Protein AF-A0A395YBA5-F1 (afdb_monomer_lite)

Radius of gyration: 34.29 Å; chains: 1; bounding box: 90×62×105 Å

Sequence (717 aa):
MIWKICFAMAILFVLAGTVVYIICRKQGASRIQYLGAGVFLASVTMCFPVMYMQENAGIALAMCISHSIRMFVVDTGADDILSMLTRDMLGSMLLPYKMLAATLYLLAPIFTLGVVLQYFSNTFERLRLRLKKKHDLYIFSELNTRSLEIATDMWSCAKKAGRRLEIVFCCSDKKDGVNTDQEKSARKLNAVLLPEEIIHVRLNSQRRRVNYYIISEDDDANVDQTLKMIHDMTSGSAWYTKQRLCQRNVTLHCYATNAEAEILLDAKDKQDLKVVLVDEVRDAVYEQLYEYPLYMNQMKTGGAKQNTLTLLIVGGGKAGCEFLKAAVWSGQMISYKLNIHLFDLEGTNLQERLEEECPELLAEGGSYQICIHEGDVFSSIMQNELDALGQVDYCVSALGDDERSIRAAVWMRRHFCAKTGYTKPFICAYVQSLAKKMAVSELSENTRRKTSLSYGIVPFGCGGVYYGNESDAAFVLEYLGLGVQSHYFRLNRGSDAESRRYAVQNFYEKQGNRRSSIANGMHISTKLWEMGYGILRVPEKGEELECYRRCVKPVDFAEILSSLSETERAAYYNLEHERWMAYVRTEGWRLSSNGGRTLAEIRACYELYCEEFKNQNYLAKMHPALVPIDSDDPSVATLQQVDDMIVQVNREKGLGEYYPDYVQSDVELVDHIGEIVSGVWCGPEGMQIAGTLAKEGTCVICSLEDIHRYQEERKSC

Secondary structure (DSSP, 8-state):
-HHHHHHHHHHHHHHHHHHHHHHHHHTT---THHHHHHHHHHHHHHHHHHHHTTS-HHHHHHHHHHHHHHHHHT-S-THHHHTT--HHHHGGGHHHHHHHHHHHHHHHHHHHHHHHHHHTHHHHHHHHHHH-TTSEEEEESS-SHHHHHHHHHHHHHHHHTT--EEEEES-TT-STT--HHHHHHHHHTT-EE-SS-GGG-----TTS-EEEEE--S-HHHHHHHHHHHHHHHSTT-HHHHTT---GGGEEEEEE---HHHHHHHHTS--TT-EEEEE-HHHHHHHHHHHHS-TTTT-----SS--EEEEEEEE--SHHHHHHHHHHHHHT--SSEEEEEEEEETTHHHHHHHHHHHSTTTT-SSSSEEEEEEES-TTSHHHHHHHHHH----EEEE--SSHHHHHHHHHHHHHHHHH-SSSPPPEEEEE---HHHHHHHHT-EEE-TTS-EEE--EEEE-S--SSSTTT-HHHHHHHHHHHHHHHHHTT--TT--HHHHHHHHHHHHH-HHHHHHHHHHHHHHHHHHHHHTEEEEEPP-SSHHHHHHHHH--B--HHHHHHHS-HHHHHHHHHHHHHHHHHHHHHTT-EESSSS--SHHHHHHHHHTTTTT-SS-BTTTTEETT-S-S--S-TTS--HHHHHHHHHHHHHHHT-------HHHHHHHHHHTHHHHHHTGGG-TT-EEETTEEE-TTSEEEEEHHHHHHHHHHHTT-

pLDDT: mean 87.13, std 10.06, range [43.47, 98.12]

Foldseek 3Di:
DLQVVLLVVLVVLQVQLVVVQVVCVVVVDRDLVSNLRSLLSSQLSLQQVVLVVPDDNVVSSVVSNVVSVCLLVVNDDLCVRLVSQDCVVQPVCNVVSSVSSVVSSVVSPVSSVVVVVVVCLQVVLVVVQVVPPQAAEEEEQAQDPLLLVQLVLQLVQCVVVVGGHAYEYELQPPDDPPDSVSVVSCVVSVHRYYNHGPLPPQAAQPNHAYEYELDDPDLVSLLVSVLSNLVCCDDCHPSVVVNRDDQLRYEYEREHDDPVSQVSLLPDDNDNHFYHDDDLLLQQLLLCCLVCNLCNLPDQDPLDAQAEAEEEEEALPPNSLSNLLLCLLLVLAPRYQYEYEYEDQPQVVSVVVCCQQQVCLQPDDASYHYHTHHDDLPDPVVLVVVVVVPAHAAYEFEHPAQVRQLVSQLVLLVSQVVDPPYDRHQAEGEHADPVSQVCLVAAWDQDPVRDTHHSNYHYTTHDAQQRHDPNPSNQQLQLLLLLQLLVVLVFFQPDDPVSLSVSVSVCSSHNVSVVLSSSLSSSLQVVQVSLQKGKDFQDPDDPLNVLLVVQWDFDFVLVSLVPDDPVRLVSQLQSLLSSVLSNLSSSRADEQAPPFQALVRSLVSCLVCCLPDVAADPVNRHGNQSFGCDDPDNRHDHNVSSQVSSQVSCVVVVVDGDGPCSSVSSSSSSSCSSVSQQASSLYDQADQGSNDGHDGRSMGMTGPSSVVSSVVVVVVD

Structure (mmCIF, N/CA/C/O backbone):
data_AF-A0A395YBA5-F1
#
_entry.id   AF-A0A395YBA5-F1
#
loop_
_atom_site.group_PDB
_atom_site.id
_atom_site.type_symbol
_atom_site.label_atom_id
_atom_site.label_alt_id
_atom_site.label_comp_id
_atom_site.label_asym_id
_atom_site.label_entity_id
_atom_site.label_seq_id
_atom_site.pdbx_PDB_ins_code
_atom_site.Cartn_x
_atom_site.Cartn_y
_atom_site.Cartn_z
_atom_site.occupancy
_atom_site.B_iso_or_equiv
_atom_site.auth_seq_id
_atom_site.auth_comp_id
_atom_site.auth_asym_id
_atom_site.auth_atom_id
_atom_site.pdbx_PDB_model_num
ATOM 1 N N . MET A 1 1 ? 45.695 21.858 -62.347 1.00 75.06 1 MET A N 1
ATOM 2 C CA . MET A 1 1 ? 44.708 22.712 -61.641 1.00 75.06 1 MET A CA 1
ATOM 3 C C . MET A 1 1 ? 43.583 21.882 -61.020 1.00 75.06 1 MET A C 1
ATOM 5 O O . MET A 1 1 ? 43.386 21.986 -59.817 1.00 75.06 1 MET A O 1
ATOM 9 N N . ILE A 1 2 ? 42.939 20.992 -61.788 1.00 83.31 2 ILE A N 1
ATOM 10 C CA . ILE A 1 2 ? 41.848 20.105 -61.334 1.00 83.31 2 ILE A CA 1
ATOM 11 C C . ILE A 1 2 ? 42.172 19.284 -60.068 1.00 83.31 2 ILE A C 1
ATOM 13 O O . ILE A 1 2 ? 41.399 19.299 -59.120 1.00 83.31 2 ILE A O 1
ATOM 17 N N . TRP A 1 3 ? 43.369 18.691 -59.979 1.00 84.25 3 TRP A N 1
ATOM 18 C CA . TRP A 1 3 ? 43.821 17.925 -58.806 1.00 84.25 3 TRP A CA 1
ATOM 19 C C . TRP A 1 3 ? 43.818 18.727 -57.497 1.00 84.25 3 TRP A C 1
ATOM 21 O O . TRP A 1 3 ? 43.416 18.209 -56.460 1.00 84.25 3 TRP A O 1
ATOM 31 N N . LYS A 1 4 ? 44.228 20.004 -57.543 1.00 85.50 4 LYS A N 1
ATOM 32 C CA . LYS A 1 4 ? 44.243 20.889 -56.365 1.00 85.50 4 LYS A CA 1
ATOM 33 C C . LYS A 1 4 ? 42.826 21.284 -55.945 1.00 85.50 4 LYS A C 1
ATOM 35 O O . LYS A 1 4 ? 42.549 21.334 -54.753 1.00 85.50 4 LYS A O 1
ATOM 40 N N . ILE A 1 5 ? 41.943 21.519 -56.919 1.00 88.06 5 ILE A N 1
ATOM 41 C CA . ILE A 1 5 ? 40.530 21.851 -56.684 1.00 88.06 5 ILE A CA 1
ATOM 42 C C . ILE A 1 5 ? 39.819 20.659 -56.037 1.00 88.06 5 ILE A C 1
ATOM 44 O O . ILE A 1 5 ? 39.219 20.810 -54.980 1.00 88.06 5 ILE A O 1
ATOM 48 N N . CYS A 1 6 ? 39.953 19.463 -56.614 1.00 89.19 6 CYS A N 1
ATOM 49 C CA . CYS A 1 6 ? 39.348 18.245 -56.078 1.00 89.19 6 CYS A CA 1
ATOM 50 C C . CYS A 1 6 ? 39.895 17.875 -54.694 1.00 89.19 6 CYS A C 1
ATOM 52 O O . CYS A 1 6 ? 39.128 17.473 -53.826 1.00 89.19 6 CYS A O 1
ATOM 54 N N . PHE A 1 7 ? 41.196 18.066 -54.451 1.00 89.50 7 PHE A N 1
ATOM 55 C CA . PHE A 1 7 ? 41.792 17.864 -53.129 1.00 89.50 7 PHE A CA 1
ATOM 56 C C . PHE A 1 7 ? 41.219 18.830 -52.079 1.00 89.50 7 PHE A C 1
ATOM 58 O O . PHE A 1 7 ? 40.798 18.398 -51.008 1.00 89.50 7 PHE A O 1
ATOM 65 N N . ALA A 1 8 ? 41.145 20.128 -52.396 1.00 90.12 8 ALA A N 1
ATOM 66 C CA . ALA A 1 8 ? 40.574 21.133 -51.497 1.00 90.12 8 ALA A CA 1
ATOM 67 C C . ALA A 1 8 ? 39.080 20.884 -51.227 1.00 90.12 8 ALA A C 1
ATOM 69 O O . ALA A 1 8 ? 38.638 20.959 -50.082 1.00 90.12 8 ALA A O 1
ATOM 70 N N . MET A 1 9 ? 38.318 20.525 -52.262 1.00 91.50 9 MET A N 1
ATOM 71 C CA . MET A 1 9 ? 36.898 20.188 -52.150 1.00 91.50 9 MET A CA 1
ATOM 72 C C . MET A 1 9 ? 36.661 18.922 -51.320 1.00 91.50 9 MET A C 1
ATOM 74 O O . MET A 1 9 ? 35.753 18.901 -50.495 1.00 91.50 9 MET A O 1
ATOM 78 N N . ALA A 1 10 ? 37.488 17.884 -51.477 1.00 91.38 10 ALA A N 1
ATOM 79 C CA . ALA A 1 10 ? 37.384 16.671 -50.669 1.00 91.38 10 ALA A CA 1
ATOM 80 C C . ALA A 1 10 ? 37.609 16.963 -49.175 1.00 91.38 10 ALA A C 1
ATOM 82 O O . ALA A 1 10 ? 36.832 16.508 -48.337 1.00 91.38 10 ALA A O 1
ATOM 83 N N . ILE A 1 11 ? 38.605 17.790 -48.838 1.00 92.06 11 ILE A N 1
ATOM 84 C CA . ILE A 1 11 ? 38.817 18.257 -47.459 1.00 92.06 11 ILE A CA 1
ATOM 85 C C . ILE A 1 11 ? 37.603 19.050 -46.965 1.00 92.06 11 ILE A C 1
ATOM 87 O O . ILE A 1 11 ? 37.132 18.820 -45.852 1.00 92.06 11 ILE A O 1
ATOM 91 N N . LEU A 1 12 ? 37.064 19.946 -47.795 1.00 94.06 12 LEU A N 1
ATOM 92 C CA . LEU A 1 12 ? 35.892 20.746 -47.449 1.00 94.06 12 LEU A CA 1
ATOM 93 C C . LEU A 1 12 ? 34.660 19.876 -47.168 1.00 94.06 12 LEU A C 1
ATOM 95 O O . LEU A 1 12 ? 33.947 20.156 -46.211 1.00 94.06 12 LEU A O 1
ATOM 99 N N . PHE A 1 13 ? 34.436 18.794 -47.919 1.00 93.12 13 PHE A N 1
ATOM 100 C CA . PHE A 1 13 ? 33.334 17.862 -47.656 1.00 93.12 13 PHE A CA 1
ATOM 101 C C . PHE A 1 13 ? 33.501 17.083 -46.348 1.00 93.12 13 PHE A C 1
ATOM 103 O O . PHE A 1 13 ? 32.531 16.944 -45.600 1.00 93.12 13 PHE A O 1
ATOM 110 N N . VAL A 1 14 ? 34.718 16.634 -46.021 1.00 90.44 14 VAL A N 1
ATOM 111 C CA . VAL A 1 14 ? 34.995 15.996 -44.720 1.00 90.44 14 VAL A CA 1
ATOM 112 C C . VAL A 1 14 ? 34.766 16.987 -43.576 1.00 90.44 14 VAL A C 1
ATOM 114 O O . VAL A 1 14 ? 34.115 16.651 -42.583 1.00 90.44 14 VAL A O 1
ATOM 117 N N . LEU A 1 15 ? 35.246 18.227 -43.717 1.00 91.69 15 LEU A N 1
ATOM 118 C CA . LEU A 1 15 ? 35.048 19.281 -42.722 1.00 91.69 15 LEU A CA 1
ATOM 119 C C . LEU A 1 15 ? 33.570 19.648 -42.572 1.00 91.69 15 LEU A C 1
ATOM 121 O O . LEU A 1 15 ? 33.086 19.724 -41.448 1.00 91.69 15 LEU A O 1
ATOM 125 N N . ALA A 1 16 ? 32.837 19.812 -43.674 1.00 90.31 16 ALA A N 1
ATOM 126 C CA . ALA A 1 16 ? 31.408 20.106 -43.658 1.00 90.31 16 ALA A CA 1
ATOM 127 C C . ALA A 1 16 ? 30.619 18.989 -42.962 1.00 90.31 16 ALA A C 1
ATOM 129 O O . ALA A 1 16 ? 29.843 19.272 -42.051 1.00 90.31 16 ALA A O 1
ATOM 130 N N . GLY A 1 17 ? 30.880 17.721 -43.303 1.00 87.31 17 GLY A N 1
ATOM 131 C CA . GLY A 1 17 ? 30.279 16.574 -42.615 1.00 87.31 17 GLY A CA 1
ATOM 132 C C . GLY A 1 17 ? 30.600 16.555 -41.116 1.00 87.31 17 GLY A C 1
ATOM 133 O O . GLY A 1 17 ? 29.721 16.294 -40.296 1.00 87.31 17 GLY A O 1
ATOM 134 N N . THR A 1 18 ? 31.833 16.911 -40.742 1.00 87.06 18 THR A N 1
ATOM 135 C CA . THR A 1 18 ? 32.274 16.997 -39.338 1.00 87.06 18 THR A CA 1
ATOM 136 C C . THR A 1 18 ? 31.587 18.131 -38.581 1.00 87.06 18 THR A C 1
ATOM 138 O O . THR A 1 18 ? 31.126 17.928 -37.459 1.00 87.06 18 THR A O 1
ATOM 141 N N . VAL A 1 19 ? 31.463 19.311 -39.188 1.00 89.12 19 VAL A N 1
ATOM 142 C CA . VAL A 1 19 ? 30.780 20.470 -38.597 1.00 89.12 19 VAL A CA 1
ATOM 143 C C . VAL A 1 19 ? 29.296 20.174 -38.401 1.00 89.12 19 VAL A C 1
ATOM 145 O O . VAL A 1 19 ? 28.783 20.380 -37.303 1.00 89.12 19 VAL A O 1
ATOM 148 N N . VAL A 1 20 ? 28.623 19.625 -39.416 1.00 84.94 20 VAL A N 1
ATOM 149 C CA . VAL A 1 20 ? 27.209 19.225 -39.326 1.00 84.94 20 VAL A CA 1
ATOM 150 C C . VAL A 1 20 ? 27.019 18.182 -38.227 1.00 84.94 20 VAL A C 1
ATOM 152 O O . VAL A 1 20 ? 26.131 18.327 -37.391 1.00 84.94 20 VAL A O 1
ATOM 155 N N . TYR A 1 21 ? 27.900 17.182 -38.148 1.00 81.56 21 TYR A N 1
ATOM 156 C CA . TYR A 1 21 ? 27.876 16.195 -37.071 1.00 81.56 21 TYR A CA 1
ATOM 157 C C . TYR A 1 21 ? 28.040 16.826 -35.683 1.00 81.56 21 TYR A C 1
ATOM 159 O O . TYR A 1 21 ? 27.292 16.484 -34.769 1.00 81.56 21 TYR A O 1
ATOM 167 N N . ILE A 1 22 ? 28.973 17.767 -35.507 1.00 81.31 22 ILE A N 1
ATOM 168 C CA . ILE A 1 22 ? 29.171 18.471 -34.231 1.00 81.31 22 ILE A CA 1
ATOM 169 C C . ILE A 1 22 ? 27.932 19.296 -33.861 1.00 81.31 22 ILE A C 1
ATOM 171 O O . ILE A 1 22 ? 27.536 19.297 -32.695 1.00 81.31 22 ILE A O 1
ATOM 175 N N . ILE A 1 23 ? 27.302 19.969 -34.827 1.00 82.19 23 ILE A N 1
ATOM 176 C CA . ILE A 1 23 ? 26.076 20.751 -34.609 1.00 82.19 23 ILE A CA 1
ATOM 177 C C . ILE A 1 23 ? 24.924 19.832 -34.188 1.00 82.19 23 ILE A C 1
ATOM 179 O O . ILE A 1 23 ? 24.320 20.060 -33.141 1.00 82.19 23 ILE A O 1
ATOM 183 N N . CYS A 1 24 ? 24.669 18.752 -34.932 1.00 71.75 24 CYS A N 1
ATOM 184 C CA . CYS A 1 24 ? 23.629 17.782 -34.586 1.00 71.75 24 CYS A CA 1
ATOM 185 C C . CYS A 1 24 ? 23.892 17.124 -33.225 1.00 71.75 24 CYS A C 1
ATOM 187 O O . CYS A 1 24 ? 22.969 16.964 -32.428 1.00 71.75 24 CYS A O 1
ATOM 189 N N . ARG A 1 25 ? 25.156 16.818 -32.908 1.00 70.81 25 ARG A N 1
ATOM 190 C CA . ARG A 1 25 ? 25.547 16.254 -31.612 1.00 70.81 25 ARG A CA 1
ATOM 191 C C . ARG A 1 25 ? 25.296 17.224 -30.457 1.00 70.81 25 ARG A C 1
ATOM 193 O O . ARG A 1 25 ? 24.874 16.781 -29.393 1.00 70.81 25 ARG A O 1
ATOM 200 N N . LYS A 1 26 ? 25.516 18.530 -30.650 1.00 70.00 26 LYS A N 1
ATOM 201 C CA . LYS A 1 26 ? 25.159 19.564 -29.659 1.00 70.00 26 LYS A CA 1
ATOM 202 C C . LYS A 1 26 ? 23.648 19.670 -29.442 1.00 70.00 26 LYS A C 1
ATOM 204 O O . LYS A 1 26 ? 23.231 20.006 -28.343 1.00 70.00 26 LYS A O 1
ATOM 209 N N . GLN A 1 27 ? 22.851 19.342 -30.455 1.00 65.56 27 GLN A N 1
ATOM 210 C CA . GLN A 1 27 ? 21.388 19.267 -30.386 1.00 65.56 27 GLN A CA 1
ATOM 211 C C . GLN A 1 27 ? 20.873 17.893 -29.907 1.00 65.56 27 GLN A C 1
ATOM 213 O O . GLN A 1 27 ? 19.682 17.621 -29.993 1.00 65.56 27 GLN A O 1
ATOM 218 N N . GLY A 1 28 ? 21.752 17.006 -29.419 1.00 43.47 28 GLY A N 1
ATOM 219 C CA . GLY A 1 28 ? 21.374 15.696 -28.876 1.00 43.47 28 GLY A CA 1
ATOM 220 C C . GLY A 1 28 ? 21.195 14.578 -29.910 1.00 43.47 28 GLY A C 1
ATOM 221 O O . GLY A 1 28 ? 21.029 13.423 -29.529 1.00 43.47 28 GLY A O 1
ATOM 222 N N . ALA A 1 29 ? 21.306 14.863 -31.210 1.00 54.72 29 ALA A N 1
ATOM 223 C CA . ALA A 1 29 ? 21.158 13.871 -32.273 1.00 54.72 29 ALA A CA 1
ATOM 224 C C . ALA A 1 29 ? 22.524 13.330 -32.738 1.00 54.72 29 ALA A C 1
ATOM 226 O O . ALA A 1 29 ? 23.276 13.999 -33.451 1.00 54.72 29 ALA A O 1
ATOM 227 N N . SER A 1 30 ? 22.850 12.080 -32.393 1.00 59.59 30 SER A N 1
ATOM 228 C CA . SER A 1 30 ? 24.035 11.388 -32.927 1.00 59.59 30 SER A CA 1
ATOM 229 C C . SER A 1 30 ? 23.743 10.798 -34.310 1.00 59.59 30 SER A C 1
ATOM 231 O O . SER A 1 30 ? 23.376 9.632 -34.440 1.00 59.59 30 SER A O 1
ATOM 233 N N . ARG A 1 31 ? 23.900 11.604 -35.367 1.00 71.12 31 ARG A N 1
ATOM 234 C CA . ARG A 1 31 ? 23.689 11.176 -36.762 1.00 71.12 31 ARG A CA 1
ATOM 235 C C . ARG A 1 31 ? 25.018 10.969 -37.480 1.00 71.12 31 ARG A C 1
ATOM 237 O O . ARG A 1 31 ? 25.472 11.817 -38.247 1.00 71.12 31 ARG A O 1
ATOM 244 N N . ILE A 1 32 ? 25.632 9.808 -37.243 1.00 74.75 32 ILE A N 1
ATOM 245 C CA . ILE A 1 32 ? 26.903 9.402 -37.876 1.00 74.75 32 ILE A CA 1
ATOM 246 C C . ILE A 1 32 ? 26.817 9.380 -39.417 1.00 74.75 32 ILE A C 1
ATOM 248 O O . ILE A 1 32 ? 27.826 9.510 -40.105 1.00 74.75 32 ILE A O 1
ATOM 252 N N . GLN A 1 33 ? 25.592 9.309 -39.953 1.00 76.38 33 GLN A N 1
ATOM 253 C CA . GLN A 1 33 ? 25.259 9.409 -41.374 1.00 76.38 33 GLN A CA 1
ATOM 254 C C . GLN A 1 33 ? 25.809 10.682 -42.041 1.00 76.38 33 GLN A C 1
ATOM 256 O O . GLN A 1 33 ? 26.212 10.617 -43.198 1.00 76.38 33 GLN A O 1
ATOM 261 N N . TYR A 1 34 ? 25.897 11.819 -41.335 1.00 82.25 34 TYR A N 1
ATOM 262 C CA . TYR A 1 34 ? 26.450 13.056 -41.911 1.00 82.25 34 TYR A CA 1
ATOM 263 C C . TYR A 1 34 ? 27.974 13.011 -42.084 1.00 82.25 34 TYR A C 1
ATOM 265 O O . TYR A 1 34 ? 28.492 13.546 -43.064 1.00 82.25 34 TYR A O 1
ATOM 273 N N . LEU A 1 35 ? 28.691 12.332 -41.180 1.00 83.56 35 LEU A N 1
ATOM 274 C CA . LEU A 1 35 ? 30.119 12.049 -41.365 1.00 83.56 35 LEU A CA 1
ATOM 275 C C . LEU A 1 35 ? 30.323 11.103 -42.553 1.00 83.56 35 LEU A C 1
ATOM 277 O O . LEU A 1 35 ? 31.164 11.369 -43.409 1.00 83.56 35 LEU A O 1
ATOM 281 N N . GLY A 1 36 ? 29.497 10.053 -42.641 1.00 84.94 36 GLY A N 1
ATOM 282 C CA . GLY A 1 36 ? 29.488 9.126 -43.774 1.00 84.94 36 GLY A CA 1
ATOM 283 C C . GLY A 1 36 ? 29.226 9.832 -45.108 1.00 84.94 36 GLY A C 1
ATOM 284 O O . GLY A 1 36 ? 29.965 9.618 -46.064 1.00 84.94 36 GLY A O 1
ATOM 285 N N . ALA A 1 37 ? 28.248 10.742 -45.164 1.00 85.19 37 ALA A N 1
ATOM 286 C CA . ALA A 1 37 ? 27.947 11.542 -46.352 1.00 85.19 37 ALA A CA 1
ATOM 287 C C . ALA A 1 37 ? 29.112 12.468 -46.748 1.00 85.19 37 ALA A C 1
ATOM 289 O O . ALA A 1 37 ? 29.441 12.569 -47.930 1.00 85.19 37 ALA A O 1
ATOM 290 N N . GLY A 1 38 ? 29.781 13.096 -45.774 1.00 90.00 38 GLY A N 1
ATOM 291 C CA . GLY A 1 38 ? 30.980 13.904 -46.017 1.00 90.00 38 GLY A CA 1
ATOM 292 C C . GLY A 1 38 ? 32.134 13.084 -46.605 1.00 90.00 38 GLY A C 1
ATOM 293 O O . GLY A 1 38 ? 32.748 13.501 -47.586 1.00 90.00 38 GLY A O 1
ATOM 294 N N . VAL A 1 39 ? 32.387 11.887 -46.065 1.00 90.94 39 VAL A N 1
ATOM 295 C CA . VAL A 1 39 ? 33.399 10.949 -46.587 1.00 90.94 39 VAL A CA 1
ATOM 296 C C . VAL A 1 39 ? 33.023 10.427 -47.973 1.00 90.94 39 VAL A C 1
ATOM 298 O O . VAL A 1 39 ? 33.893 10.325 -48.836 1.00 90.94 39 VAL A O 1
ATOM 301 N N . PHE A 1 40 ? 31.743 10.157 -48.228 1.00 90.38 40 PHE A N 1
ATOM 302 C CA . PHE A 1 40 ? 31.259 9.734 -49.542 1.00 90.38 40 PHE A CA 1
ATOM 303 C C . PHE A 1 40 ? 31.498 10.814 -50.604 1.00 90.38 40 PHE A C 1
ATOM 305 O O . PHE A 1 40 ? 32.130 10.548 -51.624 1.00 90.38 40 PHE A O 1
ATOM 312 N N . LEU A 1 41 ? 31.084 12.057 -50.339 1.00 91.81 41 LEU A N 1
ATOM 313 C CA . LEU A 1 41 ? 31.300 13.181 -51.257 1.00 91.81 41 LEU A CA 1
ATOM 314 C C . LEU A 1 41 ? 32.790 13.485 -51.459 1.00 91.81 41 LEU A C 1
ATOM 316 O O . LEU A 1 41 ? 33.218 13.778 -52.579 1.00 91.81 41 LEU A O 1
ATOM 320 N N . ALA A 1 42 ? 33.598 13.364 -50.403 1.00 92.75 42 ALA A N 1
ATOM 321 C CA . ALA A 1 42 ? 35.047 13.485 -50.500 1.00 92.75 42 ALA A CA 1
ATOM 322 C C . ALA A 1 42 ? 35.656 12.395 -51.392 1.00 92.75 42 ALA A C 1
ATOM 324 O O . ALA A 1 42 ? 36.520 12.703 -52.210 1.00 92.75 42 ALA A O 1
ATOM 325 N N . SER A 1 43 ? 35.163 11.158 -51.298 1.00 91.06 43 SER A N 1
ATOM 326 C CA . SER A 1 43 ? 35.601 10.027 -52.127 1.00 91.06 43 SER A CA 1
ATOM 327 C C . SER A 1 43 ? 35.244 10.239 -53.597 1.00 91.06 43 SER A C 1
ATOM 329 O O . SER A 1 43 ? 36.118 10.121 -54.454 1.00 91.06 43 SER A O 1
ATOM 331 N N . VAL A 1 44 ? 34.015 10.680 -53.894 1.00 91.12 44 VAL A N 1
ATOM 332 C CA . VAL A 1 44 ? 33.578 11.000 -55.267 1.00 91.12 44 VAL A CA 1
ATOM 333 C C . VAL A 1 44 ? 34.462 12.092 -55.868 1.00 91.12 44 VAL A C 1
ATOM 335 O O . VAL A 1 44 ? 34.957 11.962 -56.987 1.00 91.12 44 VAL A O 1
ATOM 338 N N . THR A 1 45 ? 34.712 13.152 -55.100 1.00 91.19 45 THR A N 1
ATOM 339 C CA . THR A 1 45 ? 35.501 14.303 -55.555 1.00 91.19 45 THR A CA 1
ATOM 340 C C . THR A 1 45 ? 36.977 13.957 -55.729 1.00 91.19 45 THR A C 1
ATOM 342 O O . THR A 1 45 ? 37.625 14.455 -56.649 1.00 91.19 45 THR A O 1
ATOM 345 N N . MET A 1 46 ? 37.509 13.090 -54.868 1.00 90.44 46 MET A N 1
ATOM 346 C CA . MET A 1 46 ? 38.871 12.577 -54.958 1.00 90.44 46 MET A CA 1
ATOM 347 C C . MET A 1 46 ? 39.021 11.671 -56.186 1.00 90.44 46 MET A C 1
ATOM 349 O O . MET A 1 46 ? 39.962 11.835 -56.944 1.00 90.44 46 MET A O 1
ATOM 353 N N . CYS A 1 47 ? 38.071 10.791 -56.491 1.00 89.00 47 CYS A N 1
ATOM 354 C CA . CYS A 1 47 ? 38.173 9.929 -57.675 1.00 89.00 47 CYS A CA 1
ATOM 355 C C . CYS A 1 47 ? 38.061 10.698 -59.009 1.00 89.00 47 CYS A C 1
ATOM 357 O O . CYS A 1 47 ? 38.524 10.207 -60.040 1.00 89.00 47 CYS A O 1
ATOM 359 N N . PHE A 1 48 ? 37.468 11.897 -59.006 1.00 89.69 48 PHE A N 1
ATOM 360 C CA . PHE A 1 48 ? 37.106 12.626 -60.226 1.00 89.69 48 PHE A CA 1
ATOM 361 C C . PHE A 1 48 ? 38.270 12.932 -61.177 1.00 89.69 48 PHE A C 1
ATOM 363 O O . PHE A 1 48 ? 38.148 12.602 -62.355 1.00 89.69 48 PHE A O 1
ATOM 370 N N . PRO A 1 49 ? 39.419 13.482 -60.738 1.00 87.25 49 PRO A N 1
ATOM 371 C CA . PRO A 1 49 ? 40.537 13.746 -61.640 1.00 87.25 49 PRO A CA 1
ATOM 372 C C . PRO A 1 49 ? 41.110 12.484 -62.290 1.00 87.25 49 PRO A C 1
ATOM 374 O O . PRO A 1 49 ? 41.554 12.563 -63.427 1.00 87.25 49 PRO A O 1
ATOM 377 N N . VAL A 1 50 ? 41.085 11.341 -61.592 1.00 86.00 50 VAL A N 1
ATOM 378 C CA . VAL A 1 50 ? 41.577 10.054 -62.115 1.00 86.00 50 VAL A CA 1
ATOM 379 C C . VAL A 1 50 ? 40.661 9.567 -63.238 1.00 86.00 50 VAL A C 1
ATOM 381 O O . VAL A 1 50 ? 41.127 9.260 -64.330 1.00 86.00 50 VAL A O 1
ATOM 384 N N . MET A 1 51 ? 39.349 9.566 -62.996 1.00 87.69 51 MET A N 1
ATOM 385 C CA . MET A 1 51 ? 38.355 9.078 -63.958 1.00 87.69 51 MET A CA 1
ATOM 386 C C . MET A 1 51 ? 38.175 10.030 -65.147 1.00 87.69 51 MET A C 1
ATOM 388 O O . MET A 1 51 ? 37.975 9.589 -66.274 1.00 87.69 51 MET A O 1
ATOM 392 N N . TYR A 1 52 ? 38.317 11.338 -64.921 1.00 86.62 52 TYR A N 1
ATOM 393 C CA . TYR A 1 52 ? 38.267 12.361 -65.968 1.00 86.62 52 TYR A CA 1
ATOM 394 C C . TYR A 1 52 ? 39.440 12.267 -66.958 1.00 86.62 52 TYR A C 1
ATOM 396 O O . TYR A 1 52 ? 39.345 12.769 -68.073 1.00 86.62 52 TYR A O 1
ATOM 404 N N . MET A 1 53 ? 40.554 11.628 -66.577 1.00 82.75 53 MET A N 1
ATOM 405 C CA . MET A 1 53 ? 41.647 11.356 -67.519 1.00 82.75 53 MET A CA 1
ATOM 406 C C . MET A 1 53 ? 41.326 10.224 -68.499 1.00 82.75 53 MET A C 1
ATOM 408 O O . MET A 1 53 ? 41.995 10.120 -69.523 1.00 82.75 53 MET A O 1
ATOM 412 N N . GLN A 1 54 ? 40.342 9.382 -68.185 1.00 79.75 54 GLN A N 1
ATOM 413 C CA . GLN A 1 54 ? 39.992 8.205 -68.981 1.00 79.75 54 GLN A CA 1
ATOM 414 C C . GLN A 1 54 ? 38.697 8.405 -69.775 1.00 79.75 54 GLN A C 1
ATOM 416 O O . GLN A 1 54 ? 38.561 7.839 -70.853 1.00 79.75 54 GLN A O 1
ATOM 421 N N . GLU A 1 55 ? 37.769 9.222 -69.272 1.00 85.94 55 GLU A N 1
ATOM 422 C CA . GLU A 1 55 ? 36.407 9.323 -69.801 1.00 85.94 55 GLU A CA 1
ATOM 423 C C . GLU A 1 55 ? 35.858 10.758 -69.824 1.00 85.94 55 GLU A C 1
ATOM 425 O O . GLU A 1 55 ? 36.345 11.664 -69.145 1.00 85.94 55 GLU A O 1
ATOM 430 N N . ASN A 1 56 ? 34.764 10.956 -70.568 1.00 88.44 56 ASN A N 1
ATOM 431 C CA . ASN A 1 56 ? 34.019 12.219 -70.590 1.00 88.44 56 ASN A CA 1
ATOM 432 C C . ASN A 1 56 ? 33.418 12.562 -69.215 1.00 88.44 56 ASN A C 1
ATOM 434 O O . ASN A 1 56 ? 33.008 11.676 -68.468 1.00 88.44 56 ASN A O 1
ATOM 438 N N . ALA A 1 57 ? 33.261 13.859 -68.916 1.00 84.12 57 ALA A N 1
ATOM 439 C CA . ALA A 1 57 ? 32.873 14.371 -67.592 1.00 84.12 57 ALA A CA 1
ATOM 440 C C . ALA A 1 57 ? 31.677 13.654 -66.926 1.00 84.12 57 ALA A C 1
ATOM 442 O O . ALA A 1 57 ? 31.727 13.352 -65.734 1.00 84.12 57 ALA A O 1
ATOM 443 N N . GLY A 1 58 ? 30.610 13.371 -67.685 1.00 84.44 58 GLY A N 1
ATOM 444 C CA . GLY A 1 58 ? 29.419 12.688 -67.166 1.00 84.44 58 GLY A CA 1
ATOM 445 C C . GLY A 1 58 ? 29.662 11.215 -66.818 1.00 84.44 58 GLY A C 1
ATOM 446 O O . GLY A 1 58 ? 29.216 10.748 -65.772 1.00 84.44 58 GLY A O 1
ATOM 447 N N . ILE A 1 59 ? 30.420 10.503 -67.657 1.00 85.56 59 ILE A N 1
ATOM 448 C CA . ILE A 1 59 ? 30.792 9.097 -67.436 1.00 85.56 59 ILE A CA 1
ATOM 449 C C . ILE A 1 59 ? 31.800 9.006 -66.286 1.00 85.56 59 ILE A C 1
ATOM 451 O O . ILE A 1 59 ? 31.633 8.184 -65.388 1.00 85.56 59 ILE A O 1
ATOM 455 N N . ALA A 1 60 ? 32.781 9.911 -66.244 1.00 86.81 60 ALA A N 1
ATOM 456 C CA . ALA A 1 60 ? 33.740 10.019 -65.151 1.00 86.81 60 ALA A CA 1
ATOM 457 C C . ALA A 1 60 ? 33.039 10.213 -63.796 1.00 86.81 60 ALA A C 1
ATOM 459 O O . ALA A 1 60 ? 33.351 9.503 -62.844 1.00 86.81 60 ALA A O 1
ATOM 460 N N . LEU A 1 61 ? 32.040 11.101 -63.712 1.00 88.94 61 LEU A N 1
ATOM 461 C CA . LEU A 1 61 ? 31.260 11.302 -62.488 1.00 88.94 61 LEU A CA 1
ATOM 462 C C . LEU A 1 61 ? 30.500 10.033 -62.067 1.00 88.94 61 LEU A C 1
ATOM 464 O O . LEU A 1 61 ? 30.529 9.667 -60.891 1.00 88.94 61 LEU A O 1
ATOM 468 N N . ALA A 1 62 ? 29.856 9.343 -63.014 1.00 86.69 62 ALA A N 1
ATOM 469 C CA . ALA A 1 62 ? 29.162 8.085 -62.742 1.00 86.69 62 ALA A CA 1
ATOM 470 C C . ALA A 1 62 ? 30.127 7.001 -62.226 1.00 86.69 62 ALA A C 1
ATOM 472 O O . ALA A 1 62 ? 29.822 6.314 -61.248 1.00 86.69 62 ALA A O 1
ATOM 473 N N . MET A 1 63 ? 31.324 6.901 -62.812 1.00 86.81 63 MET A N 1
ATOM 474 C CA . MET A 1 63 ? 32.373 5.999 -62.335 1.00 86.81 63 MET A CA 1
ATOM 475 C C . MET A 1 63 ? 32.871 6.378 -60.939 1.00 86.81 63 MET A C 1
ATOM 477 O O . MET A 1 63 ? 33.054 5.491 -60.114 1.00 86.81 63 MET A O 1
ATOM 481 N N . CYS A 1 64 ? 33.018 7.665 -60.612 1.00 89.06 64 CYS A N 1
ATOM 482 C CA . CYS A 1 64 ? 33.398 8.105 -59.264 1.00 89.06 64 CYS A CA 1
ATOM 483 C C . CYS A 1 64 ? 32.357 7.749 -58.204 1.00 89.06 64 CYS A C 1
ATOM 485 O O . CYS A 1 64 ? 32.724 7.340 -57.102 1.00 89.06 64 CYS A O 1
ATOM 487 N N . ILE A 1 65 ? 31.070 7.885 -58.529 1.00 88.50 65 ILE A N 1
ATOM 488 C CA . ILE A 1 65 ? 29.972 7.458 -57.654 1.00 88.50 65 ILE A CA 1
ATOM 489 C C . ILE A 1 65 ? 30.035 5.942 -57.459 1.00 88.50 65 ILE A C 1
ATOM 491 O O . ILE A 1 65 ? 30.071 5.479 -56.320 1.00 88.50 65 ILE A O 1
ATOM 495 N N . SER A 1 66 ? 30.139 5.173 -58.548 1.00 88.19 66 SER A N 1
ATOM 496 C CA . SER A 1 66 ? 30.271 3.712 -58.485 1.00 88.19 66 SER A CA 1
ATOM 497 C C . SER A 1 66 ? 31.483 3.279 -57.654 1.00 88.19 66 SER A C 1
ATOM 499 O O . SER A 1 66 ? 31.375 2.389 -56.814 1.00 88.19 66 SER A O 1
ATOM 501 N N . HIS A 1 67 ? 32.635 3.918 -57.852 1.00 87.94 67 HIS A N 1
ATOM 502 C CA . HIS A 1 67 ? 33.868 3.597 -57.139 1.00 87.94 67 HIS A CA 1
ATOM 503 C C . HIS A 1 67 ? 33.773 3.948 -55.650 1.00 87.94 67 HIS A C 1
ATOM 505 O O . HIS A 1 67 ? 34.251 3.197 -54.803 1.00 87.94 67 HIS A O 1
ATOM 511 N N . SER A 1 68 ? 33.102 5.053 -55.316 1.00 88.69 68 SER A N 1
ATOM 512 C CA . SER A 1 68 ? 32.864 5.451 -53.925 1.00 88.69 68 SER A CA 1
ATOM 513 C C . SER A 1 68 ? 31.901 4.491 -53.224 1.00 88.69 68 SER A C 1
ATOM 515 O O . SER A 1 68 ? 32.110 4.172 -52.061 1.00 88.69 68 SER A O 1
ATOM 517 N N . ILE A 1 69 ? 30.888 3.960 -53.922 1.00 86.06 69 ILE A N 1
ATOM 518 C CA . ILE A 1 69 ? 30.014 2.905 -53.378 1.00 86.06 69 ILE A CA 1
ATOM 519 C C . ILE A 1 69 ? 30.826 1.638 -53.078 1.00 86.06 69 ILE A C 1
ATOM 521 O O . ILE A 1 69 ? 30.748 1.114 -51.968 1.00 86.06 69 ILE A O 1
ATOM 525 N N . ARG A 1 70 ? 31.650 1.171 -54.026 1.00 86.12 70 ARG A N 1
ATOM 526 C CA . ARG A 1 70 ? 32.490 -0.029 -53.838 1.00 86.12 70 ARG A CA 1
ATOM 527 C C . ARG A 1 70 ? 33.472 0.112 -52.680 1.00 86.12 70 ARG A C 1
ATOM 529 O O . ARG A 1 70 ? 33.675 -0.827 -51.918 1.00 86.12 70 ARG A O 1
ATOM 536 N N . MET A 1 71 ? 33.997 1.313 -52.484 1.00 88.62 71 MET A N 1
ATOM 537 C CA . MET A 1 71 ? 34.874 1.643 -51.370 1.00 88.62 71 MET A CA 1
ATOM 538 C C . MET A 1 71 ? 34.178 1.546 -49.997 1.00 88.62 71 MET A C 1
ATOM 540 O O . MET A 1 71 ? 34.801 1.120 -49.029 1.00 88.62 71 MET A O 1
ATOM 544 N N . PHE A 1 72 ? 32.881 1.863 -49.901 1.00 86.88 72 PHE A N 1
ATOM 545 C CA . PHE A 1 72 ? 32.086 1.678 -48.674 1.00 86.88 72 PHE A CA 1
ATOM 546 C C . PHE A 1 72 ? 31.725 0.209 -48.395 1.00 86.88 72 PHE A C 1
ATOM 548 O O . PHE A 1 72 ? 31.470 -0.141 -47.241 1.00 86.88 72 PHE A O 1
ATOM 555 N N . VAL A 1 73 ? 31.712 -0.641 -49.426 1.00 83.56 73 VAL A N 1
ATOM 556 C CA . VAL A 1 73 ? 31.394 -2.081 -49.339 1.00 83.56 73 VAL A CA 1
ATOM 557 C C . VAL A 1 73 ? 32.665 -2.954 -49.294 1.00 83.56 73 VAL A C 1
ATOM 559 O O . VAL A 1 73 ? 32.572 -4.164 -49.129 1.00 83.56 73 VAL A O 1
ATOM 562 N N . VAL A 1 74 ? 33.860 -2.346 -49.343 1.00 81.94 74 VAL A N 1
ATOM 563 C CA . VAL A 1 74 ? 35.170 -3.037 -49.366 1.00 81.94 74 VAL A CA 1
ATOM 564 C C . VAL A 1 74 ? 35.344 -3.934 -50.605 1.00 81.94 74 VAL A C 1
ATOM 566 O O . VAL A 1 74 ? 35.986 -4.976 -50.556 1.00 81.94 74 VAL A O 1
ATOM 569 N N . ASP A 1 75 ? 34.771 -3.523 -51.735 1.00 79.25 75 ASP A N 1
ATOM 570 C CA . ASP A 1 75 ? 34.826 -4.255 -53.012 1.00 79.25 75 ASP A CA 1
ATOM 571 C C . ASP A 1 75 ? 35.964 -3.762 -53.937 1.00 79.25 75 ASP A C 1
ATOM 573 O O . ASP A 1 75 ? 36.192 -4.300 -55.014 1.00 79.25 75 ASP A O 1
ATOM 577 N N . THR A 1 76 ? 36.700 -2.723 -53.525 1.00 77.38 76 THR A N 1
ATOM 578 C CA . THR A 1 76 ? 37.829 -2.134 -54.276 1.00 77.38 76 THR A CA 1
ATOM 579 C C . THR A 1 76 ? 39.016 -1.862 -53.362 1.00 77.38 76 THR A C 1
ATOM 581 O O . THR A 1 76 ? 38.833 -1.403 -52.229 1.00 77.38 76 THR A O 1
ATOM 584 N N . GLY A 1 77 ? 40.229 -2.099 -53.860 1.00 76.56 77 GLY A N 1
ATOM 585 C CA . GLY A 1 77 ? 41.474 -1.873 -53.130 1.00 76.56 77 GLY A CA 1
ATOM 586 C C . GLY A 1 77 ? 41.980 -0.441 -53.287 1.00 76.56 77 GLY A C 1
ATOM 587 O O . GLY A 1 77 ? 41.758 0.205 -54.306 1.00 76.56 77 GLY A O 1
ATOM 588 N N . ALA A 1 78 ? 42.725 0.066 -52.299 1.00 77.81 78 ALA A N 1
ATOM 589 C CA . ALA A 1 78 ? 43.339 1.393 -52.409 1.00 77.81 78 ALA A CA 1
ATOM 590 C C . ALA A 1 78 ? 44.296 1.493 -53.620 1.00 77.81 78 ALA A C 1
ATOM 592 O O . ALA A 1 78 ? 44.455 2.569 -54.203 1.00 77.81 78 ALA A O 1
ATOM 593 N N . ASP A 1 79 ? 44.886 0.368 -54.033 1.00 79.75 79 ASP A N 1
ATOM 594 C CA . ASP A 1 79 ? 45.780 0.274 -55.189 1.00 79.75 79 ASP A CA 1
ATOM 595 C C . ASP A 1 79 ? 45.103 0.622 -56.522 1.00 79.75 79 ASP A C 1
ATOM 597 O O . ASP A 1 79 ? 45.784 1.153 -57.404 1.00 79.75 79 ASP A O 1
ATOM 601 N N . ASP A 1 80 ? 43.781 0.450 -56.650 1.00 76.38 80 ASP A N 1
ATOM 602 C CA . ASP A 1 80 ? 43.016 0.758 -57.873 1.00 76.38 80 ASP A CA 1
ATOM 603 C C . ASP A 1 80 ? 43.151 2.236 -58.277 1.00 76.38 80 ASP A C 1
ATOM 605 O O . ASP A 1 80 ? 43.158 2.595 -59.453 1.00 76.38 80 ASP A O 1
ATOM 609 N N . ILE A 1 81 ? 43.332 3.106 -57.281 1.00 80.12 81 ILE A N 1
ATOM 610 C CA . ILE A 1 81 ? 43.510 4.546 -57.458 1.00 80.12 81 ILE A CA 1
ATOM 611 C C . ILE A 1 81 ? 44.958 4.966 -57.201 1.00 80.12 81 ILE A C 1
ATOM 613 O O . ILE A 1 81 ? 45.496 5.805 -57.925 1.00 80.12 81 ILE A O 1
ATOM 617 N N . LEU A 1 82 ? 45.620 4.403 -56.185 1.00 81.50 82 LEU A N 1
ATOM 618 C CA . LEU A 1 82 ? 46.974 4.806 -55.793 1.00 81.50 82 LEU A CA 1
ATOM 619 C C . LEU A 1 82 ? 48.034 4.474 -56.853 1.00 81.50 82 LEU A C 1
ATOM 621 O O . LEU A 1 82 ? 49.038 5.194 -56.937 1.00 81.50 82 LEU A O 1
ATOM 625 N N . SER A 1 83 ? 47.813 3.425 -57.652 1.00 79.81 83 SER A N 1
ATOM 626 C CA . SER A 1 83 ? 48.692 3.023 -58.759 1.00 79.81 83 SER A CA 1
ATOM 627 C C . SER A 1 83 ? 48.650 3.996 -59.942 1.00 79.81 83 SER A C 1
ATOM 629 O O . SER A 1 83 ? 49.660 4.174 -60.621 1.00 79.81 83 SER A O 1
ATOM 631 N N . MET A 1 84 ? 47.529 4.698 -60.135 1.00 77.50 84 MET A N 1
ATOM 632 C CA . MET A 1 84 ? 47.344 5.700 -61.194 1.00 77.50 84 MET A CA 1
ATOM 633 C C . MET A 1 84 ? 47.983 7.059 -60.857 1.00 77.50 84 MET A C 1
ATOM 635 O O . MET A 1 84 ? 48.123 7.923 -61.720 1.00 77.50 84 MET A O 1
ATOM 639 N N . LEU A 1 85 ? 48.391 7.271 -59.600 1.00 81.00 85 LEU A N 1
ATOM 640 C CA . LEU A 1 85 ? 48.993 8.521 -59.131 1.00 81.00 85 LEU A CA 1
ATOM 641 C C . LEU A 1 85 ? 50.524 8.482 -59.286 1.00 81.00 85 LEU A C 1
ATOM 643 O O . LEU A 1 85 ? 51.236 7.954 -58.421 1.00 81.00 85 LEU A O 1
ATOM 647 N N . THR A 1 86 ? 51.042 9.089 -60.358 1.00 77.56 86 THR A N 1
ATOM 648 C CA . THR A 1 86 ? 52.487 9.204 -60.630 1.00 77.56 86 THR A CA 1
ATOM 649 C C . THR A 1 86 ? 53.065 10.560 -60.207 1.00 77.56 86 THR A C 1
ATOM 651 O O . THR A 1 86 ? 52.363 11.571 -60.098 1.00 77.56 86 THR A O 1
ATOM 654 N N . ARG A 1 87 ? 54.383 10.596 -59.951 1.00 71.00 87 ARG A N 1
ATOM 655 C CA . ARG A 1 87 ? 55.100 11.821 -59.544 1.00 71.00 87 ARG A CA 1
ATOM 656 C C . ARG A 1 87 ? 55.050 12.909 -60.619 1.00 71.00 87 ARG A C 1
ATOM 658 O O . ARG A 1 87 ? 54.962 14.081 -60.263 1.00 71.00 87 ARG A O 1
ATOM 665 N N . ASP A 1 88 ? 54.991 12.515 -61.886 1.00 71.81 88 ASP A N 1
ATOM 666 C CA . ASP A 1 88 ? 54.910 13.432 -63.025 1.00 71.81 88 ASP A CA 1
ATOM 667 C C . ASP A 1 88 ? 53.549 14.142 -63.117 1.00 71.81 88 ASP A C 1
ATOM 669 O O . ASP A 1 88 ? 53.478 15.287 -63.557 1.00 71.81 88 ASP A O 1
ATOM 673 N N . MET A 1 89 ? 52.466 13.513 -62.639 1.00 71.88 89 MET A N 1
ATOM 674 C CA . MET A 1 89 ? 51.114 14.089 -62.683 1.00 71.88 89 MET A CA 1
ATOM 675 C C . MET A 1 89 ? 50.817 15.062 -61.534 1.00 71.88 89 MET A C 1
ATOM 677 O O . MET A 1 89 ? 50.116 16.057 -61.727 1.00 71.88 89 MET A O 1
ATOM 681 N N . LEU A 1 90 ? 51.314 14.781 -60.323 1.00 75.19 90 LEU A N 1
ATOM 682 C CA . LEU A 1 90 ? 50.946 15.534 -59.115 1.00 75.19 90 LEU A CA 1
ATOM 683 C C . LEU A 1 90 ? 52.074 16.381 -58.515 1.00 75.19 90 LEU A C 1
ATOM 685 O O . LEU A 1 90 ? 51.788 17.261 -57.698 1.00 75.19 90 LEU A O 1
ATOM 689 N N . GLY A 1 91 ? 53.336 16.154 -58.888 1.00 80.88 91 GLY A N 1
ATOM 690 C CA . GLY A 1 91 ? 54.480 16.881 -58.334 1.00 80.88 91 GLY A CA 1
ATOM 691 C C . GLY A 1 91 ? 54.483 16.870 -56.799 1.00 80.88 91 GLY A C 1
ATOM 692 O O . GLY A 1 91 ? 54.403 15.813 -56.171 1.00 80.88 91 GLY A O 1
ATOM 693 N N . SER A 1 92 ? 54.514 18.054 -56.180 1.00 79.62 92 SER A N 1
ATOM 694 C CA . SER A 1 92 ? 54.472 18.215 -54.716 1.00 79.62 92 SER A CA 1
ATOM 695 C C . SER A 1 92 ? 53.155 17.771 -54.059 1.00 79.62 92 SER A C 1
ATOM 697 O O . SER A 1 92 ? 53.132 17.541 -52.852 1.00 79.62 92 SER A O 1
ATOM 699 N N . MET A 1 93 ? 52.070 17.599 -54.825 1.00 80.56 93 MET A N 1
ATOM 700 C CA . MET A 1 93 ? 50.774 17.130 -54.314 1.00 80.56 93 MET A CA 1
ATOM 701 C C . MET A 1 93 ? 50.675 15.604 -54.233 1.00 80.56 93 MET A C 1
ATOM 703 O O . MET A 1 93 ? 49.700 15.107 -53.678 1.00 80.56 93 MET A O 1
ATOM 707 N N . LEU A 1 94 ? 51.657 14.850 -54.741 1.00 83.00 94 LEU A N 1
ATOM 708 C CA . LEU A 1 94 ? 51.586 13.386 -54.788 1.00 83.00 94 LEU A CA 1
ATOM 709 C C . LEU A 1 94 ? 51.383 12.774 -53.396 1.00 83.00 94 LEU A C 1
ATOM 711 O O . LEU A 1 94 ? 50.472 11.975 -53.193 1.00 83.00 94 LEU A O 1
ATOM 715 N N . LEU A 1 95 ? 52.232 13.155 -52.439 1.00 84.06 95 LEU A N 1
ATOM 716 C CA . LEU A 1 95 ? 52.200 12.599 -51.088 1.00 84.06 95 LEU A CA 1
ATOM 717 C C . LEU A 1 95 ? 50.926 13.017 -50.322 1.00 84.06 95 LEU A C 1
ATOM 719 O O . LEU A 1 95 ? 50.240 12.122 -49.829 1.00 84.06 95 LEU A O 1
ATOM 723 N N . PRO A 1 96 ? 50.533 14.311 -50.280 1.00 86.62 96 PRO A N 1
ATOM 724 C CA . PRO A 1 96 ? 49.262 14.721 -49.675 1.00 86.62 96 PRO A CA 1
ATOM 725 C C . PRO A 1 96 ? 48.043 13.992 -50.249 1.00 86.62 96 PRO A C 1
ATOM 727 O O . PRO A 1 96 ? 47.156 13.579 -49.505 1.00 86.62 96 PRO A O 1
ATOM 730 N N . TYR A 1 97 ? 48.008 13.798 -51.568 1.00 87.50 97 TYR A N 1
ATOM 731 C CA . TYR A 1 97 ? 46.874 13.177 -52.242 1.00 87.50 97 TYR A CA 1
ATOM 732 C C . TYR A 1 97 ? 46.769 11.676 -51.945 1.00 87.50 97 TYR A C 1
ATOM 734 O O . TYR A 1 97 ? 45.679 11.189 -51.646 1.00 87.50 97 TYR A O 1
ATOM 742 N N . LYS A 1 98 ? 47.899 10.950 -51.941 1.00 87.06 98 LYS A N 1
ATOM 743 C CA . LYS A 1 98 ? 47.944 9.530 -51.546 1.00 87.06 98 LYS A CA 1
ATOM 744 C C . LYS A 1 98 ? 47.506 9.321 -50.096 1.00 87.06 98 LYS A C 1
ATOM 746 O O . LYS A 1 98 ? 46.753 8.392 -49.821 1.00 87.06 98 LYS A O 1
ATOM 751 N N . MET A 1 99 ? 47.924 10.205 -49.189 1.00 88.00 99 MET A N 1
ATOM 752 C CA . MET A 1 99 ? 47.519 10.147 -47.781 1.00 88.00 99 MET A CA 1
ATOM 753 C C . MET A 1 99 ? 46.011 10.348 -47.604 1.00 88.00 99 MET A C 1
ATOM 755 O O . MET A 1 99 ? 45.378 9.606 -46.852 1.00 88.00 99 MET A O 1
ATOM 759 N N . LEU A 1 100 ? 45.420 11.315 -48.315 1.00 88.56 100 LEU A N 1
ATOM 760 C CA . LEU A 1 100 ? 43.976 11.546 -48.270 1.00 88.56 100 LEU A CA 1
ATOM 761 C C . LEU A 1 100 ? 43.201 10.345 -48.822 1.00 88.56 100 LEU A C 1
ATOM 763 O O . LEU A 1 100 ? 42.267 9.885 -48.171 1.00 88.56 100 LEU A O 1
ATOM 767 N N . ALA A 1 101 ? 43.616 9.808 -49.973 1.00 86.81 101 ALA A N 1
ATOM 768 C CA . ALA A 1 101 ? 42.996 8.629 -50.570 1.00 86.81 101 ALA A CA 1
ATOM 769 C C . ALA A 1 101 ? 43.016 7.440 -49.596 1.00 86.81 101 ALA A C 1
ATOM 771 O O . ALA A 1 101 ? 41.961 6.917 -49.249 1.00 86.81 101 ALA A O 1
ATOM 772 N N . ALA A 1 102 ? 44.190 7.080 -49.065 1.00 87.81 102 ALA A N 1
ATOM 773 C CA . ALA A 1 102 ? 44.326 5.987 -48.101 1.00 87.81 102 ALA A CA 1
ATOM 774 C C . ALA A 1 102 ? 43.458 6.192 -46.844 1.00 87.81 102 ALA A C 1
ATOM 776 O O . ALA A 1 102 ? 42.833 5.253 -46.357 1.00 87.81 102 ALA A O 1
ATOM 777 N N . THR A 1 103 ? 43.364 7.430 -46.349 1.00 89.25 103 THR A N 1
ATOM 778 C CA . THR A 1 103 ? 42.516 7.766 -45.194 1.00 89.25 103 THR A CA 1
ATOM 779 C C . THR A 1 103 ? 41.038 7.553 -45.503 1.00 89.25 103 THR A C 1
ATOM 781 O O . THR A 1 103 ? 40.324 6.959 -44.699 1.00 89.25 103 THR A O 1
ATOM 784 N N . LEU A 1 104 ? 40.568 7.998 -46.671 1.00 89.75 104 LEU A N 1
ATOM 785 C CA . LEU A 1 104 ? 39.182 7.782 -47.076 1.00 89.75 104 LEU A CA 1
ATOM 786 C C . LEU A 1 104 ? 38.893 6.275 -47.202 1.00 89.75 104 LEU A C 1
ATOM 788 O O . LEU A 1 104 ? 37.862 5.838 -46.692 1.00 89.75 104 LEU A O 1
ATOM 792 N N . TYR A 1 105 ? 39.798 5.480 -47.799 1.00 89.31 105 TYR A N 1
ATOM 793 C CA . TYR A 1 105 ? 39.657 4.014 -47.940 1.00 89.31 105 TYR A CA 1
ATOM 794 C C . TYR A 1 105 ? 39.549 3.285 -46.595 1.00 89.31 105 TYR A C 1
ATOM 796 O O . TYR A 1 105 ? 38.877 2.263 -46.510 1.00 89.31 105 TYR A O 1
ATOM 804 N N . LEU A 1 106 ? 40.156 3.822 -45.534 1.00 87.88 106 LEU A N 1
ATOM 805 C CA . LEU A 1 106 ? 39.989 3.310 -44.172 1.00 87.88 106 LEU A CA 1
ATOM 806 C C . LEU A 1 106 ? 38.676 3.773 -43.526 1.00 87.88 106 LEU A C 1
ATOM 808 O O . LEU A 1 106 ? 38.035 3.006 -42.812 1.00 87.88 106 LEU A O 1
ATOM 812 N N . LEU A 1 107 ? 38.269 5.023 -43.757 1.00 87.62 107 LEU A N 1
ATOM 813 C CA . LEU A 1 107 ? 37.086 5.612 -43.126 1.00 87.62 107 LEU A CA 1
ATOM 814 C C . LEU A 1 107 ? 35.767 5.091 -43.708 1.00 87.62 107 LEU A C 1
ATOM 816 O O . LEU A 1 107 ? 34.828 4.849 -42.951 1.00 87.62 107 LEU A O 1
ATOM 820 N N . ALA A 1 108 ? 35.680 4.921 -45.027 1.00 86.75 108 ALA A N 1
ATOM 821 C CA . ALA A 1 108 ? 34.452 4.518 -45.712 1.00 86.75 108 ALA A CA 1
ATOM 822 C C . ALA A 1 108 ? 33.842 3.208 -45.151 1.00 86.75 108 ALA A C 1
ATOM 824 O O . ALA A 1 108 ? 32.672 3.234 -44.756 1.00 86.75 108 ALA A O 1
ATOM 825 N N . PRO A 1 109 ? 34.604 2.107 -44.971 1.00 85.19 109 PRO A N 1
ATOM 826 C CA . PRO A 1 109 ? 34.081 0.874 -44.372 1.00 85.19 109 PRO A CA 1
ATOM 827 C C . PRO A 1 109 ? 33.642 1.025 -42.907 1.00 85.19 109 PRO A C 1
ATOM 829 O O . PRO A 1 109 ? 32.667 0.402 -42.482 1.00 85.19 109 PRO A O 1
ATOM 832 N N . ILE A 1 110 ? 34.327 1.870 -42.125 1.00 84.56 110 ILE A N 1
ATOM 833 C CA . ILE A 1 110 ? 33.998 2.123 -40.711 1.00 84.56 110 ILE A CA 1
ATOM 834 C C . ILE A 1 110 ? 32.616 2.777 -40.590 1.00 84.56 110 ILE A C 1
ATOM 836 O O . ILE A 1 110 ? 31.835 2.415 -39.707 1.00 84.56 110 ILE A O 1
ATOM 840 N N . PHE A 1 111 ? 32.283 3.710 -41.486 1.00 82.38 111 PHE A N 1
ATOM 841 C CA . PHE A 1 111 ? 30.970 4.358 -41.482 1.00 82.38 111 PHE A CA 1
ATOM 842 C C . PHE A 1 111 ? 29.846 3.404 -41.899 1.00 82.38 111 PHE A C 1
ATOM 844 O O . PHE A 1 111 ? 28.784 3.433 -41.274 1.00 82.38 111 PHE A O 1
ATOM 851 N N . THR A 1 112 ? 30.083 2.511 -42.866 1.00 79.31 112 THR A N 1
ATOM 852 C CA . THR A 1 112 ? 29.137 1.434 -43.205 1.00 79.31 112 THR A CA 1
ATOM 853 C C . THR A 1 112 ? 28.898 0.519 -42.006 1.00 79.31 112 THR A C 1
ATOM 855 O O . THR A 1 112 ? 27.749 0.267 -41.642 1.00 79.31 112 THR A O 1
ATOM 858 N N . LEU A 1 113 ? 29.968 0.081 -41.333 1.00 73.56 113 LEU A N 1
ATOM 859 C CA . LEU A 1 113 ? 29.877 -0.757 -40.136 1.00 73.56 113 LEU A CA 1
ATOM 860 C C . LEU A 1 113 ? 29.087 -0.063 -39.017 1.00 73.56 113 LEU A C 1
ATOM 862 O O . LEU A 1 113 ? 28.249 -0.695 -38.382 1.00 73.56 113 LEU A O 1
ATOM 866 N N . GLY A 1 114 ? 29.298 1.239 -38.807 1.00 69.12 114 GLY A N 1
ATOM 867 C CA . GLY A 1 114 ? 28.557 2.026 -37.819 1.00 69.12 114 GLY A CA 1
ATOM 868 C C . GLY A 1 114 ? 27.046 2.065 -38.077 1.00 69.12 114 GLY A C 1
ATOM 869 O O . GLY A 1 114 ? 26.263 1.880 -37.147 1.00 69.12 114 GLY A O 1
ATOM 870 N N . VAL A 1 115 ? 26.627 2.246 -39.335 1.00 67.69 115 VAL A N 1
ATOM 871 C CA . VAL A 1 115 ? 25.203 2.240 -39.727 1.00 67.69 115 VAL A CA 1
ATOM 872 C C . VAL A 1 115 ? 24.591 0.846 -39.573 1.00 67.69 115 VAL A C 1
ATOM 874 O O . VAL A 1 115 ? 23.487 0.708 -39.046 1.00 67.69 115 VAL A O 1
ATOM 877 N N . VAL A 1 116 ? 25.318 -0.199 -39.973 1.00 65.81 116 VAL A N 1
ATOM 878 C CA . VAL A 1 116 ? 24.871 -1.591 -39.826 1.00 65.81 116 VAL A CA 1
ATOM 879 C C . VAL A 1 116 ? 24.725 -1.967 -38.347 1.00 65.81 116 VAL A C 1
ATOM 881 O O . VAL A 1 116 ? 23.709 -2.535 -37.954 1.00 65.81 116 VAL A O 1
ATOM 884 N N . LEU A 1 117 ? 25.684 -1.599 -37.493 1.00 63.16 117 LEU A N 1
ATOM 885 C CA . LEU A 1 117 ? 25.603 -1.840 -36.048 1.00 63.16 117 LEU A CA 1
ATOM 886 C C . LEU A 1 117 ? 24.416 -1.121 -35.398 1.00 63.16 117 LEU A C 1
ATOM 888 O O . LEU A 1 117 ? 23.801 -1.680 -34.491 1.00 63.16 117 LEU A O 1
ATOM 892 N N . GLN A 1 118 ? 24.062 0.075 -35.877 1.00 64.19 118 GLN A N 1
ATOM 893 C CA . GLN A 1 118 ? 22.878 0.796 -35.409 1.00 64.19 118 GLN A CA 1
ATOM 894 C C . GLN A 1 118 ? 21.579 0.067 -35.781 1.00 64.19 118 GLN A C 1
ATOM 896 O O . GLN A 1 118 ? 20.655 0.042 -34.980 1.00 64.19 118 GLN A O 1
ATOM 901 N N . TYR A 1 119 ? 21.516 -0.592 -36.939 1.00 60.25 119 TYR A N 1
ATOM 902 C CA . TYR A 1 119 ? 20.366 -1.427 -37.308 1.00 60.25 119 TYR A CA 1
ATOM 903 C C . TYR A 1 119 ? 20.235 -2.673 -36.412 1.00 60.25 119 TYR A C 1
ATOM 905 O O . TYR A 1 119 ? 19.133 -3.116 -36.086 1.00 60.25 119 TYR A O 1
ATOM 913 N N . PHE A 1 120 ? 21.362 -3.228 -35.959 1.00 62.28 120 PHE A N 1
ATOM 914 C CA . PHE A 1 120 ? 21.385 -4.390 -35.069 1.00 62.28 120 PHE A CA 1
ATOM 915 C C . PHE A 1 120 ? 21.310 -4.047 -33.572 1.00 62.28 120 PHE A C 1
ATOM 917 O O . PHE A 1 120 ? 21.269 -4.980 -32.766 1.00 62.28 120 PHE A O 1
ATOM 924 N N . SER A 1 121 ? 21.231 -2.771 -33.168 1.00 66.50 121 SER A N 1
ATOM 925 C CA . SER A 1 121 ? 21.189 -2.361 -31.749 1.00 66.50 121 SER A CA 1
ATOM 926 C C . SER A 1 121 ? 20.102 -3.100 -30.967 1.00 66.50 121 SER A C 1
ATOM 928 O O . SER A 1 121 ? 20.380 -3.723 -29.943 1.00 66.50 121 SER A O 1
ATOM 930 N N . ASN A 1 122 ? 18.893 -3.161 -31.524 1.00 65.81 122 ASN A N 1
ATOM 931 C CA . ASN A 1 122 ? 17.743 -3.828 -30.907 1.00 65.81 122 ASN A CA 1
ATOM 932 C C . ASN A 1 122 ? 17.948 -5.353 -30.809 1.00 65.81 122 ASN A C 1
ATOM 934 O O . ASN A 1 122 ? 17.456 -6.017 -29.893 1.00 65.81 122 ASN A O 1
ATOM 938 N N . THR A 1 123 ? 18.727 -5.926 -31.731 1.00 69.06 123 THR A N 1
ATOM 939 C CA . THR A 1 123 ? 19.108 -7.345 -31.695 1.00 69.06 123 THR A CA 1
ATOM 940 C C . THR A 1 123 ? 20.128 -7.614 -30.587 1.00 69.06 123 THR A C 1
ATOM 942 O O . THR A 1 123 ? 20.015 -8.626 -29.890 1.00 69.06 123 THR A O 1
ATOM 945 N N . PHE A 1 124 ? 21.088 -6.706 -30.375 1.00 71.62 124 PHE A N 1
ATOM 946 C CA . PHE A 1 124 ? 22.069 -6.806 -29.292 1.00 71.62 124 PHE A CA 1
ATOM 947 C C . PHE A 1 124 ? 21.421 -6.694 -27.909 1.00 71.62 124 PHE A C 1
ATOM 949 O O . PHE A 1 124 ? 21.757 -7.486 -27.028 1.00 71.62 124 PHE A O 1
ATOM 956 N N . GLU A 1 125 ? 20.444 -5.804 -27.731 1.00 78.19 125 GLU A N 1
ATOM 957 C CA . GLU A 1 125 ? 19.695 -5.675 -26.473 1.00 78.19 125 GLU A CA 1
ATOM 958 C C . GLU A 1 125 ? 18.922 -6.961 -26.128 1.00 78.19 125 GLU A C 1
ATOM 960 O O . GLU A 1 125 ? 19.025 -7.507 -25.023 1.00 78.19 125 GLU A O 1
ATOM 965 N N . ARG A 1 126 ? 18.243 -7.566 -27.111 1.00 77.25 126 ARG A N 1
ATOM 966 C CA . ARG A 1 126 ? 17.594 -8.877 -26.924 1.00 77.25 126 ARG A CA 1
ATOM 967 C C . ARG A 1 126 ? 18.595 -10.000 -26.652 1.00 77.25 126 ARG A C 1
ATOM 969 O O . ARG A 1 126 ? 18.319 -10.896 -25.847 1.00 77.25 126 ARG A O 1
ATOM 976 N N . LEU A 1 127 ? 19.755 -9.986 -27.310 1.00 76.62 127 LEU A N 1
ATOM 977 C CA . LEU A 1 127 ? 20.819 -10.959 -27.060 1.00 76.62 127 LEU A CA 1
ATOM 978 C C . LEU A 1 127 ? 21.351 -10.832 -25.626 1.00 76.62 127 LEU A C 1
ATOM 980 O O . LEU A 1 127 ? 21.494 -11.842 -24.936 1.00 76.62 127 LEU A O 1
ATOM 984 N N . ARG A 1 128 ? 21.558 -9.606 -25.141 1.00 80.56 128 ARG A N 1
ATOM 985 C CA . ARG A 1 128 ? 21.987 -9.305 -23.771 1.00 80.56 128 ARG A CA 1
ATOM 986 C C . ARG A 1 128 ? 21.023 -9.883 -22.731 1.00 80.56 128 ARG A C 1
ATOM 988 O O . ARG A 1 128 ? 21.471 -10.579 -21.815 1.00 80.56 128 ARG A O 1
ATOM 995 N N . LEU A 1 129 ? 19.711 -9.714 -22.920 1.00 80.94 129 LEU A N 1
ATOM 996 C CA . LEU A 1 129 ? 18.688 -10.317 -22.049 1.00 80.94 129 LEU A CA 1
ATOM 997 C C . LEU A 1 129 ? 18.728 -11.852 -22.046 1.00 80.94 129 LEU A C 1
ATOM 999 O O . LEU A 1 129 ? 18.495 -12.485 -21.010 1.00 80.94 129 LEU A O 1
ATOM 1003 N N . ARG A 1 130 ? 19.038 -12.472 -23.193 1.00 76.69 130 ARG A N 1
ATOM 1004 C CA . ARG A 1 130 ? 19.168 -13.935 -23.321 1.00 76.69 130 ARG A CA 1
ATOM 1005 C C . ARG A 1 130 ? 20.445 -14.482 -22.684 1.00 76.69 130 ARG A C 1
ATOM 1007 O O . ARG A 1 130 ? 20.425 -15.620 -22.210 1.00 76.69 130 ARG A O 1
ATOM 1014 N N . LEU A 1 131 ? 21.532 -13.710 -22.673 1.00 78.19 131 LEU A N 1
ATOM 1015 C CA . LEU A 1 131 ? 22.812 -14.099 -22.071 1.00 78.19 131 LEU A CA 1
ATOM 1016 C C . LEU A 1 131 ? 22.783 -13.994 -20.536 1.00 78.19 131 LEU A C 1
ATOM 1018 O O . LEU A 1 131 ? 23.351 -14.841 -19.846 1.00 78.19 131 LEU A O 1
ATOM 1022 N N . LYS A 1 132 ? 22.051 -13.026 -19.972 1.00 78.50 132 LYS A N 1
ATOM 1023 C CA . LYS A 1 132 ? 21.938 -12.802 -18.518 1.00 78.50 132 LYS A CA 1
ATOM 1024 C C . LYS A 1 132 ? 20.865 -13.671 -17.837 1.00 78.50 132 LYS A C 1
ATOM 1026 O O . LYS A 1 132 ? 19.976 -13.184 -17.146 1.00 78.50 132 LYS A O 1
ATOM 1031 N N . LYS A 1 133 ? 20.966 -14.999 -17.967 1.00 73.06 133 LYS A N 1
ATOM 1032 C CA . LYS A 1 133 ? 19.945 -15.949 -17.459 1.00 73.06 133 LYS A CA 1
ATOM 1033 C C . LYS A 1 133 ? 19.801 -16.029 -15.930 1.00 73.06 133 LYS A C 1
ATOM 1035 O O . LYS A 1 133 ? 18.796 -16.550 -15.469 1.00 73.06 133 LYS A O 1
ATOM 1040 N N . LYS A 1 134 ? 20.795 -15.562 -15.165 1.00 77.62 134 LYS A N 1
ATOM 1041 C CA . LYS A 1 134 ? 20.821 -15.614 -13.686 1.00 77.62 134 LYS A CA 1
ATOM 1042 C C . LYS A 1 134 ? 20.488 -14.280 -12.998 1.00 77.62 134 LYS A C 1
ATOM 1044 O O . LYS A 1 134 ? 20.616 -14.202 -11.785 1.00 77.62 134 LYS A O 1
ATOM 1049 N N . HIS A 1 135 ? 20.186 -13.229 -13.761 1.00 86.00 135 HIS A N 1
ATOM 1050 C CA . HIS A 1 135 ? 19.831 -11.927 -13.190 1.00 86.00 135 HIS A CA 1
ATOM 1051 C C . HIS A 1 135 ? 18.316 -11.861 -13.044 1.00 86.00 135 HIS A C 1
ATOM 1053 O O . HIS A 1 135 ? 17.611 -12.285 -13.965 1.00 86.00 135 HIS A O 1
ATOM 1059 N N . ASP A 1 136 ? 17.846 -11.333 -11.919 1.00 87.75 136 ASP A N 1
ATOM 1060 C CA . ASP A 1 136 ? 16.438 -10.975 -11.766 1.00 87.75 136 ASP A CA 1
ATOM 1061 C C . ASP A 1 136 ? 16.108 -9.809 -12.699 1.00 87.75 136 ASP A C 1
ATOM 1063 O O . ASP A 1 136 ? 16.958 -8.958 -12.971 1.00 87.75 136 ASP A O 1
ATOM 1067 N N . LEU A 1 137 ? 14.892 -9.796 -13.233 1.00 90.50 137 LEU A N 1
ATOM 1068 C CA . LEU A 1 137 ? 14.473 -8.823 -14.233 1.00 90.50 137 LEU A CA 1
ATOM 1069 C C . LEU A 1 137 ? 13.422 -7.872 -13.675 1.00 90.50 137 LEU A C 1
ATOM 1071 O O . LEU A 1 137 ? 12.458 -8.313 -13.050 1.00 90.50 137 LEU A O 1
ATOM 1075 N N . TYR A 1 138 ? 13.604 -6.590 -13.966 1.00 91.81 138 TYR A N 1
ATOM 1076 C CA . TYR A 1 138 ? 12.696 -5.507 -13.611 1.00 91.81 138 TYR A CA 1
ATOM 1077 C C . TYR A 1 138 ? 12.345 -4.768 -14.898 1.00 91.81 138 TYR A C 1
ATOM 1079 O O . TYR A 1 138 ? 13.223 -4.188 -15.536 1.00 91.81 138 TYR A O 1
ATOM 1087 N N . ILE A 1 139 ? 11.094 -4.885 -15.332 1.00 93.69 139 ILE A N 1
ATOM 1088 C CA . ILE A 1 139 ? 10.653 -4.486 -16.670 1.00 93.69 139 ILE A CA 1
ATOM 1089 C C . ILE A 1 139 ? 9.591 -3.412 -16.519 1.00 93.69 139 ILE A C 1
ATOM 1091 O O . ILE A 1 139 ? 8.546 -3.677 -15.946 1.00 93.69 139 ILE A O 1
ATOM 1095 N N . PHE A 1 140 ? 9.850 -2.230 -17.052 1.00 94.38 140 PHE A N 1
ATOM 1096 C CA . PHE A 1 140 ? 8.961 -1.077 -16.995 1.00 94.38 140 PHE A CA 1
ATOM 1097 C C . PHE A 1 140 ? 8.253 -0.896 -18.339 1.00 94.38 140 PHE A C 1
ATOM 1099 O O . PHE A 1 140 ? 8.881 -1.056 -19.392 1.00 94.38 140 PHE A O 1
ATOM 1106 N N . SER A 1 141 ? 6.957 -0.580 -18.316 1.00 94.00 141 SER A N 1
ATOM 1107 C CA . SER A 1 141 ? 6.135 -0.417 -19.526 1.00 94.00 141 SER A CA 1
ATOM 1108 C C . SER A 1 141 ? 6.519 0.797 -20.369 1.00 94.00 141 SER A C 1
ATOM 1110 O O . SER A 1 141 ? 6.355 0.755 -21.587 1.00 94.00 141 SER A O 1
ATOM 1112 N N . GLU A 1 142 ? 7.078 1.833 -19.744 1.00 90.75 142 GLU A N 1
ATOM 1113 C CA . GLU A 1 142 ? 7.519 3.062 -20.402 1.00 90.75 142 GLU A CA 1
ATOM 1114 C C . GLU A 1 142 ? 8.781 3.636 -19.735 1.00 90.75 142 GLU A C 1
ATOM 1116 O O . GLU A 1 142 ? 9.028 3.450 -18.538 1.00 90.75 142 GLU A O 1
ATOM 1121 N N . LEU A 1 143 ? 9.587 4.357 -20.517 1.00 89.00 143 LEU A N 1
ATOM 1122 C CA . LEU A 1 143 ? 10.660 5.214 -20.019 1.00 89.00 143 LEU A CA 1
ATOM 1123 C C . LEU A 1 143 ? 10.104 6.614 -19.716 1.00 89.00 143 LEU A C 1
ATOM 1125 O O . LEU A 1 143 ? 9.952 7.433 -20.618 1.00 89.00 143 LEU A O 1
ATOM 1129 N N . ASN A 1 144 ? 9.840 6.902 -18.445 1.00 85.38 144 ASN A N 1
ATOM 1130 C CA . ASN A 1 144 ? 9.400 8.207 -17.965 1.00 85.38 144 ASN A CA 1
ATOM 1131 C C . ASN A 1 144 ? 10.139 8.562 -16.661 1.00 85.38 144 ASN A C 1
ATOM 1133 O O . ASN A 1 144 ? 10.967 7.795 -16.161 1.00 85.38 144 ASN A O 1
ATOM 1137 N N . THR A 1 145 ? 9.905 9.763 -16.130 1.00 83.00 145 THR A N 1
ATOM 1138 C CA . THR A 1 145 ? 10.596 10.235 -14.919 1.00 83.00 145 THR A CA 1
ATOM 1139 C C . THR A 1 145 ? 10.310 9.323 -13.729 1.00 83.00 145 THR A C 1
ATOM 1141 O O . THR A 1 145 ? 11.244 8.923 -13.036 1.00 83.00 145 THR A O 1
ATOM 1144 N N . ARG A 1 146 ? 9.047 8.916 -13.550 1.00 83.00 146 ARG A N 1
ATOM 1145 C CA . ARG A 1 146 ? 8.637 8.041 -12.451 1.00 83.00 146 ARG A CA 1
ATOM 1146 C C . ARG A 1 146 ? 9.297 6.668 -12.551 1.00 83.00 146 ARG A C 1
ATOM 1148 O O . ARG A 1 146 ? 9.902 6.221 -11.584 1.00 83.00 146 ARG A O 1
ATOM 1155 N N . SER A 1 147 ? 9.272 6.031 -13.722 1.00 88.50 147 SER A N 1
ATOM 1156 C CA . SER A 1 147 ? 9.876 4.714 -13.951 1.00 88.50 147 SER A CA 1
ATOM 1157 C C . SER A 1 147 ? 11.400 4.726 -13.764 1.00 88.50 147 SER A C 1
ATOM 1159 O O . SER A 1 147 ? 11.964 3.770 -13.228 1.00 88.50 147 SER A O 1
ATOM 1161 N N . LEU A 1 148 ? 12.074 5.835 -14.101 1.00 87.69 148 LEU A N 1
ATOM 1162 C CA . LEU A 1 148 ? 13.496 6.056 -13.807 1.00 87.69 148 LEU A CA 1
ATOM 1163 C C . LEU A 1 148 ? 13.801 6.223 -12.317 1.00 87.69 148 LEU A C 1
ATOM 1165 O O . LEU A 1 148 ? 14.817 5.690 -11.863 1.00 87.69 148 LEU A O 1
ATOM 1169 N N . GLU A 1 149 ? 12.969 6.944 -11.565 1.00 82.19 149 GLU A N 1
ATOM 1170 C CA . GLU A 1 149 ? 13.100 7.050 -10.105 1.00 82.19 149 GLU A CA 1
ATOM 1171 C C . GLU A 1 149 ? 13.022 5.657 -9.472 1.00 82.19 149 GLU A C 1
ATOM 1173 O O . GLU A 1 149 ? 13.927 5.279 -8.724 1.00 82.19 149 GLU A O 1
ATOM 1178 N N . ILE A 1 150 ? 12.024 4.854 -9.873 1.00 81.75 150 ILE A N 1
ATOM 1179 C CA . ILE A 1 150 ? 11.859 3.474 -9.388 1.00 81.75 150 ILE A CA 1
ATOM 1180 C C . ILE A 1 150 ? 13.092 2.629 -9.686 1.00 81.75 150 ILE A C 1
ATOM 1182 O O . ILE A 1 150 ? 13.682 2.001 -8.804 1.00 81.75 150 ILE A O 1
ATOM 1186 N N . ALA A 1 151 ? 13.499 2.627 -10.950 1.00 87.69 151 ALA A N 1
ATOM 1187 C CA . ALA A 1 151 ? 14.626 1.850 -11.425 1.00 87.69 151 ALA A CA 1
ATOM 1188 C C . ALA A 1 151 ? 15.939 2.233 -10.727 1.00 87.69 151 ALA A C 1
ATOM 1190 O O . ALA A 1 151 ? 16.751 1.358 -10.414 1.00 87.69 151 ALA A O 1
ATOM 1191 N N . THR A 1 152 ? 16.161 3.528 -10.488 1.00 85.12 152 THR A N 1
ATOM 1192 C CA . THR A 1 152 ? 17.378 4.034 -9.841 1.00 85.12 152 THR A CA 1
ATOM 1193 C C . THR A 1 152 ? 17.468 3.557 -8.401 1.00 85.12 152 THR A C 1
ATOM 1195 O O . THR A 1 152 ? 18.521 3.054 -7.994 1.00 85.12 152 THR A O 1
ATOM 1198 N N . ASP A 1 153 ? 16.369 3.664 -7.657 1.00 78.50 153 ASP A N 1
ATOM 1199 C CA . ASP A 1 153 ? 16.307 3.213 -6.273 1.00 78.50 153 ASP A CA 1
ATOM 1200 C C . ASP A 1 153 ? 16.553 1.698 -6.170 1.00 78.50 153 ASP A C 1
ATOM 1202 O O . ASP A 1 153 ? 17.513 1.261 -5.526 1.00 78.50 153 ASP A O 1
ATOM 1206 N N . MET A 1 154 ? 15.816 0.899 -6.952 1.00 80.12 154 MET A N 1
ATOM 1207 C CA . MET A 1 154 ? 15.988 -0.558 -7.021 1.00 80.12 154 MET A CA 1
ATOM 1208 C C . MET A 1 154 ? 17.415 -0.982 -7.353 1.00 80.12 154 MET A C 1
ATOM 1210 O O . MET A 1 154 ? 17.953 -1.918 -6.751 1.00 80.12 154 MET A O 1
ATOM 1214 N N . TRP A 1 155 ? 18.037 -0.311 -8.324 1.00 82.31 155 TRP A N 1
ATOM 1215 C CA . TRP A 1 155 ? 19.416 -0.581 -8.708 1.00 82.31 155 TRP A CA 1
ATOM 1216 C C . TRP A 1 155 ? 20.383 -0.298 -7.558 1.00 82.31 155 TRP A C 1
ATOM 1218 O O . TRP A 1 155 ? 21.292 -1.096 -7.305 1.00 82.31 155 TRP A O 1
ATOM 1228 N N . SER A 1 156 ? 20.181 0.813 -6.847 1.00 78.94 156 SER A N 1
ATOM 1229 C CA . SER A 1 156 ? 21.024 1.212 -5.723 1.00 78.94 156 SER A CA 1
ATOM 1230 C C . SER A 1 156 ? 20.965 0.186 -4.586 1.00 78.94 156 SER A C 1
ATOM 1232 O O . SER A 1 156 ? 22.012 -0.289 -4.135 1.00 78.94 156 SER A O 1
ATOM 1234 N N . CYS A 1 157 ? 19.768 -0.266 -4.220 1.00 71.94 157 CYS A N 1
ATOM 1235 C CA . CYS A 1 157 ? 19.556 -1.222 -3.138 1.00 71.94 157 CYS A CA 1
ATOM 1236 C C . CYS A 1 157 ? 20.046 -2.622 -3.510 1.00 71.94 157 CYS A C 1
ATOM 1238 O O . CYS A 1 157 ? 20.727 -3.289 -2.731 1.00 71.94 157 CYS A O 1
ATOM 1240 N N . ALA A 1 158 ? 19.809 -3.066 -4.747 1.00 75.88 158 ALA A N 1
ATOM 1241 C CA . ALA A 1 158 ? 20.362 -4.331 -5.220 1.00 75.88 158 ALA A CA 1
ATOM 1242 C C . ALA A 1 158 ? 21.895 -4.334 -5.211 1.00 75.88 158 ALA A C 1
ATOM 1244 O O . ALA A 1 158 ? 22.501 -5.343 -4.843 1.00 75.88 158 ALA A O 1
ATOM 1245 N N . LYS A 1 159 ? 22.526 -3.206 -5.558 1.00 79.19 159 LYS A N 1
ATOM 1246 C CA . LYS A 1 159 ? 23.981 -3.048 -5.495 1.00 79.19 159 LYS A CA 1
ATOM 1247 C C . LYS A 1 159 ? 24.500 -3.130 -4.057 1.00 79.19 159 LYS A C 1
ATOM 1249 O O . LYS A 1 159 ? 25.478 -3.844 -3.840 1.00 79.19 159 LYS A O 1
ATOM 1254 N N . LYS A 1 160 ? 23.845 -2.473 -3.088 1.00 73.81 160 LYS A N 1
ATOM 1255 C CA . LYS A 1 160 ? 24.183 -2.584 -1.652 1.00 73.81 160 LYS A CA 1
ATOM 1256 C C . LYS A 1 160 ? 24.065 -4.028 -1.151 1.00 73.81 160 LYS A C 1
ATOM 1258 O O . LYS A 1 160 ? 24.975 -4.536 -0.502 1.00 73.81 160 LYS A O 1
ATOM 1263 N N . ALA A 1 161 ? 22.992 -4.721 -1.531 1.00 69.94 161 ALA A N 1
ATOM 1264 C CA . ALA A 1 161 ? 22.725 -6.105 -1.139 1.00 69.94 161 ALA A CA 1
ATOM 1265 C C . ALA A 1 161 ? 23.545 -7.160 -1.917 1.00 69.94 161 ALA A C 1
ATOM 1267 O O . ALA A 1 161 ? 23.409 -8.358 -1.663 1.00 69.94 161 ALA A O 1
ATOM 1268 N N . GLY A 1 162 ? 24.367 -6.759 -2.896 1.00 74.75 162 GLY A N 1
ATOM 1269 C CA . GLY A 1 162 ? 25.128 -7.681 -3.751 1.00 74.75 162 GLY A CA 1
ATOM 1270 C C . GLY A 1 162 ? 24.263 -8.538 -4.690 1.00 74.75 162 GLY A C 1
ATOM 1271 O O . GLY A 1 162 ? 24.722 -9.569 -5.193 1.00 74.75 162 GLY A O 1
ATOM 1272 N N . ARG A 1 163 ? 23.010 -8.137 -4.935 1.00 76.88 163 ARG A N 1
ATOM 1273 C CA . ARG A 1 163 ? 22.058 -8.836 -5.810 1.00 76.88 163 ARG A CA 1
ATOM 1274 C C . ARG A 1 163 ? 22.329 -8.495 -7.277 1.00 76.88 163 ARG A C 1
ATOM 1276 O O . ARG A 1 163 ? 22.707 -7.380 -7.628 1.00 76.88 163 ARG A O 1
ATOM 1283 N N . ARG A 1 164 ? 22.123 -9.474 -8.160 1.00 82.50 164 ARG A N 1
ATOM 1284 C CA . ARG A 1 164 ? 22.294 -9.313 -9.612 1.00 82.50 164 ARG A CA 1
ATOM 1285 C C . ARG A 1 164 ? 20.941 -9.072 -10.269 1.00 82.50 164 ARG A C 1
ATOM 1287 O O . ARG A 1 164 ? 20.157 -10.012 -10.387 1.00 82.50 164 ARG A O 1
ATOM 1294 N N . LEU A 1 165 ? 20.704 -7.850 -10.737 1.00 87.31 165 LEU A N 1
ATOM 1295 C CA . LEU A 1 165 ? 19.490 -7.491 -11.470 1.00 87.31 165 LEU A CA 1
ATOM 1296 C C . LEU A 1 165 ? 19.788 -6.904 -12.849 1.00 87.31 165 LEU A C 1
ATOM 1298 O O . LEU A 1 165 ? 20.910 -6.472 -13.118 1.00 87.31 165 LEU A O 1
ATOM 1302 N N . GLU A 1 166 ? 18.773 -6.903 -13.706 1.00 90.00 166 GLU A N 1
ATOM 1303 C CA . GLU A 1 166 ? 18.746 -6.197 -14.981 1.00 90.00 166 GLU A CA 1
ATOM 1304 C C . GLU A 1 166 ? 17.459 -5.373 -15.088 1.00 90.00 166 GLU A C 1
ATOM 1306 O O . GLU A 1 166 ? 16.368 -5.882 -14.822 1.00 90.00 166 GLU A O 1
ATOM 1311 N N . ILE A 1 167 ? 17.601 -4.119 -15.512 1.00 92.06 167 ILE A N 1
ATOM 1312 C CA . ILE A 1 167 ? 16.489 -3.188 -15.718 1.00 92.06 167 ILE A CA 1
ATOM 1313 C C . ILE A 1 167 ? 16.181 -3.103 -17.206 1.00 92.06 167 ILE A C 1
ATOM 1315 O O . ILE A 1 167 ? 17.101 -3.019 -18.024 1.00 92.06 167 ILE A O 1
ATOM 1319 N N . VAL A 1 168 ? 14.898 -3.124 -17.549 1.00 92.12 168 VAL A N 1
ATOM 1320 C CA . VAL A 1 168 ? 14.399 -3.062 -18.921 1.00 92.12 168 VAL A CA 1
ATOM 1321 C C . VAL A 1 168 ? 13.321 -1.989 -19.014 1.00 92.12 168 VAL A C 1
ATOM 1323 O O . VAL A 1 168 ? 12.387 -2.015 -18.223 1.00 92.12 168 VAL A O 1
ATOM 1326 N N . PHE A 1 169 ? 13.416 -1.091 -19.990 1.00 92.88 169 PHE A N 1
ATOM 1327 C CA . PHE A 1 169 ? 12.353 -0.140 -20.323 1.00 92.88 169 PHE A CA 1
ATOM 1328 C C . PHE A 1 169 ? 11.774 -0.470 -21.696 1.00 92.88 169 PHE A C 1
ATOM 1330 O O . PHE A 1 169 ? 12.524 -0.653 -22.658 1.00 92.88 169 PHE A O 1
ATOM 1337 N N . CYS A 1 170 ? 10.450 -0.564 -21.771 1.00 90.81 170 CYS A N 1
ATOM 1338 C CA . CYS A 1 170 ? 9.700 -0.815 -22.998 1.00 90.81 170 CYS A CA 1
ATOM 1339 C C . CYS A 1 170 ? 9.299 0.503 -23.678 1.00 90.81 170 CYS A C 1
ATOM 1341 O O . CYS A 1 170 ? 9.457 1.583 -23.105 1.00 90.81 170 CYS A O 1
ATOM 1343 N N . CYS A 1 171 ? 8.784 0.409 -24.908 1.00 84.25 171 CYS A N 1
ATOM 1344 C CA . CYS A 1 171 ? 8.322 1.551 -25.703 1.00 84.25 171 CYS A CA 1
ATOM 1345 C C . CYS A 1 171 ? 9.355 2.686 -25.872 1.00 84.25 171 CYS A C 1
ATOM 1347 O O . CYS A 1 171 ? 8.967 3.834 -26.084 1.00 84.25 171 CYS A O 1
ATOM 1349 N N . SER A 1 172 ? 10.660 2.386 -25.834 1.00 68.19 172 SER A N 1
ATOM 1350 C CA . SER A 1 172 ? 11.721 3.410 -25.871 1.00 68.19 172 SER A CA 1
ATOM 1351 C C . SER A 1 172 ? 11.745 4.255 -27.149 1.00 68.19 172 SER A C 1
ATOM 1353 O O . SER A 1 172 ? 12.305 5.345 -27.147 1.00 68.19 172 SER A O 1
ATOM 1355 N N . ASP A 1 173 ? 11.122 3.766 -28.225 1.00 63.47 173 ASP A N 1
ATOM 1356 C CA . ASP A 1 173 ? 11.215 4.346 -29.570 1.00 63.47 173 ASP A CA 1
ATOM 1357 C C . ASP A 1 173 ? 9.931 5.098 -29.993 1.00 63.47 173 ASP A C 1
ATOM 1359 O O . ASP A 1 173 ? 9.869 5.636 -31.098 1.00 63.47 173 ASP A O 1
ATOM 1363 N N . LYS A 1 174 ? 8.874 5.111 -29.160 1.00 53.97 174 LYS A N 1
ATOM 1364 C CA . LYS A 1 174 ? 7.496 5.438 -29.585 1.00 53.97 174 LYS A CA 1
ATOM 1365 C C . LYS A 1 174 ? 7.062 6.916 -29.537 1.00 53.97 174 LYS A C 1
ATOM 1367 O O . LYS A 1 174 ? 5.903 7.171 -29.849 1.00 53.97 174 LYS A O 1
ATOM 1372 N N . LYS A 1 175 ? 7.908 7.904 -29.218 1.00 48.31 175 LYS A N 1
ATOM 1373 C CA . LYS A 1 175 ? 7.484 9.325 -29.242 1.00 48.31 175 LYS A CA 1
ATOM 1374 C C . LYS A 1 175 ? 8.516 10.263 -29.867 1.00 48.31 175 LYS A C 1
ATOM 1376 O O . LYS A 1 175 ? 9.719 10.113 -29.688 1.00 48.31 175 LYS A O 1
ATOM 1381 N N . ASP A 1 176 ? 8.006 11.236 -30.613 1.00 46.03 176 ASP A N 1
ATOM 1382 C CA . ASP A 1 176 ? 8.730 12.344 -31.225 1.00 46.03 176 ASP A CA 1
ATOM 1383 C C . ASP A 1 176 ? 9.706 13.020 -30.246 1.00 46.03 176 ASP A C 1
ATOM 1385 O O . ASP A 1 176 ? 9.352 13.354 -29.119 1.00 46.03 176 ASP A O 1
ATOM 1389 N N . GLY A 1 177 ? 10.953 13.236 -30.674 1.00 48.19 177 GLY A N 1
ATOM 1390 C CA . GLY A 1 177 ? 11.909 14.075 -29.942 1.00 48.19 177 GLY A CA 1
ATOM 1391 C C . GLY A 1 177 ? 12.303 13.593 -28.537 1.00 48.19 177 GLY A C 1
ATOM 1392 O O . GLY A 1 177 ? 12.570 14.445 -27.691 1.00 48.19 177 GLY A O 1
ATOM 1393 N N . VAL A 1 178 ? 12.341 12.272 -28.289 1.00 52.09 178 VAL A N 1
ATOM 1394 C CA . VAL A 1 178 ? 12.663 11.656 -26.984 1.00 52.09 178 VAL A CA 1
ATOM 1395 C C . VAL A 1 178 ? 13.788 12.392 -26.253 1.00 52.09 178 VAL A C 1
ATOM 1397 O O . VAL A 1 178 ? 14.903 12.581 -26.750 1.00 52.09 178 VAL A O 1
ATOM 1400 N N . ASN A 1 179 ? 13.442 12.802 -25.038 1.00 60.03 179 ASN A N 1
ATOM 1401 C CA . ASN A 1 179 ? 14.244 13.525 -24.074 1.00 60.03 179 ASN A CA 1
ATOM 1402 C C . ASN A 1 179 ? 15.589 12.811 -23.845 1.00 60.03 179 ASN A C 1
ATOM 1404 O O . ASN A 1 179 ? 15.681 11.864 -23.061 1.00 60.03 179 ASN A O 1
ATOM 1408 N N . THR A 1 180 ? 16.647 13.255 -24.539 1.00 66.62 180 THR A N 1
ATOM 1409 C CA . THR A 1 180 ? 17.982 12.624 -24.477 1.00 66.62 180 THR A CA 1
ATOM 1410 C C . THR A 1 180 ? 18.511 12.443 -23.051 1.00 66.62 180 THR A C 1
ATOM 1412 O O . THR A 1 180 ? 19.407 11.630 -22.830 1.00 66.62 180 THR A O 1
ATOM 1415 N N . ASP A 1 181 ? 17.977 13.172 -22.074 1.00 76.75 181 ASP A N 1
ATOM 1416 C CA . ASP A 1 181 ? 18.372 13.080 -20.674 1.00 76.75 181 ASP A CA 1
ATOM 1417 C C . ASP A 1 181 ? 17.778 11.862 -19.949 1.00 76.75 181 ASP A C 1
ATOM 1419 O O . ASP A 1 181 ? 18.471 11.259 -19.122 1.00 76.75 181 ASP A O 1
ATOM 1423 N N . GLN A 1 182 ? 16.569 11.417 -20.307 1.00 83.75 182 GLN A N 1
ATOM 1424 C CA . GLN A 1 182 ? 15.975 10.184 -19.772 1.00 83.75 182 GLN A CA 1
ATOM 1425 C C . GLN A 1 182 ? 16.729 8.953 -20.282 1.00 83.75 182 GLN A C 1
ATOM 1427 O O . GLN A 1 182 ? 17.143 8.110 -19.487 1.00 83.75 182 GLN A O 1
ATOM 1432 N N . GLU A 1 183 ? 17.033 8.893 -21.583 1.00 81.06 183 GLU A N 1
ATOM 1433 C CA . GLU A 1 183 ? 17.871 7.824 -22.139 1.00 81.06 183 GLU A CA 1
ATOM 1434 C C . GLU A 1 183 ? 19.280 7.813 -21.537 1.00 81.06 183 GLU A C 1
ATOM 1436 O O . GLU A 1 183 ? 19.812 6.749 -21.211 1.00 81.06 183 GLU A O 1
ATOM 1441 N N . LYS A 1 184 ? 19.910 8.985 -21.362 1.00 82.25 184 LYS A N 1
ATOM 1442 C CA . LYS A 1 184 ? 21.210 9.080 -20.676 1.00 82.25 184 LYS A CA 1
ATOM 1443 C C . LYS A 1 184 ? 21.115 8.524 -19.258 1.00 82.25 184 LYS A C 1
ATOM 1445 O O . LYS A 1 184 ? 22.033 7.829 -18.828 1.00 82.25 184 LYS A O 1
ATOM 1450 N N . SER A 1 185 ? 20.029 8.811 -18.545 1.00 85.19 185 SER A N 1
ATOM 1451 C CA . SER A 1 185 ? 19.796 8.316 -17.185 1.00 85.19 185 SER A CA 1
ATOM 1452 C C . SER A 1 185 ? 19.594 6.800 -17.166 1.00 85.19 185 SER A C 1
ATOM 1454 O O . SER A 1 185 ? 20.287 6.111 -16.419 1.00 85.19 185 SER A O 1
ATOM 1456 N N . ALA A 1 186 ? 18.788 6.250 -18.077 1.00 87.56 186 ALA A N 1
ATOM 1457 C CA . ALA A 1 186 ? 18.631 4.803 -18.242 1.00 87.56 186 ALA A CA 1
ATOM 1458 C C . ALA A 1 186 ? 19.966 4.106 -18.572 1.00 87.56 186 ALA A C 1
ATOM 1460 O O . ALA A 1 186 ? 20.302 3.066 -18.000 1.00 87.56 186 ALA A O 1
ATOM 1461 N N . ARG A 1 187 ? 20.794 4.706 -19.439 1.00 84.00 187 ARG A N 1
ATOM 1462 C CA . ARG A 1 187 ? 22.130 4.184 -19.775 1.00 84.00 187 ARG A CA 1
ATOM 14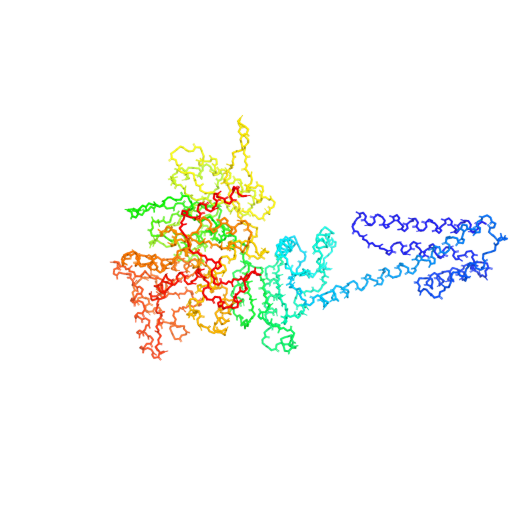63 C C . ARG A 1 187 ? 23.091 4.204 -18.584 1.00 84.00 187 ARG A C 1
ATOM 1465 O O . ARG A 1 187 ? 23.907 3.290 -18.478 1.00 84.00 187 ARG A O 1
ATOM 1472 N N . LYS A 1 188 ? 22.991 5.178 -17.666 1.00 87.12 188 LYS A N 1
ATOM 1473 C CA . LYS A 1 188 ? 23.776 5.189 -16.409 1.00 87.12 188 LYS A CA 1
ATOM 1474 C C . LYS A 1 188 ? 23.430 4.003 -15.504 1.00 87.12 188 LYS A C 1
ATOM 1476 O O . LYS A 1 188 ? 24.325 3.466 -14.860 1.00 87.12 188 LYS A O 1
ATOM 1481 N N . LEU A 1 189 ? 22.172 3.558 -15.513 1.00 85.38 189 LEU A N 1
ATOM 1482 C CA . LEU A 1 189 ? 21.725 2.340 -14.821 1.00 85.38 189 LEU A CA 1
ATOM 1483 C C . LEU A 1 189 ? 22.120 1.053 -15.558 1.00 85.38 189 LEU A C 1
ATOM 1485 O O . LEU A 1 189 ? 21.841 -0.048 -15.085 1.00 85.38 189 LEU A O 1
ATOM 1489 N N . ASN A 1 190 ? 22.771 1.176 -16.720 1.00 86.31 190 ASN A N 1
ATOM 1490 C CA . ASN A 1 190 ? 23.047 0.073 -17.628 1.00 86.31 190 ASN A CA 1
ATOM 1491 C C . ASN A 1 190 ? 21.755 -0.673 -18.025 1.00 86.31 190 ASN A C 1
ATOM 1493 O O . ASN A 1 190 ? 21.777 -1.897 -18.155 1.00 86.31 190 ASN A O 1
ATOM 1497 N N . ALA A 1 191 ? 20.640 0.050 -18.181 1.00 89.62 191 ALA A N 1
ATOM 1498 C CA . ALA A 1 191 ? 19.346 -0.524 -18.534 1.00 89.62 191 ALA A CA 1
ATOM 1499 C C . ALA A 1 191 ? 19.285 -0.959 -20.007 1.00 89.62 191 ALA A C 1
ATOM 1501 O O . ALA A 1 191 ? 19.977 -0.409 -20.867 1.00 89.62 191 ALA A O 1
ATOM 1502 N N . VAL A 1 192 ? 18.439 -1.950 -20.278 1.00 88.62 192 VAL A N 1
ATOM 1503 C CA . VAL A 1 192 ? 18.083 -2.423 -21.619 1.00 88.62 192 VAL A CA 1
ATOM 1504 C C . VAL A 1 192 ? 16.879 -1.626 -22.115 1.00 88.62 192 VAL A C 1
ATOM 1506 O O . VAL A 1 192 ? 15.876 -1.532 -21.413 1.00 88.62 192 VAL A O 1
ATOM 1509 N N . LEU A 1 193 ? 16.959 -1.075 -23.323 1.00 86.69 193 LEU A N 1
ATOM 1510 C CA . LEU A 1 193 ? 15.863 -0.331 -23.948 1.00 86.69 193 LEU A CA 1
ATOM 1511 C C . LEU A 1 193 ? 15.247 -1.183 -25.061 1.00 86.69 193 LEU A C 1
ATOM 1513 O O . LEU A 1 193 ? 15.972 -1.686 -25.924 1.00 86.69 193 LEU A O 1
ATOM 1517 N N . LEU A 1 194 ? 13.932 -1.393 -25.012 1.00 86.19 194 LEU A N 1
ATOM 1518 C CA . LEU A 1 194 ? 13.186 -2.168 -25.999 1.00 86.19 194 LEU A CA 1
ATOM 1519 C C . LEU A 1 194 ? 12.118 -1.295 -26.684 1.00 86.19 194 LEU A C 1
ATOM 1521 O O . LEU A 1 194 ? 11.360 -0.611 -25.997 1.00 86.19 194 LEU A O 1
ATOM 1525 N N . PRO A 1 195 ? 11.975 -1.384 -28.020 1.00 81.69 195 PRO A N 1
ATOM 1526 C CA . PRO A 1 195 ? 10.971 -0.620 -28.767 1.00 81.69 195 PRO A CA 1
ATOM 1527 C C . PRO A 1 195 ? 9.545 -1.172 -28.639 1.00 81.69 195 PRO A C 1
ATOM 1529 O O . PRO A 1 195 ? 8.577 -0.498 -28.980 1.00 81.69 195 PRO A O 1
ATOM 1532 N N . GLU A 1 196 ? 9.415 -2.432 -28.227 1.00 85.44 196 GLU A N 1
ATOM 1533 C CA . GLU A 1 196 ? 8.140 -3.143 -28.141 1.00 85.44 196 GLU A CA 1
ATOM 1534 C C . GLU A 1 196 ? 7.374 -2.801 -26.859 1.00 85.44 196 GLU A C 1
ATOM 1536 O O . GLU A 1 196 ? 7.962 -2.358 -25.876 1.00 85.44 196 GLU A O 1
ATOM 1541 N N . GLU A 1 197 ? 6.060 -3.025 -26.873 1.00 89.56 197 GLU A N 1
ATOM 1542 C CA . GLU A 1 197 ? 5.218 -2.912 -25.680 1.00 89.56 197 GLU A CA 1
ATOM 1543 C C . GLU A 1 197 ? 5.502 -4.042 -24.689 1.00 89.56 197 GLU A C 1
ATOM 1545 O O . GLU A 1 197 ? 5.830 -5.168 -25.081 1.00 89.56 197 GLU A O 1
ATOM 1550 N N . ILE A 1 198 ? 5.302 -3.765 -23.399 1.00 92.69 198 ILE A N 1
ATOM 1551 C CA . ILE A 1 198 ? 5.589 -4.705 -22.305 1.00 92.69 198 ILE A CA 1
ATOM 1552 C C . ILE A 1 198 ? 4.875 -6.051 -22.461 1.00 92.69 198 ILE A C 1
ATOM 1554 O O . ILE A 1 198 ? 5.465 -7.102 -22.210 1.00 92.69 198 ILE A O 1
ATOM 1558 N N . ILE A 1 199 ? 3.649 -6.036 -22.990 1.00 91.12 199 ILE A N 1
ATOM 1559 C CA . ILE A 1 199 ? 2.826 -7.221 -23.267 1.00 91.12 199 ILE A CA 1
ATOM 1560 C C . ILE A 1 199 ? 3.488 -8.207 -24.250 1.00 91.12 199 ILE A C 1
ATOM 1562 O O . ILE A 1 199 ? 3.127 -9.384 -24.312 1.00 91.12 199 ILE A O 1
ATOM 1566 N N . HIS A 1 200 ? 4.464 -7.750 -25.039 1.00 89.19 200 HIS A N 1
ATOM 1567 C CA . HIS A 1 200 ? 5.200 -8.561 -26.007 1.00 89.19 200 HIS A CA 1
ATOM 1568 C C . HIS A 1 200 ? 6.548 -9.062 -25.469 1.00 89.19 200 HIS A C 1
ATOM 1570 O O . HIS A 1 200 ? 7.155 -9.966 -26.057 1.00 89.19 200 HIS A O 1
ATOM 1576 N N . VAL A 1 201 ? 6.989 -8.566 -24.310 1.00 87.88 201 VAL A N 1
ATOM 1577 C CA . VAL A 1 201 ? 8.267 -8.916 -23.679 1.00 87.88 201 VAL A CA 1
ATOM 1578 C C . VAL A 1 201 ? 8.150 -10.253 -22.944 1.00 87.88 201 VAL A C 1
ATOM 1580 O O . VAL A 1 201 ? 8.072 -10.347 -21.724 1.00 87.88 201 VAL A O 1
ATOM 1583 N N . ARG A 1 202 ? 8.156 -11.346 -23.713 1.00 85.25 202 ARG A N 1
ATOM 1584 C CA . ARG A 1 202 ? 8.016 -12.711 -23.184 1.00 85.25 202 ARG A CA 1
ATOM 1585 C C . ARG A 1 202 ? 9.358 -13.299 -22.759 1.00 85.25 202 ARG A C 1
ATOM 1587 O O . ARG A 1 202 ? 10.130 -13.798 -23.586 1.00 85.25 202 ARG A O 1
ATOM 1594 N N . LEU A 1 203 ? 9.634 -13.281 -21.458 1.00 83.69 203 LEU A N 1
ATOM 1595 C CA . LEU A 1 203 ? 10.911 -13.724 -20.890 1.00 83.69 203 LEU A CA 1
ATOM 1596 C C . LEU A 1 203 ? 10.794 -15.036 -20.100 1.00 83.69 203 LEU A C 1
ATOM 1598 O O . LEU A 1 203 ? 9.727 -15.424 -19.640 1.00 83.69 203 LEU A O 1
ATOM 1602 N N . ASN A 1 204 ? 11.914 -15.760 -19.990 1.00 84.94 204 ASN A N 1
ATOM 1603 C CA . ASN A 1 204 ? 11.985 -17.002 -19.214 1.00 84.94 204 ASN A CA 1
ATOM 1604 C C . ASN A 1 204 ? 12.046 -16.684 -17.710 1.00 84.94 204 ASN A C 1
ATOM 1606 O O . ASN A 1 204 ? 12.910 -15.896 -17.320 1.00 84.94 204 ASN A O 1
ATOM 1610 N N . SER A 1 205 ? 11.196 -17.315 -16.896 1.00 87.06 205 SER A N 1
ATOM 1611 C CA . SER A 1 205 ? 11.157 -17.166 -15.430 1.00 87.06 205 SER A CA 1
ATOM 1612 C C . SER A 1 205 ? 11.402 -18.475 -14.660 1.00 87.06 205 SER A C 1
ATOM 1614 O O . SER A 1 205 ? 11.262 -18.516 -13.446 1.00 87.06 205 SER A O 1
ATOM 1616 N N . GLN A 1 206 ? 11.832 -19.561 -15.313 1.00 85.81 206 GLN A N 1
ATOM 1617 C CA . GLN A 1 206 ? 12.047 -20.864 -14.654 1.00 85.81 206 GLN A CA 1
ATOM 1618 C C . GLN A 1 206 ? 13.133 -20.852 -13.567 1.00 85.81 206 GLN A C 1
ATOM 1620 O O . GLN A 1 206 ? 13.115 -21.674 -12.660 1.00 85.81 206 GLN A O 1
ATOM 1625 N N . ARG A 1 207 ? 14.125 -19.960 -13.674 1.00 84.69 207 ARG A N 1
ATOM 1626 C CA . ARG A 1 207 ? 15.295 -19.916 -12.770 1.00 84.69 207 ARG A CA 1
ATOM 1627 C C . ARG A 1 207 ? 15.657 -18.507 -12.296 1.00 84.69 207 ARG A C 1
ATOM 1629 O O . ARG A 1 207 ? 16.790 -18.279 -11.882 1.00 84.69 207 ARG A O 1
ATOM 1636 N N . ARG A 1 208 ? 14.744 -17.553 -12.453 1.00 86.06 208 ARG A N 1
ATOM 1637 C CA . ARG A 1 208 ? 14.939 -16.145 -12.088 1.00 86.06 208 ARG A CA 1
ATOM 1638 C C . ARG A 1 208 ? 13.596 -15.474 -11.873 1.00 86.06 208 ARG A C 1
ATOM 1640 O O . ARG A 1 208 ? 12.610 -15.913 -12.470 1.00 86.06 208 ARG A O 1
ATOM 1647 N N . ARG A 1 209 ? 13.588 -14.392 -11.104 1.00 87.25 209 ARG A N 1
ATOM 1648 C CA . ARG A 1 209 ? 12.395 -13.572 -10.904 1.00 87.25 209 ARG A CA 1
ATOM 1649 C C . ARG A 1 209 ? 12.229 -12.575 -12.039 1.00 87.25 209 ARG A C 1
ATOM 1651 O O . ARG A 1 209 ? 13.212 -12.107 -12.621 1.00 87.25 209 ARG A O 1
ATOM 1658 N N . VAL A 1 210 ? 10.979 -12.277 -12.362 1.00 90.88 210 VAL A N 1
ATOM 1659 C CA . VAL A 1 210 ? 10.609 -11.313 -13.396 1.00 90.88 210 VAL A CA 1
ATOM 1660 C C . VAL A 1 210 ? 9.478 -10.446 -12.859 1.00 90.88 210 VAL A C 1
ATOM 1662 O O . VAL A 1 210 ? 8.363 -10.924 -12.687 1.00 90.88 210 VAL A O 1
ATOM 1665 N N . ASN A 1 211 ? 9.773 -9.179 -12.597 1.00 91.69 211 ASN A N 1
ATOM 1666 C CA . ASN A 1 211 ? 8.800 -8.205 -12.119 1.00 91.69 211 ASN A CA 1
ATOM 1667 C C . ASN A 1 211 ? 8.474 -7.245 -13.264 1.00 91.69 211 ASN A C 1
ATOM 1669 O O . ASN A 1 211 ? 9.384 -6.634 -13.833 1.00 91.69 211 ASN A O 1
ATOM 1673 N N . TYR A 1 212 ? 7.196 -7.141 -13.608 1.00 94.62 212 TYR A N 1
ATOM 1674 C CA . TYR A 1 212 ? 6.690 -6.197 -14.595 1.00 94.62 212 TYR A CA 1
ATOM 1675 C C . TYR A 1 212 ? 6.032 -5.031 -13.860 1.00 94.62 212 TYR A C 1
ATOM 1677 O O . TYR A 1 212 ? 5.123 -5.247 -13.070 1.00 94.62 212 TYR A O 1
ATOM 1685 N N . TYR A 1 213 ? 6.502 -3.819 -14.123 1.00 94.19 213 TYR A N 1
ATOM 1686 C CA . TYR A 1 213 ? 5.977 -2.561 -13.611 1.00 94.19 213 TYR A CA 1
ATOM 1687 C C . TYR A 1 213 ? 5.236 -1.888 -14.754 1.00 94.19 213 TYR A C 1
ATOM 1689 O O . TYR A 1 213 ? 5.842 -1.339 -15.678 1.00 94.19 213 TYR A O 1
ATOM 1697 N N . ILE A 1 214 ? 3.920 -2.018 -14.717 1.00 95.06 214 ILE A N 1
ATOM 1698 C CA . ILE A 1 214 ? 3.013 -1.454 -15.701 1.00 95.06 214 ILE A CA 1
ATOM 1699 C C . ILE A 1 214 ? 2.647 -0.074 -15.166 1.00 95.06 214 ILE A C 1
ATOM 1701 O O . ILE A 1 214 ? 1.756 0.072 -14.333 1.00 95.06 214 ILE A O 1
ATOM 1705 N N . ILE A 1 215 ? 3.473 0.891 -15.563 1.00 90.62 215 ILE A N 1
ATOM 1706 C CA . ILE A 1 215 ? 3.506 2.257 -15.063 1.00 90.62 215 ILE A CA 1
ATOM 1707 C C . ILE A 1 215 ? 3.588 3.237 -16.232 1.00 90.62 215 ILE A C 1
ATOM 1709 O O . ILE A 1 215 ? 4.623 3.407 -16.883 1.00 90.62 215 ILE A O 1
ATOM 1713 N N . SER A 1 216 ? 2.469 3.887 -16.493 1.00 89.44 216 SER A N 1
ATOM 1714 C CA . SER A 1 216 ? 2.341 5.015 -17.409 1.00 89.44 216 SER A CA 1
ATOM 1715 C C . SER A 1 216 ? 1.426 6.065 -16.784 1.00 89.44 216 SER A C 1
ATOM 1717 O O . SER A 1 216 ? 0.810 5.804 -15.754 1.00 89.44 216 SER A O 1
ATOM 1719 N N . GLU A 1 217 ? 1.350 7.246 -17.393 1.00 85.88 217 GLU A N 1
ATOM 1720 C CA . GLU A 1 217 ? 0.430 8.311 -16.957 1.00 85.88 217 GLU A CA 1
ATOM 1721 C C . GLU A 1 217 ? -1.053 7.958 -17.189 1.00 85.88 217 GLU A C 1
ATOM 1723 O O . GLU A 1 217 ? -1.929 8.668 -16.708 1.00 85.88 217 GLU A O 1
ATOM 1728 N N . ASP A 1 218 ? -1.330 6.885 -17.935 1.00 91.00 218 ASP A N 1
ATOM 1729 C CA . ASP A 1 218 ? -2.671 6.418 -18.275 1.00 91.00 218 ASP A CA 1
ATOM 1730 C C . ASP A 1 218 ? -3.008 5.155 -17.462 1.00 91.00 218 ASP A C 1
ATOM 1732 O O . ASP A 1 218 ? -2.542 4.049 -17.761 1.00 91.00 218 ASP A O 1
ATOM 1736 N N . ASP A 1 219 ? -3.796 5.341 -16.401 1.00 91.69 219 ASP A N 1
ATOM 1737 C CA . ASP A 1 219 ? -4.237 4.271 -15.500 1.00 91.69 219 ASP A CA 1
ATOM 1738 C C . ASP A 1 219 ? -5.033 3.184 -16.245 1.00 91.69 219 ASP A C 1
ATOM 1740 O O . ASP A 1 219 ? -4.814 1.994 -16.007 1.00 91.69 219 ASP A O 1
ATOM 1744 N N . ASP A 1 220 ? -5.895 3.558 -17.195 1.00 93.44 220 ASP A N 1
ATOM 1745 C CA . ASP A 1 220 ? -6.703 2.604 -17.964 1.00 93.44 220 ASP A CA 1
ATOM 1746 C C . ASP A 1 220 ? -5.812 1.745 -18.868 1.00 93.44 220 ASP A C 1
ATOM 1748 O O . ASP A 1 220 ? -5.945 0.517 -18.910 1.00 93.44 220 ASP A O 1
ATOM 1752 N N . ALA A 1 221 ? -4.818 2.358 -19.520 1.00 93.38 221 ALA A N 1
ATOM 1753 C CA . ALA A 1 221 ? -3.822 1.620 -20.289 1.00 93.38 221 ALA A CA 1
ATOM 1754 C C . ALA A 1 221 ? -3.010 0.656 -19.407 1.00 93.38 221 ALA A C 1
ATOM 1756 O O . ALA A 1 221 ? -2.665 -0.447 -19.855 1.00 93.38 221 ALA A O 1
ATOM 1757 N N . ASN A 1 222 ? -2.712 1.036 -18.159 1.00 95.38 222 ASN A N 1
ATOM 1758 C CA . ASN A 1 222 ? -2.014 0.166 -17.214 1.00 95.38 222 ASN A CA 1
ATOM 1759 C C . ASN A 1 222 ? -2.879 -1.051 -16.840 1.00 95.38 222 ASN A C 1
ATOM 1761 O O . ASN A 1 222 ? -2.393 -2.191 -16.852 1.00 95.38 222 ASN A O 1
ATOM 1765 N N . VAL A 1 223 ? -4.171 -0.844 -16.579 1.00 96.44 223 VAL A N 1
ATOM 1766 C CA . VAL A 1 223 ? -5.130 -1.919 -16.282 1.00 96.44 223 VAL A CA 1
ATOM 1767 C C . VAL A 1 223 ? -5.293 -2.855 -17.482 1.00 96.44 223 VAL A C 1
ATOM 1769 O O . VAL A 1 223 ? -5.132 -4.069 -17.335 1.00 96.44 223 VAL A O 1
ATOM 1772 N N . ASP A 1 224 ? -5.510 -2.322 -18.683 1.00 96.12 224 ASP A N 1
ATOM 1773 C CA . ASP A 1 224 ? -5.687 -3.109 -19.910 1.00 96.12 224 ASP A CA 1
ATOM 1774 C C . ASP A 1 224 ? -4.469 -3.985 -20.227 1.00 96.12 224 ASP A C 1
ATOM 1776 O O . ASP A 1 224 ? -4.596 -5.179 -20.538 1.00 96.12 224 ASP A O 1
ATOM 1780 N N . GLN A 1 225 ? -3.261 -3.422 -20.116 1.00 96.00 225 GLN A N 1
ATOM 1781 C CA . GLN A 1 225 ? -2.022 -4.179 -20.292 1.00 96.00 225 GLN A CA 1
ATOM 1782 C C . GLN A 1 225 ? -1.896 -5.284 -19.241 1.00 96.00 225 GLN A C 1
ATOM 1784 O O . GLN A 1 225 ? -1.536 -6.413 -19.589 1.00 96.00 225 GLN A O 1
ATOM 1789 N N . THR A 1 226 ? -2.243 -4.998 -17.984 1.00 96.88 226 THR A N 1
ATOM 1790 C CA . THR A 1 226 ? -2.221 -5.984 -16.895 1.00 96.88 226 THR A CA 1
ATOM 1791 C C . THR A 1 226 ? -3.188 -7.131 -17.168 1.00 96.88 226 THR A C 1
ATOM 1793 O O . THR A 1 226 ? -2.783 -8.294 -17.132 1.00 96.88 226 THR A O 1
ATOM 1796 N N . LEU A 1 227 ? -4.441 -6.835 -17.519 1.00 95.88 227 LEU A N 1
ATOM 1797 C CA . LEU A 1 227 ? -5.463 -7.836 -17.840 1.00 95.88 227 LEU A CA 1
ATOM 1798 C C . LEU A 1 227 ? -5.033 -8.728 -19.008 1.00 95.88 227 LEU A C 1
ATOM 1800 O O . LEU A 1 227 ? -5.181 -9.955 -18.954 1.00 95.88 227 LEU A O 1
ATOM 1804 N N . LYS A 1 228 ? -4.441 -8.131 -20.047 1.00 94.56 228 LYS A N 1
ATOM 1805 C CA . LYS A 1 228 ? -3.892 -8.869 -21.187 1.00 94.56 228 LYS A CA 1
ATOM 1806 C C . LYS A 1 228 ? -2.739 -9.779 -20.776 1.00 94.56 228 LYS A C 1
ATOM 1808 O O . LYS A 1 228 ? -2.668 -10.913 -21.246 1.00 94.56 228 LYS A O 1
ATOM 1813 N N . MET A 1 229 ? -1.854 -9.319 -19.894 1.00 94.62 229 MET A N 1
ATOM 1814 C CA . MET A 1 229 ? -0.752 -10.135 -19.382 1.00 94.62 229 MET A CA 1
ATOM 1815 C C . MET A 1 229 ? -1.237 -11.286 -18.506 1.00 94.62 229 MET A C 1
ATOM 1817 O O . MET A 1 229 ? -0.720 -12.388 -18.666 1.00 94.62 229 MET A O 1
ATOM 1821 N N . ILE A 1 230 ? -2.246 -11.077 -17.653 1.00 94.50 230 ILE A N 1
ATOM 1822 C CA . ILE A 1 230 ? -2.882 -12.161 -16.888 1.00 94.50 230 ILE A CA 1
ATOM 1823 C C . ILE A 1 230 ? -3.392 -13.228 -17.856 1.00 94.50 230 ILE A C 1
ATOM 1825 O O . ILE A 1 230 ? -2.986 -14.382 -17.756 1.00 94.50 230 ILE A O 1
ATOM 1829 N N . HIS A 1 231 ? -4.194 -12.839 -18.851 1.00 91.75 231 HIS A N 1
ATOM 1830 C CA . HIS A 1 231 ? -4.714 -13.762 -19.862 1.00 91.75 231 HIS A CA 1
ATOM 1831 C C . HIS A 1 231 ? -3.597 -14.512 -20.616 1.00 91.75 231 HIS A C 1
ATOM 1833 O O . HIS A 1 231 ? -3.667 -15.725 -20.808 1.00 91.75 231 HIS A O 1
ATOM 1839 N N . ASP A 1 232 ? -2.529 -13.814 -21.010 1.00 90.50 232 ASP A N 1
ATOM 1840 C CA . ASP A 1 232 ? -1.389 -14.401 -21.719 1.00 90.50 232 ASP A CA 1
ATOM 1841 C C . ASP A 1 232 ? -0.492 -15.275 -20.827 1.00 90.50 232 ASP A C 1
ATOM 1843 O O . ASP A 1 232 ? 0.307 -16.053 -21.354 1.00 90.50 232 ASP A O 1
ATOM 1847 N N . MET A 1 233 ? -0.575 -15.163 -19.503 1.00 91.44 233 MET A N 1
ATOM 1848 C CA . MET A 1 233 ? 0.243 -15.919 -18.549 1.00 91.44 233 MET A CA 1
ATOM 1849 C C . MET A 1 233 ? -0.525 -17.041 -17.845 1.00 91.44 233 MET A C 1
ATOM 1851 O O . MET A 1 233 ? 0.118 -17.875 -17.205 1.00 91.44 233 MET A O 1
ATOM 1855 N N . THR A 1 234 ? -1.853 -17.094 -17.968 1.00 88.44 234 THR A N 1
ATOM 1856 C CA . THR A 1 234 ? -2.727 -18.122 -17.380 1.00 88.44 234 THR A CA 1
ATOM 1857 C C . THR A 1 234 ? -3.423 -18.964 -18.465 1.00 88.44 234 THR A C 1
ATOM 1859 O O . THR A 1 234 ? -3.067 -18.917 -19.646 1.00 88.44 234 THR A O 1
ATOM 1862 N N . SER A 1 235 ? -4.383 -19.807 -18.064 1.00 75.88 235 SER A N 1
ATOM 1863 C CA . SER A 1 235 ? -5.392 -20.420 -18.953 1.00 75.88 235 SER A CA 1
ATOM 1864 C C . SER A 1 235 ? -4.864 -21.207 -20.167 1.00 75.88 235 SER A C 1
ATOM 1866 O O . SER A 1 235 ? -5.490 -21.238 -21.223 1.00 75.88 235 SER A O 1
ATOM 1868 N N . GLY A 1 236 ? -3.704 -21.862 -20.048 1.00 73.12 236 GLY A N 1
ATOM 1869 C CA . GLY A 1 236 ? -3.174 -22.709 -21.126 1.00 73.12 236 GLY A CA 1
ATOM 1870 C C . GLY A 1 236 ? -2.642 -21.937 -22.339 1.00 73.12 236 GLY A C 1
ATOM 1871 O O . GLY A 1 236 ? -2.494 -22.515 -23.418 1.00 73.12 236 GLY A O 1
ATOM 1872 N N . SER A 1 237 ? -2.320 -20.649 -22.180 1.00 77.62 237 SER A N 1
ATOM 1873 C CA . SER A 1 237 ? -1.773 -19.820 -23.255 1.00 77.62 237 SER A CA 1
ATOM 1874 C C . SER A 1 237 ? -0.519 -20.432 -23.909 1.00 77.62 237 SER A C 1
ATOM 1876 O O . SER A 1 237 ? 0.227 -21.223 -23.317 1.00 77.62 237 SER A O 1
ATOM 1878 N N . ALA A 1 238 ? -0.204 -20.001 -25.135 1.00 75.94 238 ALA A N 1
ATOM 1879 C CA . ALA A 1 238 ? 1.015 -20.423 -25.833 1.00 75.94 238 ALA A CA 1
ATOM 1880 C C . ALA A 1 238 ? 2.314 -20.033 -25.095 1.00 75.94 238 ALA A C 1
ATOM 1882 O O . ALA A 1 238 ? 3.373 -20.605 -25.364 1.00 75.94 238 ALA A O 1
ATOM 1883 N N . TRP A 1 239 ? 2.276 -19.033 -24.209 1.00 77.06 239 TRP A N 1
ATOM 1884 C CA . TRP A 1 239 ? 3.433 -18.655 -23.397 1.00 77.06 239 TRP A CA 1
ATOM 1885 C C . TRP A 1 239 ? 3.579 -19.574 -22.181 1.00 77.06 239 TRP A C 1
ATOM 1887 O O . TRP A 1 239 ? 4.685 -20.059 -21.922 1.00 77.06 239 TRP A O 1
ATOM 1897 N N . TYR A 1 240 ? 2.468 -19.883 -21.513 1.00 75.56 240 TYR A N 1
ATOM 1898 C CA . TYR A 1 240 ? 2.417 -20.807 -20.385 1.00 75.56 240 TYR A CA 1
ATOM 1899 C C . TYR A 1 240 ? 2.826 -22.233 -20.796 1.00 75.56 240 TYR A C 1
ATOM 1901 O O . TYR A 1 240 ? 3.752 -22.819 -20.234 1.00 75.56 240 TYR A O 1
ATOM 1909 N N . THR A 1 241 ? 2.238 -22.754 -21.875 1.00 72.75 241 THR A N 1
ATOM 1910 C CA . THR A 1 241 ? 2.441 -24.139 -22.349 1.00 72.75 241 THR A CA 1
ATOM 1911 C C . THR A 1 241 ? 3.858 -24.446 -22.841 1.00 72.75 241 THR A C 1
ATOM 1913 O O . THR A 1 241 ? 4.298 -25.593 -22.788 1.00 72.75 241 THR A O 1
ATOM 1916 N N . LYS A 1 242 ? 4.636 -23.441 -23.263 1.00 75.94 242 LYS A N 1
ATOM 1917 C CA . LYS A 1 242 ? 6.019 -23.625 -23.756 1.00 75.94 242 LYS A CA 1
ATOM 1918 C C . LYS A 1 242 ? 7.061 -23.895 -22.653 1.00 75.94 242 LYS A C 1
ATOM 1920 O O . LYS A 1 242 ? 8.255 -23.842 -22.947 1.00 75.94 242 LYS A O 1
ATOM 1925 N N . GLN A 1 243 ? 6.648 -24.129 -21.400 1.00 66.81 243 GLN A N 1
ATOM 1926 C CA . GLN A 1 243 ? 7.497 -24.393 -20.218 1.00 66.81 243 GLN A CA 1
ATOM 1927 C C . GLN A 1 243 ? 8.601 -23.346 -19.954 1.00 66.81 243 GLN A C 1
ATOM 1929 O O . GLN A 1 243 ? 9.562 -23.592 -19.228 1.00 66.81 243 GLN A O 1
ATOM 1934 N N . ARG A 1 244 ? 8.492 -22.135 -20.513 1.00 79.56 244 ARG A N 1
ATOM 1935 C CA . ARG A 1 244 ? 9.437 -21.027 -20.253 1.00 79.56 244 ARG A CA 1
ATOM 1936 C C . ARG A 1 244 ? 8.979 -20.113 -19.121 1.00 79.56 244 ARG A C 1
ATOM 1938 O O . ARG A 1 244 ? 9.794 -19.351 -18.607 1.00 79.56 244 ARG A O 1
ATOM 1945 N N . LEU A 1 245 ? 7.707 -20.198 -18.757 1.00 86.94 245 LEU A N 1
ATOM 1946 C CA . LEU A 1 245 ? 7.064 -19.411 -17.721 1.00 86.94 245 LEU A CA 1
ATOM 1947 C C . LEU A 1 245 ? 6.872 -20.283 -16.475 1.00 86.94 245 LEU A C 1
ATOM 1949 O O . LEU A 1 245 ? 6.254 -21.339 -16.542 1.00 86.94 245 LEU A O 1
ATOM 1953 N N . CYS A 1 246 ? 7.411 -19.829 -15.352 1.00 88.88 246 CYS A N 1
ATOM 1954 C CA . CYS A 1 246 ? 7.008 -20.235 -14.013 1.00 88.88 246 CYS A CA 1
ATOM 1955 C C . CYS A 1 246 ? 6.270 -19.041 -13.393 1.00 88.88 246 CYS A C 1
ATOM 1957 O O . CYS A 1 246 ? 6.916 -18.033 -13.097 1.00 88.88 246 CYS A O 1
ATOM 1959 N N . GLN A 1 247 ? 4.942 -19.129 -13.255 1.00 89.75 247 GLN A N 1
ATOM 1960 C CA . GLN A 1 247 ? 4.089 -18.039 -12.745 1.00 89.75 247 GLN A CA 1
ATOM 1961 C C . GLN A 1 247 ? 4.524 -17.574 -11.348 1.00 89.75 247 GLN A C 1
ATOM 1963 O O . GLN A 1 247 ? 4.587 -16.379 -11.099 1.00 89.75 247 GLN A O 1
ATOM 1968 N N . ARG A 1 248 ? 4.971 -18.506 -10.494 1.00 86.06 248 ARG A N 1
ATOM 1969 C CA . ARG A 1 248 ? 5.455 -18.239 -9.124 1.00 86.06 248 ARG A CA 1
ATOM 1970 C C . ARG A 1 248 ? 6.630 -17.265 -9.048 1.00 86.06 248 ARG A C 1
ATOM 1972 O O . ARG A 1 248 ? 6.863 -16.649 -8.013 1.00 86.06 248 ARG A O 1
ATOM 1979 N N . ASN A 1 249 ? 7.389 -17.159 -10.136 1.00 89.00 249 ASN A N 1
ATOM 1980 C CA . ASN A 1 249 ? 8.542 -16.272 -10.246 1.00 89.00 249 ASN A CA 1
ATOM 1981 C C . ASN A 1 249 ? 8.204 -14.961 -10.973 1.00 89.00 249 ASN A C 1
ATOM 1983 O O . ASN A 1 249 ? 9.123 -14.215 -11.320 1.00 89.00 249 ASN A O 1
ATOM 1987 N N . VAL A 1 250 ? 6.926 -14.707 -11.261 1.00 91.50 250 VAL A N 1
ATOM 1988 C CA . VAL A 1 250 ? 6.458 -13.519 -11.972 1.00 91.50 250 VAL A CA 1
ATOM 1989 C C . VAL A 1 250 ? 5.533 -12.701 -11.082 1.00 91.50 250 VAL A C 1
ATOM 1991 O O . VAL A 1 250 ? 4.582 -13.232 -10.513 1.00 91.50 250 VAL A O 1
ATOM 1994 N N . THR A 1 251 ? 5.806 -11.400 -11.025 1.00 92.12 251 THR A N 1
ATOM 1995 C CA . THR A 1 251 ? 4.945 -10.415 -10.368 1.00 92.12 251 THR A CA 1
ATOM 1996 C C . THR A 1 251 ? 4.565 -9.337 -11.374 1.00 92.12 251 THR A C 1
ATOM 1998 O O . THR A 1 251 ? 5.434 -8.823 -12.086 1.00 92.12 251 THR A O 1
ATOM 2001 N N . LEU A 1 252 ? 3.278 -9.007 -11.446 1.00 95.00 252 LEU A N 1
ATOM 2002 C CA . LEU A 1 252 ? 2.753 -7.862 -12.184 1.00 95.00 252 LEU A CA 1
ATOM 2003 C C . LEU A 1 252 ? 2.386 -6.763 -11.184 1.00 95.00 252 LEU A C 1
ATOM 2005 O O . LEU A 1 252 ? 1.550 -6.990 -10.315 1.00 95.00 252 LEU A O 1
ATOM 2009 N N . HIS A 1 253 ? 3.000 -5.594 -11.314 1.00 94.12 253 HIS A N 1
ATOM 2010 C CA . HIS A 1 253 ? 2.667 -4.387 -10.567 1.00 94.12 253 HIS A CA 1
ATOM 2011 C C . HIS A 1 253 ? 1.891 -3.458 -11.500 1.00 94.12 253 HIS A C 1
ATOM 2013 O O . HIS A 1 253 ? 2.469 -2.911 -12.442 1.00 94.12 253 HIS A O 1
ATOM 2019 N N . CYS A 1 254 ? 0.589 -3.328 -11.267 1.00 95.12 254 CYS A N 1
ATOM 2020 C CA . CYS A 1 254 ? -0.298 -2.442 -12.012 1.00 95.12 254 CYS A CA 1
ATOM 2021 C C . CYS A 1 254 ? -0.411 -1.124 -11.254 1.00 95.12 254 CYS A C 1
ATOM 2023 O O . CYS A 1 254 ? -1.006 -1.102 -10.182 1.00 95.12 254 CYS A O 1
ATOM 2025 N N . TYR A 1 255 ? 0.158 -0.046 -11.784 1.00 92.94 255 TYR A N 1
ATOM 2026 C CA . TYR A 1 255 ? 0.003 1.283 -11.197 1.00 92.94 255 TYR A CA 1
ATOM 2027 C C . TYR A 1 255 ? -1.300 1.870 -11.712 1.00 92.94 255 TYR A C 1
ATOM 2029 O O . TYR A 1 255 ? -1.408 2.173 -12.898 1.00 92.94 255 TYR A O 1
ATOM 2037 N N . ALA A 1 256 ? -2.295 1.953 -10.840 1.00 91.81 256 ALA A N 1
ATOM 2038 C CA . ALA A 1 256 ? -3.580 2.544 -11.166 1.00 91.81 256 ALA A CA 1
ATOM 2039 C C . ALA A 1 256 ? -4.281 2.992 -9.885 1.00 91.81 256 ALA A C 1
ATOM 2041 O O . ALA A 1 256 ? -4.102 2.404 -8.815 1.00 91.81 256 ALA A O 1
ATOM 2042 N N . THR A 1 257 ? -5.063 4.057 -10.001 1.00 83.81 257 THR A N 1
ATOM 2043 C CA . THR A 1 257 ? -5.732 4.718 -8.880 1.00 83.81 257 THR A CA 1
ATOM 2044 C C . THR A 1 257 ? -7.250 4.746 -9.000 1.00 83.81 257 THR A C 1
ATOM 2046 O O . THR A 1 257 ? -7.925 5.114 -8.038 1.00 83.81 257 THR A O 1
ATOM 2049 N N . ASN A 1 258 ? -7.780 4.350 -10.155 1.00 82.75 258 ASN A N 1
ATOM 2050 C CA . ASN A 1 258 ? -9.205 4.218 -10.424 1.00 82.75 258 ASN A CA 1
ATOM 2051 C C . ASN A 1 258 ? -9.805 3.027 -9.653 1.00 82.75 258 ASN A C 1
ATOM 2053 O O . ASN A 1 258 ? -9.200 1.959 -9.526 1.00 82.75 258 ASN A O 1
ATOM 2057 N N . ALA A 1 259 ? -11.010 3.210 -9.112 1.00 80.75 259 ALA A N 1
ATOM 2058 C CA . ALA A 1 259 ? -11.675 2.197 -8.289 1.00 80.75 259 ALA A CA 1
ATOM 2059 C C . ALA A 1 259 ? -12.018 0.930 -9.098 1.00 80.75 259 ALA A C 1
ATOM 2061 O O . ALA A 1 259 ? -12.051 -0.183 -8.569 1.00 80.75 259 ALA A O 1
ATOM 2062 N N . GLU A 1 260 ? -12.226 1.089 -10.403 1.00 88.44 260 GLU A N 1
ATOM 2063 C CA . GLU A 1 260 ? -12.550 0.033 -11.353 1.00 88.44 260 GLU A CA 1
ATOM 2064 C C . GLU A 1 260 ? -11.397 -0.958 -11.544 1.00 88.44 260 GLU A C 1
ATOM 2066 O O . GLU A 1 260 ? -11.657 -2.138 -11.799 1.00 88.44 260 GLU A O 1
ATOM 2071 N N . ALA A 1 261 ? -10.137 -0.526 -11.385 1.00 92.31 261 ALA A N 1
ATOM 2072 C CA . ALA A 1 261 ? -8.976 -1.405 -11.533 1.00 92.31 261 ALA A CA 1
ATOM 2073 C C . ALA A 1 261 ? -9.054 -2.603 -10.591 1.00 92.31 261 ALA A C 1
ATOM 2075 O O . ALA A 1 261 ? -8.836 -3.738 -11.013 1.00 92.31 261 ALA A O 1
ATOM 2076 N N . GLU A 1 262 ? -9.399 -2.368 -9.325 1.00 91.44 262 GLU A N 1
ATOM 2077 C CA . GLU A 1 262 ? -9.532 -3.433 -8.336 1.00 91.44 262 GLU A CA 1
ATOM 2078 C C . GLU A 1 262 ? -10.593 -4.450 -8.756 1.00 91.44 262 GLU A C 1
ATOM 2080 O O . GLU A 1 262 ? -10.307 -5.645 -8.806 1.00 91.44 262 GLU A O 1
ATOM 2085 N N . ILE A 1 263 ? -11.780 -3.977 -9.145 1.00 90.31 263 ILE A N 1
ATOM 2086 C CA . ILE A 1 263 ? -12.902 -4.828 -9.563 1.00 90.31 263 ILE A CA 1
ATOM 2087 C C . ILE A 1 263 ? -12.500 -5.693 -10.765 1.00 90.31 263 ILE A C 1
ATOM 2089 O O . ILE A 1 263 ? -12.732 -6.905 -10.780 1.00 90.31 263 ILE A O 1
ATOM 2093 N N . LEU A 1 264 ? -11.878 -5.083 -11.776 1.00 94.31 264 LEU A N 1
ATOM 2094 C CA . LEU A 1 264 ? -11.474 -5.766 -13.004 1.00 94.31 264 LEU A CA 1
ATOM 2095 C C . LEU A 1 264 ? -10.372 -6.797 -12.758 1.00 94.31 264 LEU A C 1
ATOM 2097 O O . LEU A 1 264 ? -10.416 -7.890 -13.332 1.00 94.31 264 LEU A O 1
ATOM 2101 N N . LEU A 1 265 ? -9.389 -6.465 -11.919 1.00 94.44 265 LEU A N 1
ATOM 2102 C CA . LEU A 1 265 ? -8.304 -7.373 -11.571 1.00 94.44 265 LEU A CA 1
ATOM 2103 C C . LEU A 1 265 ? -8.815 -8.523 -10.702 1.00 94.44 265 LEU A C 1
ATOM 2105 O O . LEU A 1 265 ? -8.490 -9.674 -10.994 1.00 94.44 265 LEU A O 1
ATOM 2109 N N . ASP A 1 266 ? -9.638 -8.263 -9.687 1.00 92.50 266 ASP A N 1
ATOM 2110 C CA . ASP A 1 266 ? -10.180 -9.280 -8.773 1.00 92.50 266 ASP A CA 1
ATOM 2111 C C . ASP A 1 266 ? -11.148 -10.247 -9.462 1.00 92.50 266 ASP A C 1
ATOM 2113 O O . ASP A 1 266 ? -11.225 -11.412 -9.074 1.00 92.50 266 ASP A O 1
ATOM 2117 N N . ALA A 1 267 ? -11.799 -9.825 -10.549 1.00 91.56 267 ALA A N 1
ATOM 2118 C CA . ALA A 1 267 ? -12.633 -10.694 -11.378 1.00 91.56 267 ALA A CA 1
ATOM 2119 C C . ALA A 1 267 ? -11.843 -11.742 -12.193 1.00 91.56 267 ALA A C 1
ATOM 2121 O O . ALA A 1 267 ? -12.446 -12.643 -12.783 1.00 91.56 267 ALA A O 1
ATOM 2122 N N . LYS A 1 268 ? -10.509 -11.636 -12.289 1.00 92.62 268 LYS A N 1
ATOM 2123 C CA . LYS A 1 268 ? -9.672 -12.594 -13.032 1.00 92.62 268 LYS A CA 1
ATOM 2124 C C . LYS A 1 268 ? -9.086 -13.673 -12.128 1.00 92.62 268 LYS A C 1
ATOM 2126 O O . LYS A 1 268 ? -8.483 -13.362 -11.101 1.00 92.62 268 LYS A O 1
ATOM 2131 N N . ASP A 1 269 ? -9.145 -14.921 -12.602 1.00 90.38 269 ASP A N 1
ATOM 2132 C CA . ASP A 1 269 ? -8.331 -16.018 -12.073 1.00 90.38 269 ASP A CA 1
ATOM 2133 C C . ASP A 1 269 ? -6.855 -15.793 -12.436 1.00 90.38 269 ASP A C 1
ATOM 2135 O O . ASP A 1 269 ? -6.472 -15.707 -13.610 1.00 90.38 269 ASP A O 1
ATOM 2139 N N . LYS A 1 270 ? -6.031 -15.679 -11.396 1.00 91.94 270 LYS A N 1
ATOM 2140 C CA . LYS A 1 270 ? -4.596 -15.402 -11.487 1.00 91.94 270 LYS A CA 1
ATOM 2141 C C . LYS A 1 270 ? -3.757 -16.673 -11.352 1.00 91.94 270 LYS A C 1
ATOM 2143 O O . LYS A 1 270 ? -2.572 -16.639 -11.676 1.00 91.94 270 LYS A O 1
ATOM 2148 N N . GLN A 1 271 ? -4.334 -17.808 -10.948 1.00 90.19 271 GLN A N 1
ATOM 2149 C CA . GLN A 1 271 ? -3.586 -19.035 -10.649 1.00 90.19 271 GLN A CA 1
ATOM 2150 C C . GLN A 1 271 ? -2.401 -18.730 -9.703 1.00 90.19 271 GLN A C 1
ATOM 2152 O O . GLN A 1 271 ? -2.581 -18.024 -8.718 1.00 90.19 271 GLN A O 1
ATOM 2157 N N . ASP A 1 272 ? -1.190 -19.219 -9.998 1.00 88.81 272 ASP A N 1
ATOM 2158 C CA . ASP A 1 272 ? 0.027 -18.952 -9.210 1.00 88.81 272 ASP A CA 1
ATOM 2159 C C . ASP A 1 272 ? 0.686 -17.577 -9.545 1.00 88.81 272 ASP A C 1
ATOM 2161 O O . ASP A 1 272 ? 1.800 -17.304 -9.085 1.00 88.81 272 ASP A O 1
ATOM 2165 N N . LEU A 1 273 ? 0.081 -16.732 -10.396 1.00 91.75 273 LEU A N 1
ATOM 2166 C CA . LEU A 1 273 ? 0.633 -15.427 -10.795 1.00 91.75 273 LEU A CA 1
ATOM 2167 C C . LEU A 1 273 ? 0.373 -14.371 -9.715 1.00 91.75 273 LEU A C 1
ATOM 2169 O O . LEU A 1 273 ? -0.766 -14.160 -9.309 1.00 91.75 273 LEU A O 1
ATOM 2173 N N . LYS A 1 274 ? 1.414 -13.638 -9.310 1.00 92.94 274 LYS A N 1
ATOM 2174 C CA . LYS A 1 274 ? 1.258 -12.517 -8.378 1.00 92.94 274 LYS A CA 1
ATOM 2175 C C . LYS A 1 274 ? 0.870 -11.255 -9.140 1.00 92.94 274 LYS A C 1
ATOM 2177 O O . LYS A 1 274 ? 1.620 -10.814 -10.012 1.00 92.94 274 LYS A O 1
ATOM 2182 N N . VAL A 1 275 ? -0.271 -10.666 -8.798 1.00 94.19 275 VAL A N 1
ATOM 2183 C CA . VAL A 1 275 ? -0.729 -9.388 -9.356 1.00 94.19 275 VAL A CA 1
ATOM 2184 C C . VAL A 1 275 ? -1.010 -8.433 -8.213 1.00 94.19 275 VAL A C 1
ATOM 2186 O O . VAL A 1 275 ? -1.768 -8.752 -7.300 1.00 94.19 275 VAL A O 1
ATOM 2189 N N . VAL A 1 276 ? -0.385 -7.267 -8.277 1.00 92.50 276 VAL A N 1
ATOM 2190 C CA . VAL A 1 276 ? -0.440 -6.257 -7.233 1.00 92.50 276 VAL A CA 1
ATOM 2191 C C . VAL A 1 276 ? -0.901 -4.949 -7.855 1.00 92.50 276 VAL A C 1
ATOM 2193 O O . VAL A 1 276 ? -0.223 -4.407 -8.730 1.00 92.50 276 VAL A O 1
ATOM 2196 N N . LEU A 1 277 ? -2.062 -4.466 -7.419 1.00 93.12 277 LEU A N 1
ATOM 2197 C CA . LEU A 1 277 ? -2.518 -3.113 -7.701 1.00 93.12 277 LEU A CA 1
ATOM 2198 C C . LEU A 1 277 ? -1.751 -2.156 -6.786 1.00 93.12 277 LEU A C 1
ATOM 2200 O O . LEU A 1 277 ? -1.753 -2.315 -5.565 1.00 93.12 277 LEU A O 1
ATOM 2204 N N . VAL A 1 278 ? -1.058 -1.201 -7.390 1.00 90.62 278 VAL A N 1
ATOM 2205 C CA . VAL A 1 278 ? -0.202 -0.240 -6.704 1.00 90.62 278 VAL A CA 1
ATOM 2206 C C . VAL A 1 278 ? -0.902 1.108 -6.680 1.00 90.62 278 VAL A C 1
ATOM 2208 O O . VAL A 1 278 ? -0.928 1.816 -7.687 1.00 90.62 278 VAL A O 1
ATOM 2211 N N . ASP A 1 279 ? -1.433 1.463 -5.511 1.00 89.44 279 ASP A N 1
ATOM 2212 C CA . ASP A 1 279 ? -1.909 2.810 -5.216 1.00 89.44 279 ASP A CA 1
ATOM 2213 C C . ASP A 1 279 ? -0.860 3.532 -4.369 1.00 89.44 279 ASP A C 1
ATOM 2215 O O . ASP A 1 279 ? -0.826 3.408 -3.144 1.00 89.44 279 ASP A O 1
ATOM 2219 N N . GLU A 1 280 ? -0.009 4.316 -5.030 1.00 87.06 280 GLU A N 1
ATOM 2220 C CA . GLU A 1 280 ? 1.119 4.992 -4.378 1.00 87.06 280 GLU A CA 1
ATOM 2221 C C . GLU A 1 280 ? 0.696 5.963 -3.267 1.00 87.06 280 GLU A C 1
ATOM 2223 O O . GLU A 1 280 ? 1.492 6.275 -2.380 1.00 87.06 280 GLU A O 1
ATOM 2228 N N . VAL A 1 281 ? -0.539 6.470 -3.318 1.00 90.19 281 VAL A N 1
ATOM 2229 C CA . VAL A 1 281 ? -1.062 7.386 -2.303 1.00 90.19 281 VAL A CA 1
ATOM 2230 C C . VAL A 1 281 ? -1.409 6.615 -1.040 1.00 90.19 281 VAL A C 1
ATOM 2232 O O . VAL A 1 281 ? -0.945 6.978 0.039 1.00 90.19 281 VAL A O 1
ATOM 2235 N N . ARG A 1 282 ? -2.183 5.537 -1.181 1.00 90.81 282 ARG A N 1
ATOM 2236 C CA . ARG A 1 282 ? -2.569 4.675 -0.059 1.00 90.81 282 ARG A CA 1
ATOM 2237 C C . ARG A 1 282 ? -1.355 4.028 0.592 1.00 90.81 282 ARG A C 1
ATOM 2239 O O . ARG A 1 282 ? -1.211 4.072 1.810 1.00 90.81 282 ARG A O 1
ATOM 2246 N N . ASP A 1 283 ? -0.460 3.496 -0.229 1.00 89.19 283 ASP A N 1
ATOM 2247 C CA . ASP A 1 283 ? 0.788 2.880 0.208 1.00 89.19 283 ASP A CA 1
ATOM 2248 C C . ASP A 1 283 ? 1.628 3.858 1.051 1.00 89.19 283 ASP A C 1
ATOM 2250 O O . ASP A 1 283 ? 2.081 3.515 2.143 1.00 89.19 283 ASP A O 1
ATOM 2254 N N . ALA A 1 284 ? 1.756 5.116 0.611 1.00 90.19 284 ALA A N 1
ATOM 2255 C CA . ALA A 1 284 ? 2.465 6.147 1.368 1.00 90.19 284 ALA A CA 1
ATOM 2256 C C . ALA A 1 284 ? 1.770 6.530 2.687 1.00 90.19 284 ALA A C 1
ATOM 2258 O O . ALA A 1 284 ? 2.447 6.881 3.653 1.00 90.19 284 ALA A O 1
ATOM 2259 N N . VAL A 1 285 ? 0.436 6.488 2.741 1.00 94.31 285 VAL A N 1
ATOM 2260 C CA . VAL A 1 285 ? -0.331 6.719 3.976 1.00 94.31 285 VAL A CA 1
ATOM 2261 C C . VAL A 1 285 ? -0.090 5.592 4.979 1.00 94.31 285 VAL A C 1
ATOM 2263 O O . VAL A 1 285 ? 0.137 5.866 6.157 1.00 94.31 285 VAL A O 1
ATOM 2266 N N . TYR A 1 286 ? -0.120 4.336 4.528 1.00 93.69 286 TYR A N 1
ATOM 2267 C CA . TYR A 1 286 ? 0.077 3.178 5.402 1.00 93.69 286 TYR A CA 1
ATOM 2268 C C . TYR A 1 286 ? 1.492 3.171 5.979 1.00 93.69 286 TYR A C 1
ATOM 2270 O O . TYR A 1 286 ? 1.662 2.973 7.179 1.00 93.69 286 TYR A O 1
ATOM 2278 N N . GLU A 1 287 ? 2.503 3.472 5.163 1.00 91.00 287 GLU A N 1
ATOM 2279 C CA . GLU A 1 287 ? 3.873 3.643 5.651 1.00 91.00 287 GLU A CA 1
ATOM 2280 C C . GLU A 1 287 ? 3.991 4.787 6.655 1.00 91.00 287 GLU A C 1
ATOM 2282 O O . GLU A 1 287 ? 4.555 4.596 7.730 1.00 91.00 287 GLU A O 1
ATOM 2287 N N . GLN A 1 288 ? 3.403 5.950 6.355 1.00 93.38 288 GLN A N 1
ATOM 2288 C CA . GLN A 1 288 ? 3.430 7.102 7.254 1.00 93.38 288 GLN A CA 1
ATOM 2289 C C . GLN A 1 288 ? 2.820 6.774 8.620 1.00 93.38 288 GLN A C 1
ATOM 2291 O O . GLN A 1 288 ? 3.378 7.160 9.644 1.00 93.38 288 GLN A O 1
ATOM 2296 N N . LEU A 1 289 ? 1.687 6.075 8.650 1.00 95.06 289 LEU A N 1
ATOM 2297 C CA . LEU A 1 289 ? 1.016 5.692 9.891 1.00 95.06 289 LEU A CA 1
ATOM 2298 C C . LEU A 1 289 ? 1.682 4.497 10.589 1.00 95.06 289 LEU A C 1
ATOM 2300 O O . LEU A 1 289 ? 1.505 4.334 11.792 1.00 95.06 289 LEU A O 1
ATOM 2304 N N . TYR A 1 290 ? 2.442 3.666 9.877 1.00 93.19 290 TYR A N 1
ATOM 2305 C CA . TYR A 1 290 ? 3.238 2.606 10.493 1.00 93.19 290 TYR A CA 1
ATOM 2306 C C . TYR A 1 290 ? 4.506 3.167 11.155 1.00 93.19 290 TYR A C 1
ATOM 2308 O O . TYR A 1 290 ? 4.809 2.828 12.297 1.00 93.19 290 TYR A O 1
ATOM 2316 N N . GLU A 1 291 ? 5.236 4.047 10.464 1.00 89.75 291 GLU A N 1
ATOM 2317 C CA . GLU A 1 291 ? 6.457 4.674 10.989 1.00 89.75 291 GLU A CA 1
ATOM 2318 C C . GLU A 1 291 ? 6.158 5.739 12.048 1.00 89.75 291 GLU A C 1
ATOM 2320 O O . GLU A 1 291 ? 6.876 5.861 13.042 1.00 89.75 291 GLU A O 1
ATOM 2325 N N . TYR A 1 292 ? 5.086 6.504 11.840 1.00 92.75 292 TYR A N 1
ATOM 2326 C CA . TYR A 1 292 ? 4.648 7.589 12.708 1.00 92.75 292 TYR A CA 1
ATOM 2327 C C . TYR A 1 292 ? 3.162 7.416 13.049 1.00 92.75 292 TYR A C 1
ATOM 2329 O O . TYR A 1 292 ? 2.313 8.159 12.535 1.00 92.75 292 TYR A O 1
ATOM 2337 N N . PRO A 1 293 ? 2.833 6.440 13.913 1.00 94.50 293 PRO A N 1
ATOM 2338 C CA . PRO A 1 293 ? 1.458 6.145 14.290 1.00 94.50 293 PRO A CA 1
ATOM 2339 C C . PRO A 1 293 ? 0.797 7.317 15.008 1.00 94.50 293 PRO A C 1
ATOM 2341 O O . PRO A 1 293 ? 1.460 8.189 15.573 1.00 94.50 293 PRO A O 1
ATOM 2344 N N . LEU A 1 294 ? -0.537 7.321 15.027 1.00 95.06 294 LEU A N 1
ATOM 2345 C CA . LEU A 1 294 ? -1.327 8.400 15.630 1.00 95.06 294 LEU A CA 1
ATOM 2346 C C . LEU A 1 294 ? -0.941 8.664 17.097 1.00 95.06 294 LEU A C 1
ATOM 2348 O O . LEU A 1 294 ? -0.906 9.811 17.536 1.00 95.06 294 LEU A O 1
ATOM 2352 N N . TYR A 1 295 ? -0.561 7.614 17.827 1.00 90.69 295 TYR A N 1
ATOM 2353 C CA . TYR A 1 295 ? -0.149 7.668 19.229 1.00 90.69 295 TYR A CA 1
ATOM 2354 C C . TYR A 1 295 ? 1.326 8.054 19.461 1.00 90.69 295 TYR A C 1
ATOM 2356 O O . TYR A 1 295 ? 1.776 8.046 20.603 1.00 90.69 295 TYR A O 1
ATOM 2364 N N . MET A 1 296 ? 2.104 8.411 18.430 1.00 84.62 296 MET A N 1
ATOM 2365 C CA . MET A 1 296 ? 3.562 8.623 18.540 1.00 84.62 296 MET A CA 1
ATOM 2366 C C . MET A 1 296 ? 3.976 9.655 19.609 1.00 84.62 296 MET A C 1
ATOM 2368 O O . MET A 1 296 ? 5.031 9.522 20.225 1.00 84.62 296 MET A O 1
ATOM 2372 N N . ASN A 1 297 ? 3.146 10.675 19.851 1.00 81.12 297 ASN A N 1
ATOM 2373 C CA . ASN A 1 297 ? 3.401 11.717 20.855 1.00 81.12 297 ASN A CA 1
ATOM 2374 C C . ASN A 1 297 ? 2.685 11.479 22.195 1.00 81.12 297 ASN A C 1
ATOM 2376 O O . ASN A 1 297 ? 2.705 12.354 23.063 1.00 81.12 297 ASN A O 1
ATOM 2380 N N . GLN A 1 298 ? 2.037 10.328 22.367 1.00 81.88 298 GLN A N 1
ATOM 2381 C CA . GLN A 1 298 ? 1.270 10.020 23.564 1.00 81.88 298 GLN A CA 1
ATOM 2382 C C . GLN A 1 298 ? 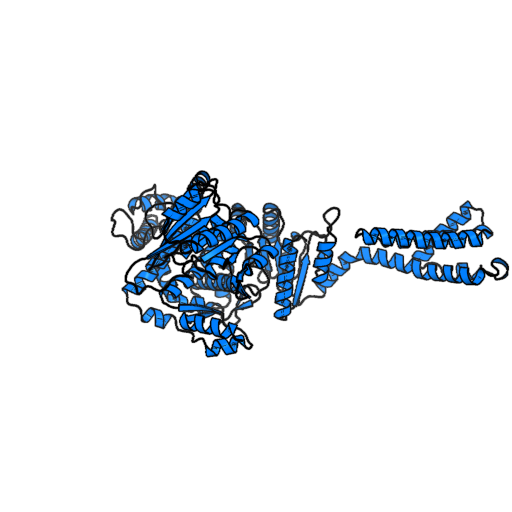2.129 9.314 24.611 1.00 81.88 298 GLN A C 1
ATOM 2384 O O . GLN A 1 298 ? 2.986 8.485 24.304 1.00 81.88 298 GLN A O 1
ATOM 2389 N N . MET A 1 299 ? 1.878 9.638 25.878 1.00 66.00 299 MET A N 1
ATOM 2390 C CA . MET A 1 299 ? 2.392 8.867 27.005 1.00 66.00 299 MET A CA 1
ATOM 2391 C C . MET A 1 299 ? 1.336 7.862 27.441 1.00 66.00 299 MET A C 1
ATOM 2393 O O . MET A 1 299 ? 0.162 8.215 27.540 1.00 66.00 299 MET A O 1
ATOM 2397 N N . LYS A 1 300 ? 1.752 6.634 27.766 1.00 60.00 300 LYS A N 1
ATOM 2398 C CA . LYS A 1 300 ? 0.851 5.631 28.336 1.00 60.00 300 LYS A CA 1
ATOM 2399 C C . LYS A 1 300 ? 0.253 6.176 29.633 1.00 60.00 300 LYS A C 1
ATOM 2401 O O . LYS A 1 300 ? 0.944 6.320 30.642 1.00 60.00 300 LYS A O 1
ATOM 2406 N N . THR A 1 301 ? -1.036 6.486 29.618 1.00 52.47 301 THR A N 1
ATOM 2407 C CA . THR A 1 301 ? -1.785 6.767 30.841 1.00 52.47 301 THR A CA 1
ATOM 2408 C C . THR A 1 301 ? -2.199 5.433 31.440 1.00 52.47 301 THR A C 1
ATOM 2410 O O . THR A 1 301 ? -2.754 4.609 30.725 1.00 52.47 301 THR A O 1
ATOM 2413 N N . GLY A 1 302 ? -1.902 5.185 32.719 1.00 47.91 302 GLY A N 1
ATOM 2414 C CA . GLY A 1 302 ? -2.125 3.898 33.396 1.00 47.91 302 GLY A CA 1
ATOM 2415 C C . GLY A 1 302 ? -3.598 3.492 33.567 1.00 47.91 302 GLY A C 1
ATOM 2416 O O . GLY A 1 302 ? -4.072 3.396 34.693 1.00 47.91 302 GLY A O 1
ATOM 2417 N N . GLY A 1 303 ? -4.324 3.287 32.465 1.00 47.34 303 GLY A N 1
ATOM 2418 C CA . GLY A 1 303 ? -5.623 2.612 32.373 1.00 47.34 303 GLY A CA 1
ATOM 2419 C C . GLY A 1 303 ? -6.836 3.316 32.993 1.00 47.34 303 GLY A C 1
ATOM 2420 O O . GLY A 1 303 ? -7.943 2.814 32.864 1.00 47.34 303 GLY A O 1
ATOM 2421 N N . ALA A 1 304 ? -6.678 4.458 33.671 1.00 45.34 304 ALA A N 1
ATOM 2422 C CA . ALA A 1 304 ? -7.755 5.005 34.507 1.00 45.34 304 ALA A CA 1
ATOM 2423 C C . ALA A 1 304 ? -8.743 5.957 33.798 1.00 45.34 304 ALA A C 1
ATOM 2425 O O . ALA A 1 304 ? -9.812 6.225 34.348 1.00 45.34 304 ALA A O 1
ATOM 2426 N N . LYS A 1 305 ? -8.411 6.510 32.620 1.00 57.09 305 LYS A N 1
ATOM 2427 C CA . LYS A 1 305 ? -9.303 7.395 31.846 1.00 57.09 305 LYS A CA 1
ATOM 2428 C C . LYS A 1 305 ? -9.097 7.212 30.347 1.00 57.09 305 LYS A C 1
ATOM 2430 O O . LYS A 1 305 ? -7.963 7.269 29.884 1.00 57.09 305 LYS A O 1
ATOM 2435 N N . GLN A 1 306 ? -10.202 7.057 29.619 1.00 67.25 306 GLN A N 1
ATOM 2436 C CA . GLN A 1 306 ? -10.209 7.107 28.162 1.00 67.25 306 GLN A CA 1
ATOM 2437 C C . GLN A 1 306 ? -9.949 8.553 27.723 1.00 67.25 306 GLN A C 1
ATOM 2439 O O . GLN A 1 306 ? -10.739 9.452 28.025 1.00 67.25 306 GLN A O 1
ATOM 2444 N N . ASN A 1 307 ? -8.814 8.785 27.072 1.00 85.69 307 ASN A N 1
ATOM 2445 C CA . ASN A 1 307 ? -8.421 10.101 26.578 1.00 85.69 307 ASN A CA 1
ATOM 2446 C C . ASN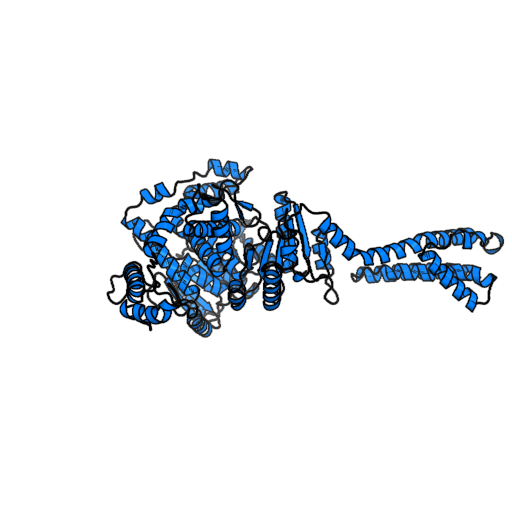 A 1 307 ? -8.976 10.331 25.167 1.00 85.69 307 ASN A C 1
ATOM 2448 O O . ASN A 1 307 ? -9.524 9.429 24.536 1.00 85.69 307 ASN A O 1
ATOM 2452 N N . THR A 1 308 ? -8.838 11.550 24.657 1.00 89.62 308 THR A N 1
ATOM 2453 C CA . THR A 1 308 ? -9.175 11.877 23.268 1.00 89.62 308 THR A CA 1
ATOM 2454 C C . THR A 1 308 ? -7.891 12.109 22.495 1.00 89.62 308 THR A C 1
ATOM 2456 O O . THR A 1 308 ? -7.021 12.831 22.976 1.00 89.62 308 THR A O 1
ATOM 2459 N N . LEU A 1 309 ? -7.781 11.482 21.327 1.00 92.38 309 LEU A N 1
ATOM 2460 C CA . LEU A 1 309 ? -6.729 11.734 20.357 1.00 92.38 309 LEU A CA 1
ATOM 2461 C C . LEU A 1 309 ? -7.313 12.567 19.219 1.00 92.38 309 LEU A C 1
ATOM 2463 O O . LEU A 1 309 ? -8.198 12.099 18.501 1.00 92.38 309 LEU A O 1
ATOM 2467 N N . THR A 1 310 ? -6.834 13.796 19.064 1.00 94.50 310 THR A N 1
ATOM 2468 C CA . THR A 1 310 ? -7.350 14.732 18.062 1.00 94.50 310 THR A CA 1
ATOM 2469 C C . THR A 1 310 ? -6.442 14.755 16.835 1.00 94.50 310 THR A C 1
ATOM 2471 O O . THR A 1 310 ? -5.286 15.191 16.901 1.00 94.50 310 THR A O 1
ATOM 2474 N N . LEU A 1 311 ? -6.989 14.323 15.700 1.00 97.12 311 LEU A N 1
ATOM 2475 C CA . LEU A 1 311 ? -6.360 14.344 14.384 1.00 97.12 311 LEU A CA 1
ATOM 2476 C C . LEU A 1 311 ? -6.931 15.495 13.550 1.00 97.12 311 LEU A C 1
ATOM 2478 O O . LEU A 1 311 ? -8.136 15.583 13.336 1.00 97.12 311 LEU A O 1
ATOM 2482 N N . LEU A 1 312 ? -6.055 16.346 13.031 1.00 96.69 312 LEU A N 1
ATOM 2483 C CA . LEU A 1 312 ? -6.390 17.393 12.074 1.00 96.69 312 LEU A CA 1
ATOM 2484 C C . LEU A 1 312 ? -5.888 17.004 10.681 1.00 96.69 312 LEU A C 1
ATOM 2486 O O . LEU A 1 312 ? -4.684 16.857 10.480 1.00 96.69 312 LEU A O 1
ATOM 2490 N N . ILE A 1 313 ? -6.784 16.909 9.707 1.00 97.88 313 ILE A N 1
ATOM 2491 C CA . ILE A 1 313 ? -6.459 16.699 8.296 1.00 97.88 313 ILE A CA 1
ATOM 2492 C C . ILE A 1 313 ? -6.801 17.967 7.526 1.00 97.88 313 ILE A C 1
ATOM 2494 O O . ILE A 1 313 ? -7.886 18.526 7.653 1.00 97.88 313 ILE A O 1
ATOM 2498 N N . VAL A 1 314 ? -5.859 18.425 6.717 1.00 96.19 314 VAL A N 1
ATOM 2499 C CA . VAL A 1 314 ? -5.999 19.614 5.890 1.00 96.19 314 VAL A CA 1
ATOM 2500 C C . VAL A 1 314 ? -5.869 19.213 4.425 1.00 96.19 314 VAL A C 1
ATOM 2502 O O . VAL A 1 314 ? -4.786 18.829 3.985 1.00 96.19 314 VAL A O 1
ATOM 2505 N N . GLY A 1 315 ? -6.962 19.332 3.676 1.00 95.69 315 GLY A N 1
ATOM 2506 C CA . GLY A 1 315 ? -7.116 18.853 2.306 1.00 95.69 315 GLY A CA 1
ATOM 2507 C C . GLY A 1 315 ? -7.807 17.490 2.253 1.00 95.69 315 GLY A C 1
ATOM 2508 O O . GLY A 1 315 ? -7.274 16.498 2.737 1.00 95.69 315 GLY A O 1
ATOM 2509 N N . GLY A 1 316 ? -8.979 17.447 1.629 1.00 94.12 316 GLY A N 1
ATOM 2510 C CA . GLY A 1 316 ? -9.837 16.286 1.381 1.00 94.12 316 GLY A CA 1
ATOM 2511 C C . GLY A 1 316 ? -9.691 15.696 -0.024 1.00 94.12 316 GLY A C 1
ATOM 2512 O O . GLY A 1 316 ? -10.559 14.962 -0.498 1.00 94.12 316 GLY A O 1
ATOM 2513 N N . GLY A 1 317 ? -8.583 15.991 -0.710 1.00 93.81 317 GLY A N 1
ATOM 2514 C CA . GLY A 1 317 ? -8.196 15.288 -1.933 1.00 93.81 317 GLY A CA 1
ATOM 2515 C C . GLY A 1 317 ? -7.865 13.811 -1.671 1.00 93.81 317 GLY A C 1
ATOM 2516 O O . GLY A 1 317 ? -8.010 13.308 -0.556 1.00 93.81 317 GLY A O 1
ATOM 2517 N N . LYS A 1 318 ? -7.359 13.104 -2.689 1.00 91.62 318 LYS A N 1
ATOM 2518 C CA . LYS A 1 318 ? -7.079 11.658 -2.604 1.00 91.62 318 LYS A CA 1
ATOM 2519 C C . LYS A 1 318 ? -6.236 11.272 -1.379 1.00 91.62 318 LYS A C 1
ATOM 2521 O O . LYS A 1 318 ? -6.628 10.397 -0.619 1.00 91.62 318 LYS A O 1
ATOM 2526 N N . ALA A 1 319 ? -5.108 11.952 -1.162 1.00 94.50 319 ALA A N 1
ATOM 2527 C CA . ALA A 1 319 ? -4.209 11.654 -0.045 1.00 94.50 319 ALA A CA 1
ATOM 2528 C C . ALA A 1 319 ? -4.842 11.918 1.327 1.00 94.50 319 ALA A C 1
ATOM 2530 O O . ALA A 1 319 ? -4.671 11.109 2.234 1.00 94.50 319 ALA A O 1
ATOM 2531 N N . GLY A 1 320 ? -5.602 13.006 1.474 1.00 96.75 320 GLY A N 1
ATOM 2532 C CA . GLY A 1 320 ? -6.314 13.304 2.715 1.00 96.75 320 GLY A CA 1
ATOM 2533 C C . GLY A 1 320 ? -7.438 12.316 3.014 1.00 96.75 320 GLY A C 1
ATOM 2534 O O . GLY A 1 320 ? -7.568 11.876 4.152 1.00 96.75 320 GLY A O 1
ATOM 2535 N N . CYS A 1 321 ? -8.197 11.904 1.993 1.00 96.31 321 CYS A N 1
ATOM 2536 C CA . CYS A 1 321 ? -9.235 10.877 2.125 1.00 96.31 321 CYS A CA 1
ATOM 2537 C C . CYS A 1 321 ? -8.656 9.501 2.477 1.00 96.31 321 CYS A C 1
ATOM 2539 O O . CYS A 1 321 ? -9.174 8.836 3.368 1.00 96.31 321 CYS A O 1
ATOM 2541 N N . GLU A 1 322 ? -7.574 9.073 1.820 1.00 95.56 322 GLU A N 1
ATOM 2542 C CA . GLU A 1 322 ? -6.893 7.816 2.162 1.00 95.56 322 GLU A CA 1
ATOM 2543 C C . GLU A 1 322 ? -6.318 7.870 3.586 1.00 95.56 322 GLU A C 1
ATOM 2545 O O . GLU A 1 322 ? -6.427 6.894 4.325 1.00 95.56 322 GLU A O 1
ATOM 2550 N N . PHE A 1 323 ? -5.787 9.022 4.019 1.00 98.00 323 PHE A N 1
ATOM 2551 C CA . PHE A 1 323 ? -5.341 9.217 5.401 1.00 98.00 323 PHE A CA 1
ATOM 2552 C C . PHE A 1 323 ? -6.499 9.147 6.398 1.00 98.00 323 PHE A C 1
ATOM 2554 O O . PHE A 1 323 ? -6.374 8.464 7.411 1.00 98.00 323 PHE A O 1
ATOM 2561 N N . LEU A 1 324 ? -7.631 9.801 6.111 1.00 98.12 324 LEU A N 1
ATOM 2562 C CA . LEU A 1 324 ? -8.849 9.721 6.923 1.00 98.12 324 LEU A CA 1
ATOM 2563 C C . LEU A 1 324 ? -9.293 8.264 7.088 1.00 98.12 324 LEU A C 1
ATOM 2565 O O . LEU A 1 324 ? -9.452 7.796 8.214 1.00 98.12 324 LEU A O 1
ATOM 2569 N N . LYS A 1 325 ? -9.448 7.543 5.971 1.00 97.06 325 LYS A N 1
ATOM 2570 C CA . LYS A 1 325 ? -9.867 6.137 5.963 1.00 97.06 325 LYS A CA 1
ATOM 2571 C C . LYS A 1 325 ? -8.890 5.271 6.764 1.00 97.06 325 LYS A C 1
ATOM 2573 O O . LYS A 1 325 ? -9.327 4.505 7.614 1.00 97.06 325 LYS A O 1
ATOM 2578 N N . ALA A 1 326 ? -7.581 5.435 6.559 1.00 97.69 326 ALA A N 1
ATOM 2579 C CA . ALA A 1 326 ? -6.559 4.701 7.304 1.00 97.69 326 ALA A CA 1
ATOM 2580 C C . ALA A 1 326 ? -6.600 4.987 8.814 1.00 97.69 326 ALA A C 1
ATOM 2582 O O . ALA A 1 326 ? -6.619 4.060 9.622 1.00 97.69 326 ALA A O 1
ATOM 2583 N N . ALA A 1 327 ? -6.683 6.265 9.191 1.00 97.75 327 ALA A N 1
ATOM 2584 C CA . ALA A 1 327 ? -6.705 6.704 10.580 1.00 97.75 327 ALA A CA 1
ATOM 2585 C C . ALA A 1 327 ? -7.901 6.142 11.362 1.00 97.75 327 ALA A C 1
ATOM 2587 O O . ALA A 1 327 ? -7.748 5.801 12.533 1.00 97.75 327 ALA A O 1
ATOM 2588 N N . VAL A 1 328 ? -9.069 6.014 10.722 1.00 96.38 328 VAL A N 1
ATOM 2589 C CA . VAL A 1 328 ? -10.297 5.512 11.356 1.00 96.38 328 VAL A CA 1
ATOM 2590 C C . VAL A 1 328 ? -10.116 4.108 11.924 1.00 96.38 328 VAL A C 1
ATOM 2592 O O . VAL A 1 328 ? -10.469 3.881 13.079 1.00 96.38 328 VAL A O 1
ATOM 2595 N N . TRP A 1 329 ? -9.543 3.170 11.167 1.00 95.75 329 TRP A N 1
ATOM 2596 C CA . TRP A 1 329 ? -9.324 1.806 11.662 1.00 95.75 329 TRP A CA 1
ATOM 2597 C C . TRP A 1 329 ? -7.983 1.639 12.380 1.00 95.75 329 TRP A C 1
ATOM 2599 O O . TRP A 1 329 ? -7.903 0.861 13.328 1.00 95.75 329 TRP A O 1
ATOM 2609 N N . SER A 1 330 ? -6.933 2.371 11.993 1.00 95.69 330 SER A N 1
ATOM 2610 C CA . SER A 1 330 ? -5.629 2.256 12.657 1.00 95.69 330 SER A CA 1
ATOM 2611 C C . SER A 1 330 ? -5.616 2.926 14.033 1.00 95.69 330 SER A C 1
ATOM 2613 O O . SER A 1 330 ? -4.813 2.561 14.881 1.00 95.69 330 SER A O 1
ATOM 2615 N N . GLY A 1 331 ? -6.484 3.917 14.253 1.00 94.19 331 GLY A N 1
ATOM 2616 C CA . GLY A 1 331 ? -6.624 4.658 15.508 1.00 94.19 331 GLY A CA 1
ATOM 2617 C C . GLY A 1 331 ? -7.595 4.039 16.511 1.00 94.19 331 GLY A C 1
ATOM 2618 O O . GLY A 1 331 ? -7.901 4.670 17.518 1.00 94.19 331 GLY A O 1
ATOM 2619 N N . GLN A 1 332 ? -8.084 2.826 16.252 1.00 94.00 332 GLN A N 1
ATOM 2620 C CA . GLN A 1 332 ? -8.892 2.068 17.204 1.00 94.00 332 GLN A CA 1
ATOM 2621 C C . GLN A 1 332 ? -8.017 1.640 18.381 1.00 94.00 332 GLN A C 1
ATOM 2623 O O . GLN A 1 332 ? -7.051 0.895 18.194 1.00 94.00 332 GLN A O 1
ATOM 2628 N N . MET A 1 333 ? -8.329 2.128 19.583 1.00 92.75 333 MET A N 1
ATOM 2629 C CA . MET A 1 333 ? -7.519 1.944 20.790 1.00 92.75 333 MET A CA 1
ATOM 2630 C C . MET A 1 333 ? -8.416 1.795 22.022 1.00 92.75 333 MET A C 1
ATOM 2632 O O . MET A 1 333 ? -9.466 2.426 22.107 1.00 92.75 333 MET A O 1
ATOM 2636 N N . ILE A 1 334 ? -7.968 1.029 23.020 1.00 90.81 334 ILE A N 1
ATOM 2637 C CA . ILE A 1 334 ? -8.683 0.911 24.303 1.00 90.81 334 ILE A CA 1
ATOM 2638 C C . ILE A 1 334 ? -8.581 2.234 25.076 1.00 90.81 334 ILE A C 1
ATOM 2640 O O . ILE A 1 334 ? -9.572 2.753 25.593 1.00 90.81 334 ILE A O 1
ATOM 2644 N N . SER A 1 335 ? -7.381 2.819 25.126 1.00 89.19 335 SER A N 1
ATOM 2645 C CA . SER A 1 335 ? -7.096 3.994 25.957 1.00 89.19 335 SER A CA 1
ATOM 2646 C C . SER A 1 335 ? -7.549 5.335 25.359 1.00 89.19 335 SER A C 1
ATOM 2648 O O . SER A 1 335 ? -7.576 6.336 26.080 1.00 89.19 335 SER A O 1
ATOM 2650 N N . TYR A 1 336 ? -7.911 5.388 24.071 1.00 89.81 336 TYR A N 1
ATOM 2651 C CA . TYR A 1 336 ? -8.198 6.640 23.357 1.00 89.81 336 TYR A CA 1
ATOM 2652 C C . TYR A 1 336 ? -9.448 6.548 22.477 1.00 89.81 336 TYR A C 1
ATOM 2654 O O . TYR A 1 336 ? -9.643 5.567 21.769 1.00 89.81 336 TYR A O 1
ATOM 2662 N N . LYS A 1 337 ? -10.259 7.612 22.469 1.00 91.88 337 LYS A N 1
ATOM 2663 C CA . LYS A 1 337 ? -11.237 7.882 21.403 1.00 91.88 337 LYS A CA 1
ATOM 2664 C C . LYS A 1 337 ? -10.615 8.781 20.349 1.00 91.88 337 LYS A C 1
ATOM 2666 O O . LYS A 1 337 ? -9.946 9.756 20.697 1.00 91.88 337 LYS A O 1
ATOM 2671 N N . LEU A 1 338 ? -10.873 8.491 19.082 1.00 94.38 338 LEU A N 1
ATOM 2672 C CA . LEU A 1 338 ? -10.328 9.249 17.962 1.00 94.38 338 LEU A CA 1
ATOM 2673 C C . LEU A 1 338 ? -11.296 10.360 17.537 1.00 94.38 338 LEU A C 1
ATOM 2675 O O . LEU A 1 338 ? -12.428 10.088 17.155 1.00 94.38 338 LEU A O 1
ATOM 2679 N N . ASN A 1 339 ? -10.855 11.611 17.558 1.00 95.25 339 ASN A N 1
ATOM 2680 C CA . ASN A 1 339 ? -11.623 12.731 17.024 1.00 95.25 339 ASN A CA 1
ATOM 2681 C C . ASN A 1 339 ? -10.898 13.315 15.808 1.00 95.25 339 ASN A C 1
ATOM 2683 O O . ASN A 1 339 ? -9.765 13.782 15.927 1.00 95.25 339 ASN A O 1
ATOM 2687 N N . ILE A 1 340 ? -11.530 13.269 14.638 1.00 97.19 340 ILE A N 1
ATOM 2688 C CA . ILE A 1 340 ? -10.935 13.681 13.368 1.00 97.19 340 ILE A CA 1
ATOM 2689 C C . ILE A 1 340 ? -11.624 14.945 12.870 1.00 97.19 340 ILE A C 1
ATOM 2691 O O . ILE A 1 340 ? -12.830 14.964 12.648 1.00 97.19 340 ILE A O 1
ATOM 2695 N N . HIS A 1 341 ? -10.840 15.987 12.628 1.00 96.38 341 HIS A N 1
ATOM 2696 C CA . HIS A 1 341 ? -11.282 17.211 11.975 1.00 96.38 341 HIS A CA 1
ATOM 2697 C C . HIS A 1 341 ? -10.648 17.295 10.592 1.00 96.38 341 HIS A C 1
ATOM 2699 O O . HIS A 1 341 ? -9.423 17.343 10.487 1.00 96.38 341 HIS A O 1
ATOM 2705 N N . LEU A 1 342 ? -11.461 17.323 9.539 1.00 96.50 342 LEU A N 1
ATOM 2706 C CA . LEU A 1 342 ? -10.995 17.455 8.161 1.00 96.50 342 LEU A CA 1
ATOM 2707 C C . LEU A 1 342 ? -11.434 18.805 7.598 1.00 96.50 342 LEU A C 1
ATOM 2709 O O . LEU A 1 342 ? -12.623 19.086 7.541 1.00 96.50 342 LEU A O 1
ATOM 2713 N N . PHE A 1 343 ? -10.476 19.620 7.168 1.00 94.88 343 PHE A N 1
ATOM 2714 C CA . PHE A 1 343 ? -10.720 20.905 6.514 1.00 94.88 343 PHE A CA 1
ATOM 2715 C C . PHE A 1 343 ? -10.467 20.815 5.016 1.00 94.88 343 PHE A C 1
ATOM 2717 O O . PHE A 1 343 ? -9.362 20.450 4.604 1.00 94.88 343 PHE A O 1
ATOM 2724 N N . ASP A 1 344 ? -11.453 21.194 4.210 1.00 94.75 344 ASP A N 1
ATOM 2725 C CA . ASP A 1 344 ? -11.314 21.288 2.758 1.00 94.75 344 ASP A CA 1
ATOM 2726 C C . ASP A 1 344 ? -12.085 22.487 2.188 1.00 94.75 344 ASP A C 1
ATOM 2728 O O . ASP A 1 344 ? -13.045 22.967 2.787 1.00 94.75 344 ASP A O 1
ATOM 2732 N N . LEU A 1 345 ? -11.666 22.982 1.019 1.00 93.12 345 LEU A N 1
ATOM 2733 C CA . LEU A 1 345 ? -12.366 24.066 0.324 1.00 93.12 345 LEU A CA 1
ATOM 2734 C C . LEU A 1 345 ? -13.776 23.658 -0.115 1.00 93.12 345 LEU A C 1
ATOM 2736 O O . LEU A 1 345 ? -14.655 24.510 -0.163 1.00 93.12 345 LEU A O 1
ATOM 2740 N N . GLU A 1 346 ? -13.978 22.380 -0.431 1.00 93.25 346 GLU A N 1
ATOM 2741 C CA . GLU A 1 346 ? -15.244 21.800 -0.879 1.00 93.25 346 GLU A CA 1
ATOM 2742 C C . GLU A 1 346 ? -15.774 20.803 0.166 1.00 93.25 346 GLU A C 1
ATOM 2744 O O . GLU A 1 346 ? -16.222 19.707 -0.170 1.00 93.25 346 GLU A O 1
ATOM 2749 N N . GLY A 1 347 ? -15.696 21.173 1.451 1.00 92.75 347 GLY A N 1
ATOM 2750 C CA . GLY A 1 347 ? -16.056 20.316 2.585 1.00 92.75 347 GLY A CA 1
ATOM 2751 C C . GLY A 1 347 ? -17.452 19.691 2.478 1.00 92.75 347 GLY A C 1
ATOM 2752 O O . GLY A 1 347 ? -17.591 18.493 2.722 1.00 92.75 347 GLY A O 1
ATOM 2753 N N . THR A 1 348 ? -18.462 20.449 2.038 1.00 94.50 348 THR A N 1
ATOM 2754 C CA . THR A 1 348 ? -19.822 19.915 1.842 1.00 94.50 348 THR A CA 1
ATOM 2755 C C . THR A 1 348 ? -19.860 18.829 0.759 1.00 94.50 348 THR A C 1
ATOM 2757 O O . THR A 1 348 ? -20.348 17.729 1.008 1.00 94.50 348 THR A O 1
ATOM 2760 N N . ASN A 1 349 ? -19.262 19.080 -0.413 1.00 95.94 349 ASN A N 1
ATOM 2761 C CA . ASN A 1 349 ? -19.198 18.096 -1.506 1.00 95.94 349 ASN A CA 1
ATOM 2762 C C . ASN A 1 349 ? -18.399 16.847 -1.099 1.00 95.94 349 ASN A C 1
ATOM 2764 O O . ASN A 1 349 ? -18.715 15.724 -1.492 1.00 95.94 349 ASN A O 1
ATOM 2768 N N . LEU A 1 350 ? -17.335 17.037 -0.315 1.00 95.38 350 LEU A N 1
ATOM 2769 C CA . LEU A 1 350 ? -16.543 15.944 0.230 1.00 95.38 350 LEU A CA 1
ATOM 2770 C C . LEU A 1 350 ? -17.376 15.059 1.161 1.00 95.38 350 LEU A C 1
ATOM 2772 O O . LEU A 1 350 ? -17.262 13.837 1.073 1.00 95.38 350 LEU A O 1
ATOM 2776 N N . GLN A 1 351 ? -18.172 15.664 2.043 1.00 96.00 351 GLN A N 1
ATOM 2777 C CA . GLN A 1 351 ? -19.054 14.933 2.943 1.00 96.00 351 GLN A CA 1
ATOM 2778 C C . GLN A 1 351 ? -20.068 14.098 2.155 1.00 96.00 351 GLN A C 1
ATOM 2780 O O . GLN A 1 351 ? -20.128 12.892 2.371 1.00 96.00 351 GLN A O 1
ATOM 2785 N N . GLU A 1 352 ? -20.776 14.699 1.194 1.00 95.69 352 GLU A N 1
ATOM 2786 C CA . GLU A 1 352 ? -21.744 13.989 0.342 1.00 95.69 352 GLU A CA 1
ATOM 2787 C C . GLU A 1 352 ? -21.099 12.794 -0.378 1.00 95.69 352 GLU A C 1
ATOM 2789 O O . GLU A 1 352 ? -21.631 11.684 -0.363 1.00 95.69 352 GLU A O 1
ATOM 2794 N N . ARG A 1 353 ? -19.897 12.984 -0.938 1.00 94.94 353 ARG A N 1
ATOM 2795 C CA . ARG A 1 353 ? -19.145 11.902 -1.586 1.00 94.94 353 ARG A CA 1
ATOM 2796 C C . ARG A 1 353 ? -18.764 10.786 -0.609 1.00 94.94 353 ARG A C 1
ATOM 2798 O O . ARG A 1 353 ? -18.838 9.616 -0.969 1.00 94.94 353 ARG A O 1
ATOM 2805 N N . LEU A 1 354 ? -18.334 11.118 0.609 1.00 95.06 354 LEU A N 1
ATOM 2806 C CA . LEU A 1 354 ? -17.997 10.112 1.622 1.00 95.06 354 LEU A CA 1
ATOM 2807 C C . LEU A 1 354 ? -19.236 9.359 2.117 1.00 95.06 354 LEU A C 1
ATOM 2809 O O . LEU A 1 354 ? -19.132 8.165 2.375 1.00 95.06 354 LEU A O 1
ATOM 2813 N N . GLU A 1 355 ? -20.392 10.013 2.216 1.00 94.25 355 GLU A N 1
ATOM 2814 C CA . GLU A 1 355 ? -21.670 9.366 2.544 1.00 94.25 355 GLU A CA 1
ATOM 2815 C C . GLU A 1 355 ? -22.147 8.432 1.419 1.00 94.25 355 GLU A C 1
ATOM 2817 O O . GLU A 1 355 ? -22.754 7.398 1.691 1.00 94.25 355 GLU A O 1
ATOM 2822 N N . GLU A 1 356 ? -21.835 8.738 0.158 1.00 92.88 356 GLU A N 1
ATOM 2823 C CA . GLU A 1 356 ? -22.126 7.851 -0.973 1.00 92.88 356 GLU A CA 1
ATOM 2824 C C . GLU A 1 356 ? -21.155 6.659 -1.043 1.00 92.88 356 GLU A C 1
ATOM 2826 O O . GLU A 1 356 ? -21.577 5.504 -1.129 1.00 92.88 356 GLU A O 1
ATOM 2831 N N . GLU A 1 357 ? -19.846 6.919 -0.984 1.00 92.00 357 GLU A N 1
ATOM 2832 C CA . GLU A 1 357 ? -18.811 5.885 -1.094 1.00 92.00 357 GLU A CA 1
ATOM 2833 C C . GLU A 1 357 ? -18.720 4.999 0.157 1.00 92.00 357 GLU A C 1
ATOM 2835 O O . GLU A 1 357 ? -18.339 3.827 0.070 1.00 92.00 357 GLU A O 1
ATOM 2840 N N . CYS A 1 358 ? -18.982 5.571 1.334 1.00 94.12 358 CYS A N 1
ATOM 2841 C CA . CYS A 1 358 ? -18.771 4.977 2.653 1.00 94.12 358 CYS A CA 1
ATOM 2842 C C . CYS A 1 358 ? -19.939 5.320 3.604 1.00 94.12 358 CYS A C 1
ATOM 2844 O O . CYS A 1 358 ? -19.750 6.036 4.589 1.00 94.12 358 CYS A O 1
ATOM 2846 N N . PRO A 1 359 ? -21.146 4.780 3.363 1.00 90.81 359 PRO A N 1
ATOM 2847 C CA . PRO A 1 359 ? -22.392 5.261 3.976 1.00 90.81 359 PRO A CA 1
ATOM 2848 C C . PRO A 1 359 ? -22.455 5.180 5.503 1.00 90.81 359 PRO A C 1
ATOM 2850 O O . PRO A 1 359 ? -23.156 5.962 6.136 1.00 90.81 359 PRO A O 1
ATOM 2853 N N . GLU A 1 360 ? -21.720 4.256 6.120 1.00 91.94 360 GLU A N 1
ATOM 2854 C CA . GLU A 1 360 ? -21.668 4.125 7.582 1.00 91.94 360 GLU A CA 1
ATOM 2855 C C . GLU A 1 360 ? -20.416 4.744 8.212 1.00 91.94 360 GLU A C 1
ATOM 2857 O O . GLU A 1 360 ? -20.237 4.660 9.426 1.00 91.94 360 GLU A O 1
ATOM 2862 N N . LEU A 1 361 ? -19.536 5.363 7.419 1.00 93.00 361 LEU A N 1
ATOM 2863 C CA . LEU A 1 361 ? -18.293 5.950 7.919 1.00 93.00 361 LEU A CA 1
ATOM 2864 C C . LEU A 1 361 ? -18.542 7.178 8.794 1.00 93.00 361 LEU A C 1
ATOM 2866 O O . LEU A 1 361 ? -17.849 7.366 9.785 1.00 93.00 361 LEU A O 1
ATOM 2870 N N . LEU A 1 362 ? -19.521 8.012 8.438 1.00 91.31 362 LEU A N 1
ATOM 2871 C CA . LEU A 1 362 ? -19.854 9.231 9.186 1.00 91.31 362 LEU A CA 1
ATOM 2872 C C . LEU A 1 362 ? -20.971 9.011 10.219 1.00 91.31 362 LEU A C 1
ATOM 2874 O O . LEU A 1 362 ? -21.420 9.961 10.855 1.00 91.31 362 LEU A O 1
ATOM 2878 N N . ALA A 1 363 ? -21.440 7.771 10.386 1.00 81.94 363 ALA A N 1
ATOM 2879 C CA . ALA A 1 363 ? -22.531 7.464 11.300 1.00 81.94 363 ALA A CA 1
ATOM 2880 C C . ALA A 1 363 ? -22.125 7.695 12.765 1.00 81.94 363 ALA A C 1
ATOM 2882 O O . ALA A 1 363 ? -21.046 7.298 13.207 1.00 81.94 363 ALA A O 1
ATOM 2883 N N . GLU A 1 364 ? -23.027 8.292 13.543 1.00 69.88 364 GLU A N 1
ATOM 2884 C CA . GLU A 1 364 ? -22.804 8.530 14.968 1.00 69.88 364 GLU A CA 1
ATOM 2885 C C . GLU A 1 364 ? -22.810 7.216 15.780 1.00 69.88 364 GLU A C 1
ATOM 2887 O O . GLU A 1 364 ? -23.574 6.279 15.508 1.00 69.88 364 GLU A O 1
ATOM 2892 N N . GLY A 1 365 ? -21.976 7.165 16.827 1.00 62.31 365 GLY A N 1
ATOM 2893 C CA . GLY A 1 365 ? -22.015 6.106 17.845 1.00 62.31 365 GLY A CA 1
ATOM 2894 C C . GLY A 1 365 ? -20.903 5.056 17.767 1.00 62.31 365 GLY A C 1
ATOM 2895 O O . GLY A 1 365 ? -21.192 3.862 17.784 1.00 62.31 365 GLY A O 1
ATOM 2896 N N . GLY A 1 366 ? -19.637 5.485 17.736 1.00 69.00 366 GLY A N 1
ATOM 2897 C CA . GLY A 1 366 ? -18.469 4.599 17.798 1.00 69.00 366 GLY A CA 1
ATOM 2898 C C . GLY A 1 366 ? -17.315 5.145 18.647 1.00 69.00 366 GLY A C 1
ATOM 2899 O O . GLY A 1 366 ? -17.440 6.137 19.367 1.00 69.00 366 GLY A O 1
ATOM 2900 N N . SER A 1 367 ? -16.169 4.482 18.545 1.00 79.69 367 SER A N 1
ATOM 2901 C CA . SER A 1 367 ? -14.867 4.859 19.124 1.00 79.69 367 SER A CA 1
ATOM 2902 C C . SER A 1 367 ? -14.193 6.046 18.418 1.00 79.69 367 SER A C 1
ATOM 2904 O O . SER A 1 367 ? -13.162 6.540 18.887 1.00 79.69 367 SER A O 1
ATOM 2906 N N . TYR A 1 368 ? -14.771 6.515 17.306 1.00 92.81 368 TYR A N 1
ATOM 2907 C CA . TYR A 1 368 ? -14.292 7.661 16.545 1.00 92.81 368 TYR A CA 1
ATOM 2908 C C . TYR A 1 368 ? -15.413 8.645 16.182 1.00 92.81 368 TYR A C 1
ATOM 2910 O O . TYR A 1 368 ? -16.584 8.274 16.102 1.00 92.81 368 TYR A O 1
ATOM 2918 N N . GLN A 1 369 ? -15.031 9.900 15.947 1.00 94.75 369 GLN A N 1
ATOM 2919 C CA . GLN A 1 369 ? -15.885 10.973 15.441 1.00 94.75 369 GLN A CA 1
ATOM 2920 C C . GLN A 1 369 ? -15.176 11.684 14.284 1.00 94.75 369 GLN A C 1
ATOM 2922 O O . GLN A 1 369 ? -13.967 11.909 14.350 1.00 94.75 369 GLN A O 1
ATOM 2927 N N . ILE A 1 370 ? -15.920 12.031 13.231 1.00 96.06 370 ILE A N 1
ATOM 2928 C CA . ILE A 1 370 ? -15.405 12.751 12.061 1.00 96.06 370 ILE A CA 1
ATOM 2929 C C . ILE A 1 370 ? -16.216 14.033 11.891 1.00 96.06 370 ILE A C 1
ATOM 2931 O O . ILE A 1 370 ? -17.437 13.990 11.776 1.00 96.06 370 ILE A O 1
ATOM 2935 N N . CYS A 1 371 ? -15.524 15.166 11.852 1.00 94.44 371 CYS A N 1
ATOM 2936 C CA . CYS A 1 371 ? -16.092 16.483 11.604 1.00 94.44 371 CYS A CA 1
ATOM 2937 C C . CYS A 1 371 ? -15.440 17.069 10.347 1.00 94.44 371 CYS A C 1
ATOM 2939 O O . CYS A 1 371 ? -14.230 17.315 10.342 1.00 94.44 371 CYS A O 1
ATOM 2941 N N . ILE A 1 372 ? -16.230 17.299 9.299 1.00 95.25 372 ILE A N 1
ATOM 2942 C CA . ILE A 1 372 ? -15.767 17.894 8.040 1.00 95.25 372 ILE A CA 1
ATOM 2943 C C . ILE A 1 372 ? -16.137 19.379 8.038 1.00 95.25 372 ILE A C 1
ATOM 2945 O O . ILE A 1 372 ? -17.283 19.738 8.295 1.00 95.25 372 ILE A O 1
ATOM 2949 N N . HIS A 1 373 ? -15.156 20.233 7.762 1.00 92.69 373 HIS A N 1
ATOM 2950 C CA . HIS A 1 373 ? -15.274 21.689 7.781 1.00 92.69 373 HIS A CA 1
ATOM 2951 C C . HIS A 1 373 ? -14.984 22.240 6.390 1.00 92.69 373 HIS A C 1
ATOM 2953 O O . HIS A 1 373 ? -13.992 21.866 5.755 1.00 92.69 373 HIS A O 1
ATOM 2959 N N . GLU A 1 374 ? -15.834 23.153 5.930 1.00 92.56 374 GLU A N 1
ATOM 2960 C CA . GLU A 1 374 ? -15.649 23.849 4.661 1.00 92.56 374 GLU A CA 1
ATOM 2961 C C . GLU A 1 374 ? -14.914 25.177 4.875 1.00 92.56 374 GLU A C 1
ATOM 2963 O O . GLU A 1 374 ? -15.384 26.057 5.598 1.00 92.56 374 GLU A O 1
ATOM 2968 N N . GLY A 1 375 ? -13.757 25.352 4.234 1.00 88.12 375 GLY A N 1
ATOM 2969 C CA . GLY A 1 375 ? -13.034 26.618 4.285 1.00 88.12 375 GLY A CA 1
ATOM 2970 C C . GLY A 1 375 ? -11.592 26.572 3.790 1.00 88.12 375 GLY A C 1
ATOM 2971 O O . GLY A 1 375 ? -10.949 25.527 3.704 1.00 88.12 375 GLY A O 1
ATOM 2972 N N . ASP A 1 376 ? -11.050 27.756 3.486 1.00 87.19 376 ASP A N 1
ATOM 2973 C CA . ASP A 1 376 ? -9.633 27.907 3.150 1.00 87.19 376 ASP A CA 1
ATOM 2974 C C . ASP A 1 376 ? -8.775 27.827 4.416 1.00 87.19 376 ASP A C 1
ATOM 2976 O O . ASP A 1 376 ? -8.928 28.607 5.361 1.00 87.19 376 ASP A O 1
ATOM 2980 N N . VAL A 1 377 ? -7.807 26.920 4.383 1.00 84.19 377 VAL A N 1
ATOM 2981 C CA . VAL A 1 377 ? -6.782 26.686 5.404 1.00 84.19 377 VAL A CA 1
ATOM 2982 C C . VAL A 1 377 ? -6.035 27.960 5.791 1.00 84.19 377 VAL A C 1
ATOM 2984 O O . VAL A 1 377 ? -5.617 28.127 6.935 1.00 84.19 377 VAL A O 1
ATOM 2987 N N . PHE A 1 378 ? -5.833 28.865 4.835 1.00 86.44 378 PHE A N 1
ATOM 2988 C CA . PHE A 1 378 ? -5.095 30.107 5.050 1.00 86.44 378 PHE A CA 1
ATOM 2989 C C . PHE A 1 378 ? -5.994 31.280 5.466 1.00 86.44 378 PHE A C 1
ATOM 2991 O O . PHE A 1 378 ? -5.505 32.408 5.577 1.00 86.44 378 PHE A O 1
ATOM 2998 N N . SER A 1 379 ? -7.287 31.039 5.693 1.00 86.50 379 SER A N 1
ATOM 2999 C CA . SER A 1 379 ? -8.242 32.061 6.119 1.00 86.50 379 SER A CA 1
ATOM 3000 C C . SER A 1 379 ? -8.189 32.336 7.625 1.00 86.50 379 SER A C 1
ATOM 3002 O O . SER A 1 379 ? -7.750 31.515 8.432 1.00 86.50 379 SER A O 1
ATOM 3004 N N . SER A 1 380 ? -8.707 33.498 8.031 1.00 81.94 380 SER A N 1
ATOM 3005 C CA . SER A 1 380 ? -8.923 33.814 9.449 1.00 81.94 380 SER A CA 1
ATOM 3006 C C . SER A 1 380 ? -10.003 32.941 10.097 1.00 81.94 380 SER A C 1
ATOM 3008 O O . SER A 1 380 ? -10.012 32.802 11.315 1.00 81.94 380 SER A O 1
ATOM 3010 N N . ILE A 1 381 ? -10.907 32.361 9.300 1.00 78.00 381 ILE A N 1
ATOM 3011 C CA . ILE A 1 381 ? -11.957 31.453 9.781 1.00 78.00 381 ILE A CA 1
ATOM 3012 C C . ILE A 1 381 ? -11.310 30.170 10.307 1.00 78.00 381 ILE A C 1
ATOM 3014 O O . ILE A 1 381 ? -11.521 29.828 11.466 1.00 78.00 381 ILE A O 1
ATOM 3018 N N . MET A 1 382 ? -10.417 29.555 9.523 1.00 81.00 382 MET A N 1
ATOM 3019 C CA . MET A 1 382 ? -9.653 28.374 9.944 1.00 81.00 382 MET A CA 1
ATOM 3020 C C . MET A 1 382 ? -8.873 28.622 11.239 1.00 81.00 382 MET A C 1
ATOM 3022 O O . MET A 1 382 ? -8.839 27.779 12.130 1.00 81.00 382 MET A O 1
ATOM 3026 N N . GLN A 1 383 ? -8.259 29.798 11.378 1.00 82.00 383 GLN A N 1
ATOM 3027 C CA . GLN A 1 383 ? -7.542 30.135 12.605 1.00 82.00 383 GLN A CA 1
ATOM 3028 C C . GLN A 1 383 ? -8.466 30.138 13.832 1.00 82.00 383 GLN A C 1
ATOM 3030 O O . GLN A 1 383 ? -8.097 29.574 14.860 1.00 82.00 383 GLN A O 1
ATOM 3035 N N . ASN A 1 384 ? -9.662 30.720 13.712 1.00 84.06 384 ASN A N 1
ATOM 3036 C CA . ASN A 1 384 ? -10.644 30.740 14.795 1.00 84.06 384 ASN A CA 1
ATOM 3037 C C . ASN A 1 384 ? -11.154 29.331 15.130 1.00 84.06 384 ASN A C 1
ATOM 3039 O O . ASN A 1 384 ? -11.323 29.009 16.304 1.00 84.06 384 ASN A O 1
ATOM 3043 N N . GLU A 1 385 ? -11.375 28.487 14.121 1.00 85.19 385 GLU A N 1
ATOM 3044 C CA . GLU A 1 385 ? -11.821 27.110 14.345 1.00 85.19 385 GLU A CA 1
ATOM 3045 C C . GLU A 1 385 ? -10.734 26.260 15.004 1.00 85.19 385 GLU A C 1
ATOM 3047 O O . GLU A 1 385 ? -11.005 25.602 16.004 1.00 85.19 385 GLU A O 1
ATOM 3052 N N . LEU A 1 386 ? -9.480 26.356 14.556 1.00 84.06 386 LEU A N 1
ATOM 3053 C CA . LEU A 1 386 ? -8.344 25.710 15.227 1.00 84.06 386 LEU A CA 1
ATOM 3054 C C . LEU A 1 386 ? -8.129 26.209 16.656 1.00 84.06 386 LEU A C 1
ATOM 3056 O O . LEU A 1 386 ? -7.700 25.445 17.520 1.00 84.06 386 LEU A O 1
ATOM 3060 N N . ASP A 1 387 ? -8.399 27.488 16.919 1.00 83.81 387 ASP A N 1
ATOM 3061 C CA . ASP A 1 387 ? -8.387 28.033 18.275 1.00 83.81 387 ASP A CA 1
ATOM 3062 C C . ASP A 1 387 ? -9.480 27.407 19.151 1.00 83.81 387 ASP A C 1
ATOM 3064 O O . ASP A 1 387 ? -9.236 27.182 20.338 1.00 83.81 387 ASP A O 1
ATOM 3068 N N . ALA A 1 388 ? -10.625 27.047 18.566 1.00 86.19 388 ALA A N 1
ATOM 3069 C CA . ALA A 1 388 ? -11.721 26.369 19.251 1.00 86.19 388 ALA A CA 1
ATOM 3070 C C . ALA A 1 388 ? -11.492 24.857 19.462 1.00 86.19 388 ALA A C 1
ATOM 3072 O O . ALA A 1 388 ? -12.004 24.317 20.441 1.00 86.19 388 ALA A O 1
ATOM 3073 N N . LEU A 1 389 ? -10.708 24.177 18.609 1.00 84.00 389 LEU A N 1
ATOM 3074 C CA . LEU A 1 389 ? -10.436 22.729 18.729 1.00 84.00 389 LEU A CA 1
ATOM 3075 C C . LEU A 1 389 ? -9.650 22.339 19.993 1.00 84.00 389 LEU A C 1
ATOM 3077 O O . LEU A 1 389 ? -9.682 21.183 20.412 1.00 84.00 389 LEU A O 1
ATOM 3081 N N . GLY A 1 390 ? -8.933 23.280 20.611 1.00 82.25 390 GLY A N 1
ATOM 3082 C CA . GLY A 1 390 ? -8.099 22.998 21.778 1.00 82.25 390 GLY A CA 1
ATOM 3083 C C . GLY A 1 390 ? -6.830 22.210 21.424 1.00 82.25 390 GLY A C 1
ATOM 3084 O O . GLY A 1 390 ? -6.020 22.663 20.612 1.00 82.25 390 GLY A O 1
ATOM 3085 N N . GLN A 1 391 ? -6.594 21.080 22.103 1.00 87.38 391 GLN A N 1
ATOM 3086 C CA . GLN A 1 391 ? -5.387 20.262 21.924 1.00 87.38 391 GLN A CA 1
ATOM 3087 C C . GLN A 1 391 ? -5.515 19.389 20.671 1.00 87.38 391 GLN A C 1
ATOM 3089 O O . GLN A 1 391 ? -6.455 18.609 20.541 1.00 87.38 391 GLN A O 1
ATOM 3094 N N . VAL A 1 392 ? -4.528 19.506 19.780 1.00 91.75 392 VAL A N 1
ATOM 3095 C CA . VAL A 1 392 ? -4.364 18.659 18.592 1.00 91.75 392 VAL A CA 1
ATOM 3096 C C . VAL A 1 392 ? -3.109 17.815 18.774 1.00 91.75 392 VAL A C 1
ATOM 3098 O O . VAL A 1 392 ? -2.069 18.336 19.183 1.00 91.75 392 VAL A O 1
ATOM 3101 N N . ASP A 1 393 ? -3.195 16.522 18.478 1.00 92.94 393 ASP A N 1
ATOM 3102 C CA . ASP A 1 393 ? -2.106 15.564 18.690 1.00 92.94 393 ASP A CA 1
ATOM 3103 C C . ASP A 1 393 ? -1.348 15.265 17.396 1.00 92.94 393 ASP A C 1
ATOM 3105 O O . ASP A 1 393 ? -0.120 15.126 17.400 1.00 92.94 393 ASP A O 1
ATOM 3109 N N . TYR A 1 394 ? -2.076 15.226 16.279 1.00 96.50 394 TYR A N 1
ATOM 3110 C CA . TYR A 1 394 ? -1.553 14.861 14.969 1.00 96.50 394 TYR A CA 1
ATOM 3111 C C . TYR A 1 394 ? -2.156 15.763 13.886 1.00 96.50 394 TYR A C 1
ATOM 3113 O O . TYR A 1 394 ? -3.367 15.956 13.838 1.00 96.50 394 TYR A O 1
ATOM 3121 N N . CYS A 1 395 ? -1.321 16.312 13.006 1.00 96.94 395 CYS A N 1
ATOM 3122 C CA . CYS A 1 395 ? -1.734 17.134 11.872 1.00 96.94 395 CYS A CA 1
ATOM 3123 C C . CYS A 1 395 ? -1.229 16.536 10.556 1.00 96.94 395 CYS A C 1
ATOM 3125 O O . CYS A 1 395 ? -0.056 16.175 10.443 1.00 96.94 395 CYS A O 1
ATOM 3127 N N . VAL A 1 396 ? -2.080 16.555 9.537 1.00 98.06 396 VAL A N 1
ATOM 3128 C CA . VAL A 1 396 ? -1.785 16.105 8.175 1.00 98.06 396 VAL A CA 1
ATOM 3129 C C . VAL A 1 396 ? -2.083 17.239 7.210 1.00 98.06 396 VAL A C 1
ATOM 3131 O O . VAL A 1 396 ? -3.143 17.853 7.279 1.00 98.06 396 VAL A O 1
ATOM 3134 N N . SER A 1 397 ? -1.160 17.507 6.293 1.00 97.62 397 SER A N 1
ATOM 3135 C CA . SER A 1 397 ? -1.341 18.476 5.212 1.00 97.62 397 SER A CA 1
ATOM 3136 C C . SER A 1 397 ? -1.279 17.785 3.851 1.00 97.62 397 SER A C 1
ATOM 3138 O O . SER A 1 397 ? -0.236 17.243 3.495 1.00 97.62 397 SER A O 1
ATOM 3140 N N . ALA A 1 398 ? -2.378 17.795 3.098 1.00 96.56 398 ALA A N 1
ATOM 3141 C CA . ALA A 1 398 ? -2.567 17.056 1.850 1.00 96.56 398 ALA A CA 1
ATOM 3142 C C . ALA A 1 398 ? -3.425 17.843 0.834 1.00 96.56 398 ALA A C 1
ATOM 3144 O O . ALA A 1 398 ? -4.460 17.378 0.361 1.00 96.56 398 ALA A O 1
ATOM 3145 N N . LEU A 1 399 ? -2.977 19.046 0.465 1.00 93.62 399 LEU A N 1
ATOM 3146 C CA . LEU A 1 399 ? -3.726 20.014 -0.355 1.00 93.62 399 LEU A CA 1
ATOM 3147 C C . LEU A 1 399 ? -3.609 19.804 -1.878 1.00 93.62 399 LEU A C 1
ATOM 3149 O O . LEU A 1 399 ? -3.866 20.723 -2.652 1.00 93.62 399 LEU A O 1
ATOM 3153 N N . GLY A 1 400 ? -3.207 18.612 -2.322 1.00 84.44 400 GLY A N 1
ATOM 3154 C CA . GLY A 1 400 ? -3.134 18.234 -3.740 1.00 84.44 400 GLY A CA 1
ATOM 3155 C C . GLY A 1 400 ? -1.882 18.710 -4.486 1.00 84.44 400 GLY A C 1
ATOM 3156 O O . GLY A 1 400 ? -1.413 17.994 -5.365 1.00 84.44 400 GLY A O 1
ATOM 3157 N N . ASP A 1 401 ? -1.296 19.849 -4.106 1.00 90.94 401 ASP A N 1
ATOM 3158 C CA . ASP A 1 401 ? 0.020 20.288 -4.587 1.00 90.94 401 ASP A CA 1
ATOM 3159 C C . ASP A 1 401 ? 1.056 20.395 -3.457 1.00 90.94 401 ASP A C 1
ATOM 3161 O O . ASP A 1 401 ? 0.732 20.688 -2.297 1.00 90.94 401 ASP A O 1
ATOM 3165 N N . ASP A 1 402 ? 2.319 20.134 -3.804 1.00 94.31 402 ASP A N 1
ATOM 3166 C CA . ASP A 1 402 ? 3.432 20.101 -2.852 1.00 94.31 402 ASP A CA 1
ATOM 3167 C C . ASP A 1 402 ? 3.612 21.454 -2.149 1.00 94.31 402 ASP A C 1
ATOM 3169 O O . ASP A 1 402 ? 3.804 21.513 -0.937 1.00 94.31 402 ASP A O 1
ATOM 3173 N N . GLU A 1 403 ? 3.551 22.562 -2.889 1.00 95.50 403 GLU A N 1
ATOM 3174 C CA . GLU A 1 403 ? 3.777 23.913 -2.381 1.00 95.50 403 GLU A CA 1
ATOM 3175 C C . GLU A 1 403 ? 2.748 24.301 -1.317 1.00 95.50 403 GLU A C 1
ATOM 3177 O O . GLU A 1 403 ? 3.122 24.793 -0.245 1.00 95.50 403 GLU A O 1
ATOM 3182 N N . ARG A 1 404 ? 1.457 24.073 -1.579 1.00 95.06 404 ARG A N 1
ATOM 3183 C CA . ARG A 1 404 ? 0.381 24.327 -0.616 1.00 95.06 404 ARG A CA 1
ATOM 3184 C C . ARG A 1 404 ? 0.484 23.396 0.576 1.00 95.06 404 ARG A C 1
ATOM 3186 O O . ARG A 1 404 ? 0.383 23.883 1.702 1.00 95.06 404 ARG A O 1
ATOM 3193 N N . SER A 1 405 ? 0.749 22.109 0.357 1.00 96.19 405 SER A N 1
ATOM 3194 C CA . SER A 1 405 ? 0.864 21.126 1.442 1.00 96.19 405 SER A CA 1
ATOM 3195 C C . SER A 1 405 ? 2.015 21.477 2.392 1.00 96.19 405 SER A C 1
ATOM 3197 O O . SER A 1 405 ? 1.834 21.531 3.613 1.00 96.19 405 SER A O 1
ATOM 3199 N N . ILE A 1 406 ? 3.179 21.841 1.850 1.00 96.44 406 ILE A N 1
ATOM 3200 C CA . ILE A 1 406 ? 4.336 22.297 2.633 1.00 96.44 406 ILE A CA 1
ATOM 3201 C C . ILE A 1 406 ? 4.016 23.608 3.358 1.00 96.44 406 ILE A C 1
ATOM 3203 O O . ILE A 1 406 ? 4.287 23.743 4.554 1.00 96.44 406 ILE A O 1
ATOM 3207 N N . ARG A 1 407 ? 3.407 24.579 2.667 1.00 95.81 407 ARG A N 1
ATOM 3208 C CA . ARG A 1 407 ? 3.046 25.876 3.256 1.00 95.81 407 ARG A CA 1
ATOM 3209 C C . ARG A 1 407 ? 2.072 25.721 4.424 1.00 95.81 407 ARG A C 1
ATOM 3211 O O . ARG A 1 407 ? 2.271 26.372 5.450 1.00 95.81 407 ARG A O 1
ATOM 3218 N N . ALA A 1 408 ? 1.053 24.876 4.291 1.00 95.31 408 ALA A N 1
ATOM 3219 C CA . ALA A 1 408 ? 0.088 24.604 5.352 1.00 95.31 408 ALA A CA 1
ATOM 3220 C C . ALA A 1 408 ? 0.742 23.899 6.550 1.00 95.31 408 ALA A C 1
ATOM 3222 O O . ALA A 1 408 ? 0.531 24.323 7.683 1.00 95.31 408 ALA A O 1
ATOM 3223 N N . ALA A 1 409 ? 1.630 22.924 6.330 1.00 96.06 409 ALA A N 1
ATOM 3224 C CA . ALA A 1 409 ? 2.370 22.276 7.417 1.00 96.06 409 ALA A CA 1
ATOM 3225 C C . ALA A 1 409 ? 3.271 23.258 8.190 1.00 96.06 409 ALA A C 1
ATOM 3227 O O . ALA A 1 409 ? 3.280 23.270 9.424 1.00 96.06 409 ALA A O 1
ATOM 3228 N N . VAL A 1 410 ? 3.984 24.141 7.480 1.00 94.88 410 VAL A N 1
ATOM 3229 C CA . VAL A 1 410 ? 4.794 25.209 8.094 1.00 94.88 410 VAL A CA 1
ATOM 3230 C C . VAL A 1 410 ? 3.917 26.188 8.870 1.00 94.88 410 VAL A C 1
ATOM 3232 O O . VAL A 1 410 ? 4.282 26.607 9.973 1.00 94.88 410 VAL A O 1
ATOM 3235 N N . TRP A 1 411 ? 2.763 26.556 8.318 1.00 92.50 411 TRP A N 1
ATOM 3236 C CA . TRP A 1 411 ? 1.810 27.434 8.985 1.00 92.50 411 TRP A CA 1
ATOM 3237 C C . TRP A 1 411 ? 1.257 26.803 10.271 1.00 92.50 411 TRP A C 1
ATOM 3239 O O . TRP A 1 411 ? 1.342 27.438 11.322 1.00 92.50 411 TRP A O 1
ATOM 3249 N N . MET A 1 412 ? 0.822 25.538 10.234 1.00 92.12 412 MET A N 1
ATOM 3250 C CA . MET A 1 412 ? 0.369 24.797 11.419 1.00 92.12 412 MET A CA 1
ATOM 3251 C C . MET A 1 412 ? 1.474 24.719 12.477 1.00 92.12 412 MET A C 1
ATOM 3253 O O . MET A 1 412 ? 1.241 25.030 13.646 1.00 92.12 412 MET A O 1
ATOM 3257 N N . ARG A 1 413 ? 2.717 24.402 12.081 1.00 92.06 413 ARG A N 1
ATOM 3258 C CA . ARG A 1 413 ? 3.852 24.373 13.016 1.00 92.06 413 ARG A CA 1
ATOM 3259 C C . ARG A 1 413 ? 4.056 25.723 13.702 1.00 92.06 413 ARG A C 1
ATOM 3261 O O . ARG A 1 413 ? 4.321 25.753 14.903 1.00 92.06 413 ARG A O 1
ATOM 3268 N N . ARG A 1 414 ? 3.934 26.834 12.970 1.00 89.81 414 ARG A N 1
ATOM 3269 C CA . ARG A 1 414 ? 4.036 28.191 13.533 1.00 89.81 414 ARG A CA 1
ATOM 3270 C C . ARG A 1 414 ? 2.875 28.502 14.475 1.00 89.81 414 ARG A C 1
ATOM 3272 O O . ARG A 1 414 ? 3.133 29.011 15.562 1.00 89.81 414 ARG A O 1
ATOM 3279 N N . HIS A 1 415 ? 1.646 28.155 14.092 1.00 88.19 415 HIS A N 1
ATOM 3280 C CA . HIS A 1 415 ? 0.447 28.346 14.908 1.00 88.19 415 HIS A CA 1
ATOM 3281 C C . HIS A 1 415 ? 0.582 27.645 16.270 1.00 88.19 415 HIS A C 1
ATOM 3283 O O . HIS A 1 415 ? 0.509 28.297 17.311 1.00 88.19 415 HIS A O 1
ATOM 3289 N N . PHE A 1 416 ? 0.897 26.345 16.283 1.00 87.81 416 PHE A N 1
ATOM 3290 C CA . PHE A 1 416 ? 1.031 25.590 17.534 1.00 87.81 416 PHE A CA 1
ATOM 3291 C C . PHE A 1 416 ? 2.282 25.960 18.344 1.00 87.81 416 PHE A C 1
ATOM 3293 O O . PHE A 1 416 ? 2.257 25.882 19.567 1.00 87.81 416 PHE A O 1
ATOM 3300 N N . CYS A 1 417 ? 3.370 26.410 17.709 1.00 85.94 417 CYS A N 1
ATOM 3301 C CA . CYS A 1 417 ? 4.536 26.928 18.437 1.00 85.94 417 CYS A CA 1
ATOM 3302 C C . CYS A 1 417 ? 4.269 28.266 19.141 1.00 85.94 417 CYS A C 1
ATOM 3304 O O . CYS A 1 417 ? 4.965 28.575 20.107 1.00 85.94 417 CYS A O 1
ATOM 3306 N N . ALA A 1 418 ? 3.319 29.068 18.653 1.00 84.25 418 ALA A N 1
ATOM 3307 C CA . ALA A 1 418 ? 2.967 30.349 19.261 1.00 84.25 418 ALA A CA 1
ATOM 3308 C C . ALA A 1 418 ? 2.068 30.194 20.500 1.00 84.25 418 ALA A C 1
ATOM 3310 O O . ALA A 1 418 ? 2.021 31.101 21.332 1.00 84.25 418 ALA A O 1
ATOM 3311 N N . LYS A 1 419 ? 1.376 29.057 20.644 1.00 79.94 419 LYS A N 1
ATOM 3312 C CA . LYS A 1 419 ? 0.505 28.779 21.788 1.00 79.94 419 LYS A CA 1
ATOM 3313 C C . LYS A 1 419 ? 1.298 28.266 22.990 1.00 79.94 419 LYS A C 1
ATOM 3315 O O . LYS A 1 419 ? 2.122 27.361 22.881 1.00 79.94 419 LYS A O 1
ATOM 3320 N N . THR A 1 420 ? 1.023 28.830 24.162 1.00 66.56 420 THR A N 1
ATOM 3321 C CA . THR A 1 420 ? 1.548 28.351 25.446 1.00 66.56 420 THR A CA 1
ATOM 3322 C C . THR A 1 420 ? 0.581 27.342 26.070 1.00 66.56 420 THR A C 1
ATOM 3324 O O . THR A 1 420 ? -0.630 27.478 25.936 1.00 66.56 420 THR A O 1
ATOM 3327 N N . GLY A 1 421 ? 1.107 26.320 26.754 1.00 68.94 421 GLY A N 1
ATOM 3328 C CA . GLY A 1 421 ? 0.298 25.336 27.493 1.00 68.94 421 GLY A CA 1
ATOM 3329 C C . GLY A 1 421 ? -0.199 24.120 26.698 1.00 68.94 421 GLY A C 1
ATOM 3330 O O . GLY A 1 421 ? -0.791 23.237 27.304 1.00 68.94 421 GLY A O 1
ATOM 3331 N N . TYR A 1 422 ? 0.080 24.043 25.393 1.00 68.56 422 TYR A N 1
ATOM 3332 C CA . TYR A 1 422 ? -0.270 22.899 24.542 1.00 68.56 422 TYR A CA 1
ATOM 3333 C C . TYR A 1 422 ? 0.941 22.007 24.263 1.00 68.56 422 TYR A C 1
ATOM 3335 O O . TYR A 1 422 ? 2.064 22.496 24.085 1.00 68.56 422 TYR A O 1
ATOM 3343 N N . THR A 1 423 ? 0.704 20.700 24.158 1.00 78.56 423 THR A N 1
ATOM 3344 C CA . THR A 1 423 ? 1.690 19.770 23.597 1.00 78.56 423 THR A CA 1
ATOM 3345 C C . THR A 1 423 ? 1.776 20.013 22.095 1.00 78.56 423 THR A C 1
ATOM 3347 O O . THR A 1 423 ? 0.762 20.214 21.427 1.00 78.56 423 THR A O 1
ATOM 3350 N N . LYS A 1 424 ? 2.992 20.033 21.541 1.00 85.69 424 LYS A N 1
ATOM 3351 C CA . LYS A 1 424 ? 3.173 20.268 20.104 1.00 85.69 424 LYS A CA 1
ATOM 3352 C C . LYS A 1 424 ? 2.674 19.050 19.316 1.00 85.69 424 LYS A C 1
ATOM 3354 O O . LYS A 1 424 ? 3.196 17.961 19.562 1.00 85.69 424 LYS A O 1
ATOM 3359 N N . PRO A 1 425 ? 1.769 19.220 18.334 1.00 91.31 425 PRO A N 1
ATOM 3360 C CA . PRO A 1 425 ? 1.328 18.101 17.518 1.00 91.31 425 PRO A CA 1
ATOM 3361 C C . PRO A 1 425 ? 2.474 17.552 16.671 1.00 91.31 425 PRO A C 1
ATOM 3363 O O . PRO A 1 425 ? 3.408 18.278 16.279 1.00 91.31 425 PRO A O 1
ATOM 3366 N N . PHE A 1 426 ? 2.367 16.267 16.353 1.00 95.00 426 PHE A N 1
ATOM 3367 C CA . PHE A 1 426 ? 3.091 15.686 15.235 1.00 95.00 426 PHE A CA 1
ATOM 3368 C C . PHE A 1 426 ? 2.522 16.274 13.939 1.00 95.00 426 PHE A C 1
ATOM 3370 O O . PHE A 1 426 ? 1.315 16.445 13.828 1.00 95.00 426 PHE A O 1
ATOM 3377 N N . ILE A 1 427 ? 3.372 16.651 12.982 1.00 96.12 427 ILE A N 1
ATOM 3378 C CA . ILE A 1 427 ? 2.914 17.281 11.735 1.00 96.12 427 ILE A CA 1
ATOM 3379 C C . ILE A 1 427 ? 3.571 16.572 10.562 1.00 96.12 427 ILE A C 1
ATOM 3381 O O . ILE A 1 427 ? 4.802 16.565 10.467 1.00 96.12 427 ILE A O 1
ATOM 3385 N N . CYS A 1 428 ? 2.755 16.053 9.647 1.00 96.88 428 CYS A N 1
ATOM 3386 C CA . CYS A 1 428 ? 3.216 15.519 8.375 1.00 96.88 428 CYS A CA 1
ATOM 3387 C C . CYS A 1 428 ? 2.604 16.240 7.167 1.00 96.88 428 CYS A C 1
ATOM 3389 O O . CYS A 1 428 ? 1.560 16.891 7.255 1.00 96.88 428 CYS A O 1
ATOM 3391 N N . ALA A 1 429 ? 3.301 16.165 6.034 1.00 97.19 429 ALA A N 1
ATOM 3392 C CA . ALA A 1 429 ? 2.896 16.803 4.786 1.00 97.19 429 ALA A CA 1
ATOM 3393 C C . ALA A 1 429 ? 3.033 15.832 3.613 1.00 97.19 429 ALA A C 1
ATOM 3395 O O . ALA A 1 429 ? 4.096 15.244 3.430 1.00 97.19 429 ALA A O 1
ATOM 3396 N N . TYR A 1 430 ? 1.982 15.698 2.810 1.00 96.19 430 TYR A N 1
ATOM 3397 C CA . TYR A 1 430 ? 2.016 14.931 1.576 1.00 96.19 430 TYR A CA 1
ATOM 3398 C C . TYR A 1 430 ? 2.793 15.709 0.507 1.00 96.19 430 TYR A C 1
ATOM 3400 O O . TYR A 1 430 ? 2.471 16.860 0.208 1.00 96.19 430 TYR A O 1
ATOM 3408 N N . VAL A 1 431 ? 3.843 15.093 -0.031 1.00 93.25 431 VAL A N 1
ATOM 3409 C CA . VAL A 1 431 ? 4.776 15.668 -1.002 1.00 93.25 431 VAL A CA 1
ATOM 3410 C C . VAL A 1 431 ? 5.109 14.615 -2.062 1.00 93.25 431 VAL A C 1
ATOM 3412 O O . VAL A 1 431 ? 5.679 13.562 -1.772 1.00 93.25 431 VAL A O 1
ATOM 3415 N N . GLN A 1 432 ? 4.773 14.908 -3.313 1.00 87.38 432 GLN A N 1
ATOM 3416 C CA . GLN A 1 432 ? 4.985 14.047 -4.475 1.00 87.38 432 GLN A CA 1
ATOM 3417 C C . GLN A 1 432 ? 6.393 14.173 -5.061 1.00 87.38 432 GLN A C 1
ATOM 3419 O O . GLN A 1 432 ? 6.915 13.212 -5.620 1.00 87.38 432 GLN A O 1
ATOM 3424 N N . SER A 1 433 ? 7.041 15.333 -4.952 1.00 85.44 433 SER A N 1
ATOM 3425 C CA . SER A 1 433 ? 8.414 15.501 -5.427 1.00 85.44 433 SER A CA 1
ATOM 3426 C C . SER A 1 433 ? 9.429 14.971 -4.415 1.00 85.44 433 SER A C 1
ATOM 3428 O O . SER A 1 433 ? 9.566 15.516 -3.318 1.00 85.44 433 SER A O 1
ATOM 3430 N N . LEU A 1 434 ? 10.244 13.988 -4.817 1.00 80.00 434 LEU A N 1
ATOM 3431 C CA . LEU A 1 434 ? 11.339 13.467 -3.988 1.00 80.00 434 LEU A CA 1
ATOM 3432 C C . LEU A 1 434 ? 12.313 14.573 -3.542 1.00 80.00 434 LEU A C 1
ATOM 3434 O O . LEU A 1 434 ? 12.732 14.613 -2.388 1.00 80.00 434 LEU A O 1
ATOM 3438 N N . ALA A 1 435 ? 12.643 15.509 -4.437 1.00 83.88 435 ALA A N 1
ATOM 3439 C CA . ALA A 1 435 ? 13.536 16.622 -4.119 1.00 83.88 435 ALA A CA 1
ATOM 3440 C C . ALA A 1 435 ? 12.950 17.542 -3.034 1.00 83.88 435 ALA A C 1
ATOM 3442 O O . ALA A 1 435 ? 13.664 17.948 -2.116 1.00 83.88 435 ALA A O 1
ATOM 3443 N N . LYS A 1 436 ? 11.646 17.845 -3.107 1.00 90.44 436 LYS A N 1
ATOM 3444 C CA . LYS A 1 436 ? 10.963 18.643 -2.079 1.00 90.44 436 LYS A CA 1
ATOM 3445 C C . LYS A 1 436 ? 10.814 17.864 -0.773 1.00 90.44 436 LYS A C 1
ATOM 3447 O O . LYS A 1 436 ? 11.027 18.451 0.281 1.00 90.44 436 LYS A O 1
ATOM 3452 N N . LYS A 1 437 ? 10.528 16.557 -0.829 1.00 87.44 437 LYS A N 1
ATOM 3453 C CA . LYS A 1 437 ? 10.470 15.668 0.345 1.00 87.44 437 LYS A CA 1
ATOM 3454 C C . LYS A 1 437 ? 11.776 15.744 1.142 1.00 87.44 437 LYS A C 1
ATOM 3456 O O . LYS A 1 437 ? 11.739 16.086 2.319 1.00 87.44 437 LYS A O 1
ATOM 3461 N N . MET A 1 438 ? 12.925 15.567 0.486 1.00 86.00 438 MET A N 1
ATOM 3462 C CA . MET A 1 438 ? 14.242 15.690 1.134 1.00 86.00 438 MET A CA 1
ATOM 3463 C C . MET A 1 438 ? 14.476 17.081 1.749 1.00 86.00 438 MET A C 1
ATOM 3465 O O . MET A 1 438 ? 14.956 17.200 2.875 1.00 86.00 438 MET A O 1
ATOM 3469 N N . ALA A 1 439 ? 14.090 18.148 1.043 1.00 90.06 439 ALA A N 1
ATOM 3470 C CA . ALA A 1 439 ? 14.233 19.509 1.557 1.00 90.06 439 ALA A CA 1
ATOM 3471 C C . ALA A 1 439 ? 13.353 19.778 2.794 1.00 90.06 439 ALA A C 1
ATOM 3473 O O . ALA A 1 439 ? 13.773 20.482 3.711 1.00 90.06 439 ALA A O 1
ATOM 3474 N N . VAL A 1 440 ? 12.141 19.216 2.843 1.00 91.06 440 VAL A N 1
ATOM 3475 C CA . VAL A 1 440 ? 11.216 19.371 3.978 1.00 91.06 440 VAL A CA 1
ATOM 3476 C C . VAL A 1 440 ? 11.716 18.616 5.208 1.00 91.06 440 VAL A C 1
ATOM 3478 O O . VAL A 1 440 ? 11.645 19.166 6.307 1.00 91.06 440 VAL A O 1
ATOM 3481 N N . SER A 1 441 ? 12.274 17.411 5.046 1.00 87.62 441 SER A N 1
ATOM 3482 C CA . SER A 1 441 ? 12.820 16.637 6.173 1.00 87.62 441 SER A CA 1
ATOM 3483 C C . SER A 1 441 ? 13.991 17.331 6.878 1.00 87.62 441 SER A C 1
ATOM 3485 O O . SER A 1 441 ? 14.209 17.122 8.069 1.00 87.62 441 SER A O 1
ATOM 3487 N N . GLU A 1 442 ? 14.720 18.197 6.171 1.00 88.56 442 GLU A N 1
ATOM 3488 C CA . GLU A 1 442 ? 15.872 18.945 6.697 1.00 88.56 442 GLU A CA 1
ATOM 3489 C C . GLU A 1 442 ? 15.527 20.398 7.079 1.00 88.56 442 GLU A C 1
ATOM 3491 O O . GLU A 1 442 ? 16.398 21.180 7.481 1.00 88.56 442 GLU A O 1
ATOM 3496 N N . LEU A 1 443 ? 14.248 20.780 6.975 1.00 90.44 443 LEU A N 1
ATOM 3497 C CA . LEU A 1 443 ? 13.808 22.159 7.146 1.00 90.44 443 LEU A CA 1
ATOM 3498 C C . LEU A 1 443 ? 14.113 22.669 8.561 1.00 90.44 443 LEU A C 1
ATOM 3500 O O . LEU A 1 443 ? 13.591 22.171 9.566 1.00 90.44 443 LEU A O 1
ATOM 3504 N N . SER A 1 444 ? 14.950 23.704 8.640 1.00 89.62 444 SER A N 1
ATOM 3505 C CA . SER A 1 444 ? 15.433 24.255 9.902 1.00 89.62 444 SER A CA 1
ATOM 3506 C C . SER A 1 444 ? 15.811 25.736 9.815 1.00 89.62 444 SER A C 1
ATOM 3508 O O . SER A 1 444 ? 16.066 26.267 8.737 1.00 89.62 444 SER A O 1
ATOM 3510 N N . GLU A 1 445 ? 15.843 26.405 10.969 1.00 86.00 445 GLU A N 1
ATOM 3511 C CA . GLU A 1 445 ? 16.291 27.794 11.129 1.00 86.00 445 GLU A CA 1
ATOM 3512 C C . GLU A 1 445 ? 17.562 27.872 11.978 1.00 86.00 445 GLU A C 1
ATOM 3514 O O . GLU A 1 445 ? 17.701 27.179 12.990 1.00 86.00 445 GLU A O 1
ATOM 3519 N N . ASN A 1 446 ? 18.470 28.786 11.631 1.00 86.19 446 ASN A N 1
ATOM 3520 C CA . ASN A 1 446 ? 19.652 29.054 12.448 1.00 86.19 446 ASN A CA 1
ATOM 3521 C C . ASN A 1 446 ? 19.304 29.974 13.621 1.00 86.19 446 ASN A C 1
ATOM 3523 O O . ASN A 1 446 ? 18.874 31.116 13.443 1.00 86.19 446 ASN A O 1
ATOM 3527 N N . THR A 1 447 ? 19.550 29.515 14.845 1.00 81.81 447 THR A N 1
ATOM 3528 C CA . THR A 1 447 ? 19.359 30.345 16.034 1.00 81.81 447 THR A CA 1
ATOM 3529 C C . THR A 1 447 ? 20.509 31.335 16.216 1.00 81.81 447 THR A C 1
ATOM 3531 O O . THR A 1 447 ? 21.624 31.154 15.720 1.00 81.81 447 THR A O 1
ATOM 3534 N N . ARG A 1 448 ? 20.287 32.362 17.050 1.00 81.69 448 ARG A N 1
ATOM 3535 C CA . ARG A 1 448 ? 21.341 33.308 17.472 1.00 81.69 448 ARG A CA 1
ATOM 3536 C C . ARG A 1 448 ? 22.554 32.623 18.118 1.00 81.69 448 ARG A C 1
ATOM 3538 O O . ARG A 1 448 ? 23.632 33.205 18.141 1.00 81.69 448 ARG A O 1
ATOM 3545 N N . ARG A 1 449 ? 22.389 31.401 18.640 1.00 84.19 449 ARG A N 1
ATOM 3546 C CA . ARG A 1 449 ? 23.463 30.590 19.236 1.00 84.19 449 ARG A CA 1
ATOM 3547 C C . ARG A 1 449 ? 24.155 29.672 18.219 1.00 84.19 449 ARG A C 1
ATOM 3549 O O . ARG A 1 449 ? 24.934 28.822 18.628 1.00 84.19 449 ARG A O 1
ATOM 3556 N N . LYS A 1 450 ? 23.886 29.842 16.916 1.00 78.50 450 LYS A N 1
ATOM 3557 C CA . LYS A 1 450 ? 24.369 28.984 15.817 1.00 78.50 450 LYS A CA 1
ATOM 3558 C C . LYS A 1 450 ? 23.963 27.512 15.959 1.00 78.50 450 LYS A C 1
ATOM 3560 O O . LYS A 1 450 ? 24.636 26.635 15.430 1.00 78.50 450 LYS A O 1
ATOM 3565 N N . THR A 1 451 ? 22.873 27.239 16.671 1.00 82.56 451 THR A N 1
ATOM 3566 C CA . THR A 1 451 ? 22.243 25.915 16.671 1.00 82.56 451 THR A CA 1
ATOM 3567 C C . THR A 1 451 ? 21.155 25.888 15.607 1.00 82.56 451 THR A C 1
ATOM 3569 O O . THR A 1 451 ? 20.480 26.896 15.406 1.00 82.56 451 THR A O 1
ATOM 3572 N N . SER A 1 452 ? 20.987 24.757 14.928 1.00 83.56 452 SER A N 1
ATOM 3573 C CA . SER A 1 452 ? 19.876 24.556 13.997 1.00 83.56 452 SER A CA 1
ATOM 3574 C C . SER A 1 452 ? 18.622 24.145 14.776 1.00 83.56 452 SER A C 1
ATOM 3576 O O . SER A 1 452 ? 18.687 23.262 15.634 1.00 83.56 452 SER A O 1
ATOM 3578 N N . LEU A 1 453 ? 17.498 24.818 14.528 1.00 84.50 453 LEU A N 1
ATOM 3579 C CA . LEU A 1 453 ? 16.187 24.472 15.072 1.00 84.50 453 LEU A CA 1
ATOM 3580 C C . LEU A 1 453 ? 15.315 23.916 13.945 1.00 84.50 453 LEU A C 1
ATOM 3582 O O . LEU A 1 453 ? 14.907 24.659 13.055 1.00 84.50 453 LEU A O 1
ATOM 3586 N N . SER A 1 454 ? 15.027 22.617 13.993 1.00 87.56 454 SER A N 1
ATOM 3587 C CA . SER A 1 454 ? 14.166 21.959 13.007 1.00 87.56 454 SER A CA 1
ATOM 3588 C C . SER A 1 454 ? 12.703 22.387 13.152 1.00 87.56 454 SER A C 1
ATOM 3590 O O . SER A 1 454 ? 12.204 22.575 14.266 1.00 87.56 454 SER A O 1
ATOM 3592 N N . TYR A 1 455 ? 11.999 22.484 12.022 1.00 89.31 455 TYR A N 1
ATOM 3593 C CA . TYR A 1 455 ? 10.541 22.615 12.003 1.00 89.31 455 TYR A CA 1
ATOM 3594 C C . TYR A 1 455 ? 9.834 21.318 12.431 1.00 89.31 455 TYR A C 1
ATOM 3596 O O . TYR A 1 455 ? 8.665 21.376 12.809 1.00 89.31 455 TYR A O 1
ATOM 3604 N N . GLY A 1 456 ? 10.510 20.163 12.394 1.00 90.12 456 GLY A N 1
ATOM 3605 C CA . GLY A 1 456 ? 9.934 18.871 12.778 1.00 90.12 456 GLY A CA 1
ATOM 3606 C C . GLY A 1 456 ? 8.679 18.525 11.974 1.00 90.12 456 GLY A C 1
ATOM 3607 O O . GLY A 1 456 ? 7.658 18.177 12.568 1.00 90.12 456 GLY A O 1
ATOM 3608 N N . ILE A 1 457 ? 8.722 18.735 10.656 1.00 94.44 457 ILE A N 1
ATOM 3609 C CA . ILE A 1 457 ? 7.670 18.333 9.715 1.00 94.44 457 ILE A CA 1
ATOM 3610 C C . ILE A 1 457 ? 8.152 17.062 9.027 1.00 94.44 457 ILE A C 1
ATOM 3612 O O . ILE A 1 457 ? 9.252 17.052 8.477 1.00 94.44 457 ILE A O 1
ATOM 3616 N N . VAL A 1 458 ? 7.337 16.011 9.056 1.00 94.38 458 VAL A N 1
ATOM 3617 C CA . VAL A 1 458 ? 7.649 14.734 8.405 1.00 94.38 458 VAL A CA 1
ATOM 3618 C C . VAL A 1 458 ? 6.971 14.687 7.035 1.00 94.38 458 VAL A C 1
ATOM 3620 O O . VAL A 1 458 ? 5.743 14.666 6.963 1.00 94.38 458 VAL A O 1
ATOM 3623 N N . PRO A 1 459 ? 7.716 14.725 5.924 1.00 93.44 459 PRO A N 1
ATOM 3624 C CA . PRO A 1 459 ? 7.108 14.625 4.610 1.00 93.44 459 PRO A CA 1
ATOM 3625 C C . PRO A 1 459 ? 6.840 13.156 4.250 1.00 93.44 459 PRO A C 1
ATOM 3627 O O . PRO A 1 459 ? 7.721 12.309 4.382 1.00 93.44 459 PRO A O 1
ATOM 3630 N N . PHE A 1 460 ? 5.651 12.870 3.728 1.00 91.81 460 PHE A N 1
ATOM 3631 C CA . PHE A 1 460 ? 5.258 11.556 3.211 1.00 91.81 460 PHE A CA 1
ATOM 3632 C C . PHE A 1 460 ? 4.755 11.675 1.771 1.00 91.81 460 PHE A C 1
ATOM 3634 O O . PHE A 1 460 ? 4.546 12.777 1.278 1.00 91.81 460 PHE A O 1
ATOM 3641 N N . GLY A 1 461 ? 4.586 10.556 1.071 1.00 83.00 461 GLY A N 1
ATOM 3642 C CA . GLY A 1 461 ? 4.379 10.548 -0.382 1.00 83.00 461 GLY A CA 1
ATOM 3643 C C . GLY A 1 461 ? 5.677 10.280 -1.145 1.00 83.00 461 GLY A C 1
ATOM 3644 O O . GLY A 1 461 ? 6.745 10.170 -0.542 1.00 83.00 461 GLY A O 1
ATOM 3645 N N . CYS A 1 462 ? 5.572 10.124 -2.467 1.00 70.44 462 CYS A N 1
ATOM 3646 C CA . CYS A 1 462 ? 6.671 9.747 -3.360 1.00 70.44 462 CYS A CA 1
ATOM 3647 C C . CYS A 1 462 ? 7.496 8.542 -2.865 1.00 70.44 462 CYS A C 1
ATOM 3649 O O . CYS A 1 462 ? 8.561 8.701 -2.265 1.00 70.44 462 CYS A O 1
ATOM 3651 N N . GLY A 1 463 ? 7.025 7.337 -3.192 1.00 56.84 463 GLY A N 1
ATOM 3652 C CA . GLY A 1 463 ? 7.791 6.099 -3.044 1.00 56.84 463 GLY A CA 1
ATOM 3653 C C . GLY A 1 463 ? 7.740 5.491 -1.645 1.00 56.84 463 GLY A C 1
ATOM 3654 O O . GLY A 1 463 ? 7.899 6.184 -0.643 1.00 56.84 463 GLY A O 1
ATOM 3655 N N . GLY A 1 464 ? 7.527 4.177 -1.632 1.00 49.62 464 GLY A N 1
ATOM 3656 C CA . GLY A 1 464 ? 7.466 3.382 -0.418 1.00 49.62 464 GLY A CA 1
ATOM 3657 C C . GLY A 1 464 ? 7.439 1.881 -0.688 1.00 49.62 464 GLY A C 1
ATOM 3658 O O . GLY A 1 464 ? 8.425 1.183 -0.460 1.00 49.62 464 GLY A O 1
ATOM 3659 N N . VAL A 1 465 ? 6.357 1.375 -1.286 1.00 46.78 465 VAL A N 1
ATOM 3660 C CA . VAL A 1 465 ? 6.083 -0.069 -1.164 1.00 46.78 465 VAL A CA 1
ATOM 3661 C C . VAL A 1 465 ? 6.818 -0.949 -2.183 1.00 46.78 465 VAL A C 1
ATOM 3663 O O . VAL A 1 465 ? 7.107 -2.114 -1.910 1.00 46.78 465 VAL A O 1
ATOM 3666 N N . TYR A 1 466 ? 7.212 -0.407 -3.340 1.00 48.56 466 TYR A N 1
ATOM 3667 C CA . TYR A 1 466 ? 7.838 -1.214 -4.406 1.00 48.56 466 TYR A CA 1
ATOM 3668 C C . TYR A 1 466 ? 9.251 -0.787 -4.783 1.00 48.56 466 TYR A C 1
ATOM 3670 O O . TYR A 1 466 ? 9.834 -1.355 -5.701 1.00 48.56 466 TYR A O 1
ATOM 3678 N N . TYR A 1 467 ? 9.836 0.166 -4.068 1.00 47.88 467 TYR A N 1
ATOM 3679 C CA . TYR A 1 467 ? 11.141 0.729 -4.388 1.00 47.88 467 TYR A CA 1
ATOM 3680 C C . TYR A 1 467 ? 12.224 -0.014 -3.599 1.00 47.88 467 TYR A C 1
ATOM 3682 O O . TYR A 1 467 ? 12.315 0.075 -2.380 1.00 47.88 467 TYR A O 1
ATOM 3690 N N . GLY A 1 468 ? 12.981 -0.859 -4.304 1.00 43.62 468 GLY A N 1
ATOM 3691 C CA . GLY A 1 468 ? 14.307 -1.293 -3.871 1.00 43.62 468 GLY A CA 1
ATOM 3692 C C . GLY A 1 468 ? 14.466 -1.789 -2.429 1.00 43.62 468 GLY A C 1
ATOM 3693 O O . GLY A 1 468 ? 15.349 -1.316 -1.746 1.00 43.62 468 GLY A O 1
ATOM 3694 N N . ASN A 1 469 ? 13.733 -2.808 -1.979 1.00 43.62 469 ASN A N 1
ATOM 3695 C CA . ASN A 1 469 ? 14.100 -3.709 -0.861 1.00 43.62 469 ASN A CA 1
ATOM 3696 C C . ASN A 1 469 ? 14.571 -3.115 0.506 1.00 43.62 469 ASN A C 1
ATOM 3698 O O . ASN A 1 469 ? 15.090 -3.895 1.309 1.00 43.62 469 ASN A O 1
ATOM 3702 N N . GLU A 1 470 ? 14.436 -1.817 0.802 1.00 47.16 470 GLU A N 1
ATOM 3703 C CA . GLU A 1 470 ? 14.958 -1.206 2.047 1.00 47.16 470 GLU A CA 1
ATOM 3704 C C . GLU A 1 470 ? 13.972 -0.268 2.777 1.00 47.16 470 GLU A C 1
ATOM 3706 O O . GLU A 1 470 ? 14.327 0.210 3.850 1.00 47.16 470 GLU A O 1
ATOM 3711 N N . SER A 1 471 ? 12.739 -0.037 2.290 1.00 60.53 471 SER A N 1
ATOM 3712 C CA . SER A 1 471 ? 11.696 0.509 3.180 1.00 60.53 471 SER A CA 1
ATOM 3713 C C . SER A 1 471 ? 11.344 -0.571 4.203 1.00 60.53 471 SER A C 1
ATOM 3715 O O . SER A 1 471 ? 10.668 -1.556 3.886 1.00 60.53 471 SER A O 1
ATOM 3717 N N . ASP A 1 472 ? 11.874 -0.424 5.421 1.00 73.56 472 ASP A N 1
ATOM 3718 C CA . ASP A 1 472 ? 11.565 -1.318 6.538 1.00 73.56 472 ASP A CA 1
ATOM 3719 C C . ASP A 1 472 ? 10.051 -1.366 6.774 1.00 73.56 472 ASP A C 1
ATOM 3721 O O . ASP A 1 472 ? 9.512 -2.447 7.000 1.00 73.56 472 ASP A O 1
ATOM 3725 N N . ALA A 1 473 ? 9.351 -0.236 6.622 1.00 84.50 473 ALA A N 1
ATOM 3726 C CA . ALA A 1 473 ? 7.900 -0.163 6.737 1.00 84.50 473 ALA A CA 1
ATOM 3727 C C . ALA A 1 473 ? 7.186 -1.009 5.673 1.00 84.50 473 ALA A C 1
ATOM 3729 O O . ALA A 1 473 ? 6.398 -1.883 6.028 1.00 84.50 473 ALA A O 1
ATOM 3730 N N . ALA A 1 474 ? 7.507 -0.829 4.387 1.00 80.56 474 ALA A N 1
ATOM 3731 C CA . ALA A 1 474 ? 6.898 -1.594 3.295 1.00 80.56 474 ALA A CA 1
ATOM 3732 C C . ALA A 1 474 ? 7.054 -3.106 3.481 1.00 80.56 474 ALA A C 1
ATOM 3734 O O . ALA A 1 474 ? 6.102 -3.877 3.330 1.00 80.56 474 ALA A O 1
ATOM 3735 N N . PHE A 1 475 ? 8.278 -3.532 3.813 1.00 86.50 475 PHE A N 1
ATOM 3736 C CA . PHE A 1 475 ? 8.573 -4.935 4.059 1.00 86.50 475 PHE A CA 1
ATOM 3737 C C . PHE A 1 475 ? 7.766 -5.462 5.245 1.00 86.50 475 PHE A C 1
ATOM 3739 O O . PHE A 1 475 ? 7.167 -6.530 5.129 1.00 86.50 475 PHE A O 1
ATOM 3746 N N . VAL A 1 476 ? 7.744 -4.737 6.370 1.00 91.19 476 VAL A N 1
ATOM 3747 C CA . VAL A 1 476 ? 7.046 -5.195 7.575 1.00 91.19 476 VAL A CA 1
ATOM 3748 C C . VAL A 1 476 ? 5.532 -5.219 7.364 1.00 91.19 476 VAL A C 1
ATOM 3750 O O . VAL A 1 476 ? 4.899 -6.184 7.776 1.00 91.19 476 VAL A O 1
ATOM 3753 N N . LEU A 1 477 ? 4.948 -4.246 6.665 1.00 92.75 477 LEU A N 1
ATOM 3754 C CA . LEU A 1 477 ? 3.518 -4.237 6.336 1.00 92.75 477 LEU A CA 1
ATOM 3755 C C . LEU A 1 477 ? 3.114 -5.465 5.506 1.00 92.75 477 LEU A C 1
ATOM 3757 O O . LEU A 1 477 ? 2.173 -6.171 5.867 1.00 92.75 477 LEU A O 1
ATOM 3761 N N . GLU A 1 478 ? 3.855 -5.770 4.438 1.00 91.56 478 GLU A N 1
ATOM 3762 C CA . GLU A 1 478 ? 3.608 -6.958 3.608 1.00 91.56 478 GLU A CA 1
ATOM 3763 C C . GLU A 1 478 ? 3.854 -8.258 4.395 1.00 91.56 478 GLU A C 1
ATOM 3765 O O . GLU A 1 478 ? 3.100 -9.222 4.263 1.00 91.56 478 GLU A O 1
ATOM 3770 N N . TYR A 1 479 ? 4.893 -8.288 5.237 1.00 94.50 479 TYR A N 1
ATOM 3771 C CA . TYR A 1 479 ? 5.223 -9.420 6.104 1.00 94.50 479 TYR A CA 1
ATOM 3772 C C . TYR A 1 479 ? 4.111 -9.703 7.118 1.00 94.50 479 TYR A C 1
ATOM 3774 O O . TYR A 1 479 ? 3.659 -10.840 7.220 1.00 94.50 479 TYR A O 1
ATOM 3782 N N . LEU A 1 480 ? 3.630 -8.684 7.831 1.00 96.31 480 LEU A N 1
ATOM 3783 C CA . LEU A 1 480 ? 2.543 -8.837 8.796 1.00 96.31 480 LEU A CA 1
ATOM 3784 C C . LEU A 1 480 ? 1.236 -9.197 8.087 1.00 96.31 480 LEU A C 1
ATOM 3786 O O . LEU A 1 480 ? 0.529 -10.081 8.561 1.00 96.31 480 LEU A O 1
ATOM 3790 N N . GLY A 1 481 ? 0.957 -8.611 6.918 1.00 96.00 481 GLY A N 1
ATOM 3791 C CA . GLY A 1 481 ? -0.198 -8.984 6.101 1.00 96.00 481 GLY A CA 1
ATOM 3792 C C . GLY A 1 481 ? -0.173 -10.451 5.665 1.00 96.00 481 GLY A C 1
ATOM 3793 O O . GLY A 1 481 ? -1.170 -11.158 5.801 1.00 96.00 481 GLY A O 1
ATOM 3794 N N . LEU A 1 482 ? 0.973 -10.957 5.206 1.00 95.19 482 LEU A N 1
ATOM 3795 C CA . LEU A 1 482 ? 1.137 -12.380 4.895 1.00 95.19 482 LEU A CA 1
ATOM 3796 C C . LEU A 1 482 ? 1.041 -13.267 6.142 1.00 95.19 482 LEU A C 1
ATOM 3798 O O . LEU A 1 482 ? 0.537 -14.386 6.046 1.00 95.19 482 LEU A O 1
ATOM 3802 N N . GLY A 1 483 ? 1.486 -12.785 7.303 1.00 95.94 483 GLY A N 1
ATOM 3803 C CA . GLY A 1 483 ? 1.321 -13.481 8.576 1.00 95.94 483 GLY A CA 1
ATOM 3804 C C . GLY A 1 483 ? -0.145 -13.600 8.996 1.00 95.94 483 GLY A C 1
ATOM 3805 O O . GLY A 1 483 ? -0.589 -14.702 9.309 1.00 95.94 483 GLY A O 1
ATOM 3806 N N . VAL A 1 484 ? -0.920 -12.517 8.900 1.00 96.56 484 VAL A N 1
ATOM 3807 C CA . VAL A 1 484 ? -2.379 -12.518 9.122 1.00 96.56 484 VAL A CA 1
ATOM 3808 C C . VAL A 1 484 ? -3.075 -13.461 8.140 1.00 96.56 484 VAL A C 1
ATOM 3810 O O . VAL A 1 484 ? -3.890 -14.293 8.532 1.00 96.56 484 VAL A O 1
ATOM 3813 N N . GLN A 1 485 ? -2.700 -13.416 6.861 1.00 95.19 485 GLN A N 1
ATOM 3814 C CA . GLN A 1 485 ? -3.234 -14.353 5.879 1.00 95.19 485 GLN A CA 1
ATOM 3815 C C . GLN A 1 485 ? -2.907 -15.805 6.241 1.00 95.19 485 GLN A C 1
ATOM 3817 O O . GLN A 1 485 ? -3.753 -16.689 6.145 1.00 95.19 485 GLN A O 1
ATOM 3822 N N . SER A 1 486 ? -1.673 -16.060 6.663 1.00 93.62 486 SER A N 1
ATOM 3823 C CA . SER A 1 486 ? -1.225 -17.390 7.069 1.00 93.62 486 SER A CA 1
ATOM 3824 C C . SER A 1 486 ? -1.988 -17.904 8.289 1.00 93.62 486 SER A C 1
ATOM 3826 O O . SER A 1 486 ? -2.284 -19.097 8.357 1.00 93.62 486 SER A O 1
ATOM 3828 N N . HIS A 1 487 ? -2.352 -17.005 9.205 1.00 92.56 487 HIS A N 1
ATOM 3829 C CA . HIS A 1 487 ? -3.217 -17.287 10.343 1.00 92.56 487 HIS A CA 1
ATOM 3830 C C . HIS A 1 487 ? -4.618 -17.745 9.900 1.00 92.56 487 HIS A C 1
ATOM 3832 O O . HIS A 1 487 ? -5.054 -18.812 10.328 1.00 92.56 487 HIS A O 1
ATOM 3838 N N . TYR A 1 488 ? -5.278 -17.047 8.966 1.00 91.31 488 TYR A N 1
ATOM 3839 C CA . TYR A 1 488 ? -6.583 -17.487 8.437 1.00 91.31 488 TYR A CA 1
ATOM 3840 C C . TYR A 1 488 ? -6.519 -18.855 7.741 1.00 91.31 488 TYR A C 1
ATOM 3842 O O . TYR A 1 488 ? -7.498 -19.597 7.693 1.00 91.31 488 TYR A O 1
ATOM 3850 N N . PHE A 1 489 ? -5.340 -19.219 7.237 1.00 91.44 489 PHE A N 1
ATOM 3851 C CA . PHE A 1 489 ? -5.044 -20.534 6.670 1.00 91.44 489 PHE A CA 1
ATOM 3852 C C . PHE A 1 489 ? -4.558 -21.571 7.696 1.00 91.44 489 PHE A C 1
ATOM 3854 O O . PHE A 1 489 ? -4.219 -22.693 7.314 1.00 91.44 489 PHE A O 1
ATOM 3861 N N . ARG A 1 490 ? -4.532 -21.220 8.989 1.00 89.94 490 ARG A N 1
ATOM 3862 C CA . ARG A 1 490 ? -4.101 -22.059 10.122 1.00 89.94 490 ARG A CA 1
ATOM 3863 C C . ARG A 1 490 ? -2.709 -22.663 9.921 1.00 89.94 490 ARG A C 1
ATOM 3865 O O . ARG A 1 490 ? -2.446 -23.814 10.284 1.00 89.94 490 ARG A O 1
ATOM 3872 N N . LEU A 1 491 ? -1.815 -21.897 9.297 1.00 90.50 491 LEU A N 1
ATOM 3873 C CA . LEU A 1 491 ? -0.447 -22.330 9.048 1.00 90.50 491 LEU A CA 1
ATOM 3874 C C . LEU A 1 491 ? 0.374 -22.309 10.335 1.00 90.50 491 LEU A C 1
ATOM 3876 O O . LEU A 1 491 ? 0.402 -21.319 11.051 1.00 90.50 491 LEU A O 1
ATOM 3880 N N . ASN A 1 492 ? 1.119 -23.385 10.570 1.00 84.69 492 ASN A N 1
ATOM 3881 C CA . ASN A 1 492 ? 2.030 -23.533 11.700 1.00 84.69 492 ASN A CA 1
ATOM 3882 C C . ASN A 1 492 ? 3.408 -24.047 11.234 1.00 84.69 492 ASN A C 1
ATOM 3884 O O . ASN A 1 492 ? 3.649 -24.276 10.039 1.00 84.69 492 ASN A O 1
ATOM 3888 N N . ARG A 1 493 ? 4.341 -24.251 12.178 1.00 84.19 493 ARG A N 1
ATOM 3889 C CA . ARG A 1 493 ? 5.696 -24.768 11.876 1.00 84.19 493 ARG A CA 1
ATOM 3890 C C . ARG A 1 493 ? 5.662 -26.080 11.079 1.00 84.19 493 ARG A C 1
ATOM 3892 O O . ARG A 1 493 ? 6.510 -26.289 10.213 1.00 84.19 493 ARG A O 1
ATOM 3899 N N . GLY A 1 494 ? 4.686 -26.946 11.353 1.00 84.81 494 GLY A N 1
ATOM 3900 C CA . GLY A 1 494 ? 4.540 -28.273 10.755 1.00 84.81 494 GLY A CA 1
ATOM 3901 C C . GLY A 1 494 ? 3.765 -28.319 9.437 1.00 84.81 494 GLY A C 1
ATOM 3902 O O . GLY A 1 494 ? 3.774 -29.366 8.794 1.00 84.81 494 GLY A O 1
ATOM 3903 N N . SER A 1 495 ? 3.123 -27.226 9.011 1.00 90.19 495 SER A N 1
ATOM 3904 C CA . SER A 1 495 ? 2.410 -27.179 7.727 1.00 90.19 495 SER A CA 1
ATOM 3905 C C . SER A 1 495 ? 3.339 -27.539 6.563 1.00 90.19 495 SER A C 1
ATOM 3907 O O . SER A 1 495 ? 4.551 -27.323 6.632 1.00 90.19 495 SER A O 1
ATOM 3909 N N . ASP A 1 496 ? 2.801 -28.082 5.476 1.00 91.00 496 ASP A N 1
ATOM 3910 C CA . ASP A 1 496 ? 3.576 -28.432 4.283 1.00 91.00 496 ASP A CA 1
ATOM 3911 C C . ASP A 1 496 ? 3.799 -27.217 3.348 1.00 91.00 496 ASP A C 1
ATOM 3913 O O . ASP A 1 496 ? 3.324 -26.103 3.588 1.00 91.00 496 ASP A O 1
ATOM 3917 N N . ALA A 1 497 ? 4.589 -27.403 2.287 1.00 87.81 497 ALA A N 1
ATOM 3918 C CA . ALA A 1 497 ? 4.910 -26.338 1.333 1.00 87.81 497 ALA A CA 1
ATOM 3919 C C . ALA A 1 497 ? 3.728 -25.943 0.425 1.00 87.81 497 ALA A C 1
ATOM 3921 O O . ALA A 1 497 ? 3.678 -24.810 -0.054 1.00 87.81 497 ALA A O 1
ATOM 3922 N N . GLU A 1 498 ? 2.788 -26.853 0.174 1.00 89.81 498 GLU A N 1
ATOM 3923 C CA . GLU A 1 498 ? 1.614 -26.607 -0.661 1.00 89.81 498 GLU A CA 1
ATOM 3924 C C . GLU A 1 498 ? 0.575 -25.761 0.078 1.00 89.81 498 GLU A C 1
ATOM 3926 O O . GLU A 1 498 ? 0.109 -24.766 -0.472 1.00 89.81 498 GLU A O 1
ATOM 3931 N N . SER A 1 499 ? 0.320 -26.062 1.351 1.00 92.06 499 SER A N 1
ATOM 3932 C CA . SER A 1 499 ? -0.521 -25.258 2.241 1.00 92.06 499 SER A CA 1
ATOM 3933 C C . SER A 1 499 ? -0.006 -23.816 2.351 1.00 92.06 499 SER A C 1
ATOM 3935 O O . SER A 1 499 ? -0.761 -22.861 2.167 1.00 92.06 499 SER A O 1
ATOM 3937 N N . ARG A 1 500 ? 1.312 -23.633 2.545 1.00 89.56 500 ARG A N 1
ATOM 3938 C CA . ARG A 1 500 ? 1.941 -22.295 2.544 1.00 89.56 500 ARG A CA 1
ATOM 3939 C C . ARG A 1 500 ? 1.793 -21.583 1.209 1.00 89.56 500 ARG A C 1
ATOM 3941 O O . ARG A 1 500 ? 1.494 -20.393 1.165 1.00 89.56 500 ARG A O 1
ATOM 3948 N N . ARG A 1 501 ? 2.003 -22.309 0.110 1.00 88.12 501 ARG A N 1
ATOM 3949 C CA . ARG A 1 501 ? 1.828 -21.763 -1.236 1.00 88.12 501 ARG A CA 1
ATOM 3950 C C . ARG A 1 501 ? 0.397 -21.275 -1.442 1.00 88.12 501 ARG A C 1
ATOM 3952 O O . ARG A 1 501 ? 0.234 -20.193 -1.993 1.00 88.12 501 ARG A O 1
ATOM 3959 N N . TYR A 1 502 ? -0.602 -22.039 -1.012 1.00 91.25 502 TYR A N 1
ATOM 3960 C CA . TYR A 1 502 ? -2.004 -21.673 -1.184 1.00 91.25 502 TYR A CA 1
ATOM 3961 C C . TYR A 1 502 ? -2.374 -20.414 -0.388 1.00 91.25 502 TYR A C 1
ATOM 3963 O O . TYR A 1 502 ? -3.024 -19.530 -0.936 1.00 91.25 502 TYR A O 1
ATOM 3971 N N . ALA A 1 503 ? -1.864 -20.254 0.839 1.00 92.25 503 ALA A N 1
ATOM 3972 C CA . ALA A 1 503 ? -2.056 -19.019 1.605 1.00 92.25 503 ALA A CA 1
ATOM 3973 C C . ALA A 1 503 ? -1.460 -17.790 0.894 1.00 92.25 503 ALA A C 1
ATOM 3975 O O . ALA A 1 503 ? -2.119 -16.759 0.769 1.00 92.25 503 ALA A O 1
ATOM 3976 N N . VAL A 1 504 ? -0.238 -17.910 0.356 1.00 90.69 504 VAL A N 1
ATOM 3977 C CA . VAL A 1 504 ? 0.402 -16.838 -0.432 1.00 90.69 504 VAL A CA 1
ATOM 3978 C C . VAL A 1 504 ? -0.364 -16.562 -1.723 1.00 90.69 504 VAL A C 1
ATOM 3980 O O . VAL A 1 504 ? -0.504 -15.411 -2.124 1.00 90.69 504 VAL A O 1
ATOM 3983 N N . GLN A 1 505 ? -0.845 -17.606 -2.394 1.00 91.44 505 GLN A N 1
ATOM 3984 C CA . GLN A 1 505 ? -1.645 -17.468 -3.604 1.00 91.44 505 GLN A CA 1
ATOM 3985 C C . GLN A 1 505 ? -2.930 -16.689 -3.308 1.00 91.44 505 GLN A C 1
ATOM 3987 O O . GLN A 1 505 ? -3.212 -15.719 -4.003 1.00 91.44 505 GLN A O 1
ATOM 3992 N N . ASN A 1 506 ? -3.652 -17.055 -2.245 1.00 92.94 506 ASN A N 1
ATOM 3993 C CA . ASN A 1 506 ? -4.896 -16.400 -1.853 1.00 92.94 506 ASN A CA 1
ATOM 3994 C C . ASN A 1 506 ? -4.689 -14.946 -1.397 1.00 92.94 506 ASN A C 1
ATOM 3996 O O . ASN A 1 506 ? -5.532 -14.096 -1.679 1.00 92.94 506 ASN A O 1
ATOM 4000 N N . PHE A 1 507 ? -3.543 -14.637 -0.776 1.00 93.19 507 PHE A N 1
ATOM 4001 C CA . PHE A 1 507 ? -3.157 -13.260 -0.456 1.00 93.19 507 PHE A CA 1
ATOM 4002 C C . PHE A 1 507 ? -3.146 -12.364 -1.702 1.00 93.19 507 PHE A C 1
ATOM 4004 O O . PHE A 1 507 ? -3.682 -11.265 -1.672 1.00 93.19 507 PHE A O 1
ATOM 4011 N N . TYR A 1 508 ? -2.568 -12.839 -2.811 1.00 92.50 508 TYR A N 1
ATOM 4012 C CA . TYR A 1 508 ? -2.465 -12.083 -4.069 1.00 92.50 508 TYR A CA 1
ATOM 4013 C C . TYR A 1 508 ? -3.620 -12.344 -5.049 1.00 92.50 508 TYR A C 1
ATOM 4015 O O . TYR A 1 508 ? -3.635 -11.794 -6.152 1.00 92.50 508 TYR A O 1
ATOM 4023 N N . GLU A 1 509 ? -4.579 -13.192 -4.677 1.00 91.25 509 GLU A N 1
ATOM 4024 C CA . GLU A 1 509 ? -5.722 -13.532 -5.520 1.00 91.25 509 GLU A CA 1
ATOM 4025 C C . GLU A 1 509 ? -6.697 -12.359 -5.633 1.00 91.25 509 GLU A C 1
ATOM 4027 O O . GLU A 1 509 ? -7.190 -12.083 -6.727 1.00 91.25 509 GLU A O 1
ATOM 4032 N N . LYS A 1 510 ? -6.935 -11.648 -4.525 1.00 91.81 510 LYS A N 1
ATOM 4033 C CA . LYS A 1 510 ? -7.804 -10.468 -4.460 1.00 91.81 510 LYS A CA 1
ATOM 4034 C C . LYS A 1 510 ? -7.086 -9.296 -3.803 1.00 91.81 510 LYS A C 1
ATOM 4036 O O . LYS A 1 510 ? -6.477 -9.468 -2.746 1.00 91.81 510 LYS A O 1
ATOM 4041 N N . GLN A 1 511 ? -7.204 -8.102 -4.376 1.00 91.75 511 GLN A N 1
ATOM 4042 C CA . GLN A 1 511 ? -6.617 -6.893 -3.797 1.00 91.75 511 GLN A CA 1
ATOM 4043 C C . GLN A 1 511 ? -7.256 -6.569 -2.443 1.00 91.75 511 GLN A C 1
ATOM 4045 O O . GLN A 1 511 ? -6.536 -6.205 -1.513 1.00 91.75 511 GLN A O 1
ATOM 4050 N N . GLY A 1 512 ? -8.568 -6.791 -2.299 1.00 89.19 512 GLY A N 1
ATOM 4051 C CA . GLY A 1 512 ? -9.272 -6.617 -1.025 1.00 89.19 512 GLY A CA 1
ATOM 4052 C C . GLY A 1 512 ? -8.734 -7.515 0.099 1.00 89.19 512 GLY A C 1
ATOM 4053 O O . GLY A 1 512 ? -8.552 -7.043 1.219 1.00 89.19 512 GLY A O 1
ATOM 4054 N N . ASN A 1 513 ? -8.387 -8.777 -0.199 1.00 90.44 513 ASN A N 1
ATOM 4055 C CA . ASN A 1 513 ? -7.794 -9.693 0.788 1.00 90.44 513 ASN A CA 1
ATOM 4056 C C . ASN A 1 513 ? -6.428 -9.183 1.255 1.00 90.44 513 ASN A C 1
ATOM 4058 O O . ASN A 1 513 ? -6.193 -9.042 2.454 1.00 90.44 513 ASN A O 1
ATOM 4062 N N . ARG A 1 514 ? -5.541 -8.857 0.304 1.00 92.31 514 ARG A N 1
ATOM 4063 C CA . ARG A 1 514 ? -4.223 -8.286 0.605 1.00 92.31 514 ARG A CA 1
ATOM 4064 C C . ARG A 1 514 ? -4.345 -7.025 1.458 1.00 92.31 514 ARG A C 1
ATOM 4066 O O . ARG A 1 514 ? -3.663 -6.912 2.474 1.00 92.31 514 ARG A O 1
ATOM 4073 N N . ARG A 1 515 ? -5.211 -6.089 1.059 1.00 91.94 515 ARG A N 1
ATOM 4074 C CA . ARG A 1 515 ? -5.392 -4.803 1.748 1.00 91.94 515 ARG A CA 1
ATOM 4075 C C . ARG A 1 515 ? -5.920 -4.992 3.169 1.00 91.94 515 ARG A C 1
ATOM 4077 O O . ARG A 1 515 ? -5.353 -4.414 4.092 1.00 91.94 515 ARG A O 1
ATOM 4084 N N . SER A 1 516 ? -6.924 -5.848 3.356 1.00 93.44 516 SER A N 1
ATOM 4085 C CA . SER A 1 516 ? -7.485 -6.146 4.677 1.00 93.44 516 SER A CA 1
ATOM 4086 C C . SER A 1 516 ? -6.458 -6.797 5.606 1.00 93.44 516 SER A C 1
ATOM 4088 O O . SER A 1 516 ? -6.297 -6.368 6.749 1.00 93.44 516 SER A O 1
ATOM 4090 N N . SER A 1 517 ? -5.691 -7.765 5.098 1.00 96.00 517 SER A N 1
ATOM 4091 C CA . SER A 1 517 ? -4.636 -8.429 5.865 1.00 96.00 517 SER A CA 1
ATOM 4092 C C . SER A 1 517 ? -3.497 -7.471 6.240 1.00 96.00 517 SER A C 1
ATOM 4094 O O . SER A 1 517 ? -3.014 -7.522 7.370 1.00 96.00 517 SER A O 1
ATOM 4096 N N . ILE A 1 518 ? -3.097 -6.548 5.353 1.00 95.12 518 ILE A N 1
ATOM 4097 C CA . ILE A 1 518 ? -2.112 -5.496 5.673 1.00 95.12 518 ILE A CA 1
ATOM 4098 C C . ILE A 1 518 ? -2.647 -4.540 6.746 1.00 95.12 518 ILE A C 1
ATOM 4100 O O . ILE A 1 518 ? -1.927 -4.247 7.699 1.00 95.12 518 ILE A O 1
ATOM 4104 N N . ALA A 1 519 ? -3.897 -4.079 6.630 1.00 95.44 519 ALA A N 1
ATOM 4105 C CA . ALA A 1 519 ? -4.512 -3.192 7.622 1.00 95.44 519 ALA A CA 1
ATOM 4106 C C . ALA A 1 519 ? -4.564 -3.849 9.013 1.00 95.44 519 ALA A C 1
ATOM 4108 O O . ALA A 1 519 ? -4.240 -3.223 10.024 1.00 95.44 519 ALA A O 1
ATOM 4109 N N . ASN A 1 520 ? -4.897 -5.140 9.058 1.00 95.38 520 ASN A N 1
ATOM 4110 C CA . ASN A 1 520 ? -4.867 -5.931 10.280 1.00 95.38 520 ASN A CA 1
ATOM 4111 C C . ASN A 1 520 ? -3.439 -6.036 10.850 1.00 95.38 520 ASN A C 1
ATOM 4113 O O . ASN A 1 520 ? -3.197 -5.653 11.996 1.00 95.38 520 ASN A O 1
ATOM 4117 N N . GLY A 1 521 ? -2.475 -6.445 10.017 1.00 96.12 521 GLY A N 1
ATOM 4118 C CA . GLY A 1 521 ? -1.069 -6.559 10.400 1.00 96.12 521 GLY A CA 1
ATOM 4119 C C . GLY A 1 521 ? -0.492 -5.249 10.941 1.00 96.12 521 GLY A C 1
ATOM 4120 O O . GLY A 1 521 ? 0.215 -5.247 11.944 1.00 96.12 521 GLY A O 1
ATOM 4121 N N . MET A 1 522 ? -0.851 -4.117 10.341 1.00 95.69 522 MET A N 1
ATOM 4122 C CA . MET A 1 522 ? -0.467 -2.789 10.814 1.00 95.69 522 MET A CA 1
ATOM 4123 C C . MET A 1 522 ? -1.071 -2.453 12.188 1.00 95.69 522 MET A C 1
ATOM 4125 O O . MET A 1 522 ? -0.389 -1.882 13.040 1.00 95.69 522 MET A O 1
ATOM 4129 N N . HIS A 1 523 ? -2.331 -2.824 12.440 1.00 97.12 523 HIS A N 1
ATOM 4130 C CA . HIS A 1 523 ? -3.001 -2.562 13.719 1.00 97.12 523 HIS A CA 1
ATOM 4131 C C . HIS A 1 523 ? -2.455 -3.411 14.879 1.00 97.12 523 HIS A C 1
ATOM 4133 O O . HIS A 1 523 ? -2.546 -2.985 16.031 1.00 97.12 523 HIS A O 1
ATOM 4139 N N . ILE A 1 524 ? -1.791 -4.544 14.610 1.00 97.50 524 ILE A N 1
ATOM 4140 C CA . ILE A 1 524 ? -1.052 -5.306 15.638 1.00 97.50 524 ILE A CA 1
ATOM 4141 C C . ILE A 1 524 ? -0.076 -4.394 16.400 1.00 97.50 524 ILE A C 1
ATOM 4143 O O . ILE A 1 524 ? -0.000 -4.473 17.626 1.00 97.50 524 ILE A O 1
ATOM 4147 N N . SER A 1 525 ? 0.607 -3.470 15.713 1.00 95.00 525 SER A N 1
ATOM 4148 C CA . SER A 1 525 ? 1.499 -2.491 16.352 1.00 95.00 525 SER A CA 1
ATOM 4149 C C . SER A 1 525 ? 0.776 -1.610 17.375 1.00 95.00 525 SER A C 1
ATOM 4151 O O . SER A 1 525 ? 1.343 -1.296 18.419 1.00 95.00 525 SER A O 1
ATOM 4153 N N . THR A 1 526 ? -0.486 -1.260 17.111 1.00 94.88 526 THR A N 1
ATOM 4154 C CA . THR A 1 526 ? -1.317 -0.448 18.014 1.00 94.88 526 THR A CA 1
ATOM 4155 C C . THR A 1 526 ? -1.692 -1.235 19.267 1.00 94.88 526 THR A C 1
ATOM 4157 O O . THR A 1 526 ? -1.530 -0.737 20.381 1.00 94.88 526 THR A O 1
ATOM 4160 N N . LYS A 1 527 ? -2.110 -2.501 19.112 1.00 95.56 527 LYS A N 1
ATOM 4161 C CA . LYS A 1 527 ? -2.410 -3.384 20.253 1.00 95.56 527 LYS A CA 1
ATOM 4162 C C . LYS A 1 527 ? -1.177 -3.611 21.129 1.00 95.56 527 LYS A C 1
ATOM 4164 O O . LYS A 1 527 ? -1.253 -3.485 22.349 1.00 95.56 527 LYS A O 1
ATOM 4169 N N . LEU A 1 528 ? -0.031 -3.894 20.506 1.00 95.81 528 LEU A N 1
ATOM 4170 C CA . LEU A 1 528 ? 1.234 -4.077 21.218 1.00 95.81 528 LEU A CA 1
ATOM 4171 C C . LEU A 1 528 ? 1.650 -2.804 21.960 1.00 95.81 528 LEU A C 1
ATOM 4173 O O . LEU A 1 528 ? 2.083 -2.896 23.108 1.00 95.81 528 LEU A O 1
ATOM 4177 N N . TRP A 1 529 ? 1.459 -1.626 21.362 1.00 94.31 529 TRP A N 1
ATOM 4178 C CA . TRP A 1 529 ? 1.768 -0.357 22.019 1.00 94.31 529 TRP A CA 1
ATOM 4179 C C . TRP A 1 529 ? 0.923 -0.134 23.281 1.00 94.31 529 TRP A C 1
ATOM 4181 O O . TRP A 1 529 ? 1.483 0.199 24.327 1.00 94.31 529 TRP A O 1
ATOM 4191 N N . GLU A 1 530 ? -0.387 -0.419 23.236 1.00 91.62 530 GLU A N 1
ATOM 4192 C CA . GLU A 1 530 ? -1.265 -0.378 24.422 1.00 91.62 530 GLU A CA 1
ATOM 4193 C C . GLU A 1 530 ? -0.739 -1.313 25.532 1.00 91.62 530 GLU A C 1
ATOM 4195 O O . GLU A 1 530 ? -0.747 -0.969 26.720 1.00 91.62 530 GLU A O 1
ATOM 4200 N N . MET A 1 531 ? -0.176 -2.465 25.152 1.00 92.62 531 MET A N 1
ATOM 4201 C CA . MET A 1 531 ? 0.449 -3.420 26.075 1.00 92.62 531 MET A CA 1
ATOM 4202 C C . MET A 1 531 ? 1.852 -2.989 26.559 1.00 92.62 531 MET A C 1
ATOM 4204 O O . MET A 1 531 ? 2.320 -3.493 27.575 1.00 92.62 531 MET A O 1
ATOM 4208 N N . GLY A 1 532 ? 2.503 -1.999 25.935 1.00 92.62 532 GLY A N 1
ATOM 4209 C CA . GLY A 1 532 ? 3.862 -1.538 26.277 1.00 92.62 532 GLY A CA 1
ATOM 4210 C C . GLY A 1 532 ? 4.985 -2.168 25.442 1.00 92.62 532 GLY A C 1
ATOM 4211 O O . GLY A 1 532 ? 6.157 -2.128 25.832 1.00 92.62 532 GLY A O 1
ATOM 4212 N N . TYR A 1 533 ? 4.638 -2.727 24.286 1.00 95.50 533 TYR A N 1
ATOM 4213 C CA . TYR A 1 533 ? 5.534 -3.431 23.376 1.00 95.50 533 TYR A CA 1
ATOM 4214 C C . TYR A 1 533 ? 5.489 -2.833 21.966 1.00 95.50 533 TYR A C 1
ATOM 4216 O O . TYR A 1 533 ? 4.645 -2.003 21.637 1.00 95.50 533 TYR A O 1
ATOM 4224 N N . GLY A 1 534 ? 6.408 -3.267 21.113 1.00 94.81 534 GLY A N 1
ATOM 4225 C CA . GLY A 1 534 ? 6.423 -2.932 19.697 1.00 94.81 534 GLY A CA 1
ATOM 4226 C C . GLY A 1 534 ? 7.081 -4.023 18.863 1.00 94.81 534 GLY A C 1
ATOM 4227 O O . GLY A 1 534 ? 7.638 -4.990 19.392 1.00 94.81 534 GLY A O 1
ATOM 4228 N N . ILE A 1 535 ? 7.008 -3.852 17.546 1.00 95.50 535 ILE A N 1
ATOM 4229 C CA . ILE A 1 535 ? 7.602 -4.761 16.567 1.00 95.50 535 ILE A CA 1
ATOM 4230 C C . ILE A 1 535 ? 8.936 -4.177 16.110 1.00 95.50 535 ILE A C 1
ATOM 4232 O O . ILE A 1 535 ? 9.016 -3.005 15.742 1.00 95.50 535 ILE A O 1
ATOM 4236 N N . LEU A 1 536 ? 9.979 -5.005 16.090 1.00 92.81 536 LEU A N 1
ATOM 4237 C CA . LEU A 1 536 ? 11.271 -4.642 15.520 1.00 92.81 536 LEU A CA 1
ATOM 4238 C C . LEU A 1 536 ? 11.705 -5.681 14.487 1.00 92.81 536 LEU A C 1
ATOM 4240 O O . LEU A 1 536 ? 11.667 -6.886 14.743 1.00 92.81 536 LEU A O 1
ATOM 4244 N N . ARG A 1 537 ? 12.161 -5.211 13.324 1.00 91.88 537 ARG A N 1
ATOM 4245 C CA . ARG A 1 537 ? 12.856 -6.048 12.345 1.00 91.88 537 ARG A CA 1
ATOM 4246 C C . ARG A 1 537 ? 14.285 -6.303 12.822 1.00 91.88 537 ARG A C 1
ATOM 4248 O O . ARG A 1 537 ? 14.995 -5.370 13.190 1.00 91.88 537 ARG A O 1
ATOM 4255 N N . VAL A 1 538 ? 14.709 -7.561 12.814 1.00 91.62 538 VAL A N 1
ATOM 4256 C CA . VAL A 1 538 ? 16.048 -7.956 13.258 1.00 91.62 538 VAL A CA 1
ATOM 4257 C C . VAL A 1 538 ? 17.070 -7.634 12.159 1.00 91.62 538 VAL A C 1
ATOM 4259 O O . VAL A 1 538 ? 16.916 -8.117 11.033 1.00 91.62 538 VAL A O 1
ATOM 4262 N N . PRO A 1 539 ? 18.129 -6.854 12.451 1.00 88.62 539 PRO A N 1
ATOM 4263 C CA . PRO A 1 539 ? 19.192 -6.584 11.484 1.00 88.62 539 PRO A CA 1
ATOM 4264 C C . PRO A 1 539 ? 19.915 -7.872 11.066 1.00 88.62 539 PRO A C 1
ATOM 4266 O O . PRO A 1 539 ? 20.203 -8.732 11.895 1.00 88.62 539 PRO A O 1
ATOM 4269 N N . GLU A 1 540 ? 20.267 -8.025 9.787 1.00 82.19 540 GLU A N 1
ATOM 4270 C CA . GLU A 1 540 ? 20.861 -9.286 9.308 1.00 82.19 540 GLU A CA 1
ATOM 4271 C C . GLU A 1 540 ? 22.328 -9.481 9.738 1.00 82.19 540 GLU A C 1
ATOM 4273 O O . GLU A 1 540 ? 22.774 -10.614 9.933 1.00 82.19 540 GLU A O 1
ATOM 4278 N N . LYS A 1 541 ? 23.115 -8.398 9.823 1.00 82.44 541 LYS A N 1
ATOM 4279 C CA . LYS A 1 541 ? 24.572 -8.433 10.063 1.00 82.44 541 LYS A CA 1
ATOM 4280 C C . LYS A 1 541 ? 25.141 -7.046 10.380 1.00 82.44 541 LYS A C 1
ATOM 4282 O O . LYS A 1 541 ? 24.498 -6.037 10.120 1.00 82.44 541 LYS A O 1
ATOM 4287 N N . GLY A 1 542 ? 26.398 -7.012 10.821 1.00 85.56 542 GLY A N 1
ATOM 4288 C CA . GLY A 1 542 ? 27.165 -5.779 11.028 1.00 85.56 542 GLY A CA 1
ATOM 4289 C C . GLY A 1 542 ? 26.963 -5.160 12.410 1.00 85.56 542 GLY A C 1
ATOM 4290 O O . GLY A 1 542 ? 26.385 -5.787 13.296 1.00 85.56 542 GLY A O 1
ATOM 4291 N N . GLU A 1 543 ? 27.443 -3.928 12.572 1.00 85.62 543 GLU A N 1
ATOM 4292 C CA . GLU A 1 543 ? 27.398 -3.170 13.834 1.00 85.62 543 GLU A CA 1
ATOM 4293 C C . GLU A 1 543 ? 25.964 -2.983 14.348 1.00 85.62 543 GLU A C 1
ATOM 4295 O O . GLU A 1 543 ? 25.714 -3.039 15.550 1.00 85.62 543 GLU A O 1
ATOM 4300 N N . GLU A 1 544 ? 24.996 -2.864 13.436 1.00 86.50 544 GLU A N 1
ATOM 4301 C CA . GLU A 1 544 ? 23.582 -2.736 13.784 1.00 86.50 544 GLU A CA 1
ATOM 4302 C C . GLU A 1 544 ? 23.038 -3.994 14.494 1.00 86.50 544 GLU A C 1
ATOM 4304 O O . GLU A 1 544 ? 22.330 -3.886 15.496 1.00 86.50 544 GLU A O 1
ATOM 4309 N N . LEU A 1 545 ? 23.436 -5.197 14.056 1.00 91.00 545 LEU A N 1
ATOM 4310 C CA . LEU A 1 545 ? 23.064 -6.452 14.726 1.00 91.00 545 LEU A CA 1
ATOM 4311 C C . LEU A 1 545 ? 23.729 -6.584 16.107 1.00 91.00 545 LEU A C 1
ATOM 4313 O O . LEU A 1 545 ? 23.134 -7.135 17.035 1.00 91.00 545 LEU A O 1
ATOM 4317 N N . GLU A 1 546 ? 24.960 -6.100 16.263 1.00 91.50 546 GLU A N 1
ATOM 4318 C CA . GLU A 1 546 ? 25.645 -6.095 17.561 1.00 91.50 546 GLU A CA 1
ATOM 4319 C C . GLU A 1 546 ? 24.974 -5.133 18.547 1.00 91.50 546 GLU A C 1
ATOM 4321 O O . GLU A 1 546 ? 24.721 -5.511 19.693 1.00 91.50 546 GLU A O 1
ATOM 4326 N N . 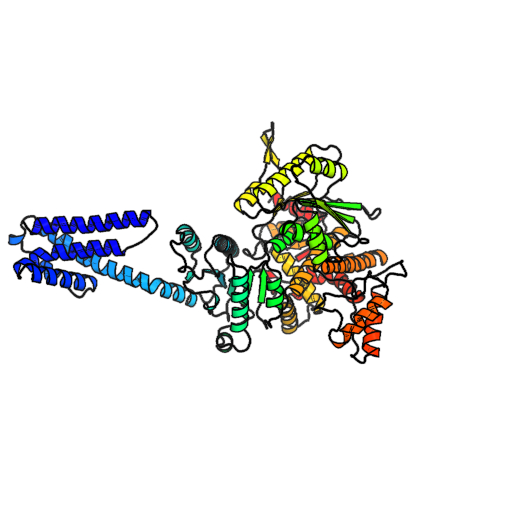CYS A 1 547 ? 24.611 -3.933 18.083 1.00 90.62 547 CYS A N 1
ATOM 4327 C CA . CYS A 1 547 ? 23.818 -2.968 18.840 1.00 90.62 547 CYS A CA 1
ATOM 4328 C C . CYS A 1 547 ? 22.467 -3.570 19.250 1.00 90.62 547 CYS A C 1
ATOM 4330 O O . CYS A 1 547 ? 22.120 -3.566 20.430 1.00 90.62 547 CYS A O 1
ATOM 4332 N N . TYR A 1 548 ? 21.745 -4.188 18.309 1.00 93.50 548 TYR A N 1
ATOM 4333 C CA . TYR A 1 548 ? 20.476 -4.869 18.578 1.00 93.50 548 TYR A CA 1
ATOM 4334 C C . TYR A 1 548 ? 20.607 -5.903 19.704 1.00 93.50 548 TYR A C 1
ATOM 4336 O O . TYR A 1 548 ? 19.855 -5.854 20.674 1.00 93.50 548 TYR A O 1
ATOM 4344 N N . ARG A 1 549 ? 21.607 -6.792 19.638 1.00 93.81 549 ARG A N 1
ATOM 4345 C CA . ARG A 1 549 ? 21.825 -7.844 20.652 1.00 93.81 549 ARG A CA 1
ATOM 4346 C C . ARG A 1 549 ? 22.138 -7.302 22.047 1.00 93.81 549 ARG A C 1
ATOM 4348 O O . ARG A 1 549 ? 21.929 -8.013 23.027 1.00 93.81 549 ARG A O 1
ATOM 4355 N N . ARG A 1 550 ? 22.674 -6.083 22.145 1.00 93.12 550 ARG A N 1
ATOM 4356 C CA . ARG A 1 550 ? 22.966 -5.411 23.418 1.00 93.12 550 ARG A CA 1
ATOM 4357 C C . ARG A 1 550 ? 21.731 -4.719 23.992 1.00 93.12 550 ARG A C 1
ATOM 4359 O O . ARG A 1 550 ? 21.530 -4.761 25.205 1.00 93.12 550 ARG A O 1
ATOM 4366 N N . CYS A 1 551 ? 20.933 -4.080 23.139 1.00 93.69 551 CYS A N 1
ATOM 4367 C CA . CYS A 1 551 ? 19.825 -3.230 23.570 1.00 93.69 551 CYS A CA 1
ATOM 4368 C C . CYS A 1 551 ? 18.500 -3.978 23.730 1.00 93.69 551 CYS A C 1
ATOM 4370 O O . CYS A 1 551 ? 17.712 -3.586 24.585 1.00 93.69 551 CYS A O 1
ATOM 4372 N N . VAL A 1 552 ? 18.253 -5.009 22.914 1.00 95.19 552 VAL A N 1
ATOM 4373 C CA . VAL A 1 552 ? 16.917 -5.584 22.715 1.00 95.19 552 VAL A CA 1
ATOM 4374 C C . VAL A 1 552 ? 16.839 -7.009 23.237 1.00 95.19 552 VAL A C 1
ATOM 4376 O O . VAL A 1 552 ? 17.628 -7.877 22.856 1.00 95.19 552 VAL A O 1
ATOM 4379 N N . LYS A 1 553 ? 15.827 -7.267 24.064 1.00 94.75 553 LYS A N 1
ATOM 4380 C CA . LYS A 1 553 ? 15.420 -8.607 24.479 1.00 94.75 553 LYS A CA 1
ATOM 4381 C C . LYS A 1 553 ? 14.046 -8.921 23.885 1.00 94.75 553 LYS A C 1
ATOM 4383 O O . LYS A 1 553 ? 13.054 -8.333 24.317 1.00 94.75 553 LYS A O 1
ATOM 4388 N N . PRO A 1 554 ? 13.969 -9.829 22.896 1.00 95.12 554 PRO A N 1
ATOM 4389 C CA . PRO A 1 554 ? 12.690 -10.325 22.410 1.00 95.12 554 PRO A CA 1
ATOM 4390 C C . PRO A 1 554 ? 11.860 -10.921 23.548 1.00 95.12 554 PRO A C 1
ATOM 4392 O O . PRO A 1 554 ? 12.412 -11.563 24.443 1.00 95.12 554 PRO A O 1
ATOM 4395 N N . VAL A 1 555 ? 10.549 -10.724 23.490 1.00 95.50 555 VAL A N 1
ATOM 4396 C CA . VAL A 1 555 ? 9.584 -11.255 24.458 1.00 95.50 555 VAL A CA 1
ATOM 4397 C C . VAL A 1 555 ? 8.642 -12.242 23.779 1.00 95.50 555 VAL A C 1
ATOM 4399 O O . VAL A 1 555 ? 8.333 -12.095 22.594 1.00 95.50 555 VAL A O 1
ATOM 4402 N N . ASP A 1 556 ? 8.191 -13.245 24.529 1.00 95.19 556 ASP A N 1
ATOM 4403 C CA . ASP A 1 556 ? 7.162 -14.169 24.063 1.00 95.19 556 ASP A CA 1
ATOM 4404 C C . ASP A 1 556 ? 5.779 -13.545 24.279 1.00 95.19 556 ASP A C 1
ATOM 4406 O O . ASP A 1 556 ? 5.406 -13.174 25.393 1.00 95.19 556 ASP A O 1
ATOM 4410 N N . PHE A 1 557 ? 5.005 -13.422 23.203 1.00 96.25 557 PHE A N 1
ATOM 4411 C CA . PHE A 1 557 ? 3.664 -12.856 23.276 1.00 96.25 557 PHE A CA 1
ATOM 4412 C C . PHE A 1 557 ? 2.708 -13.707 24.114 1.00 96.25 557 PHE A C 1
ATOM 4414 O O . PHE A 1 557 ? 1.845 -13.154 24.793 1.00 96.25 557 PHE A O 1
ATOM 4421 N N . ALA A 1 558 ? 2.884 -15.031 24.128 1.00 94.75 558 ALA A N 1
ATOM 4422 C CA . ALA A 1 558 ? 2.059 -15.907 24.952 1.00 94.75 558 ALA A CA 1
ATOM 4423 C C . ALA A 1 558 ? 2.224 -15.581 26.448 1.00 94.75 558 ALA A C 1
ATOM 4425 O O . ALA A 1 558 ? 1.245 -15.583 27.196 1.00 94.75 558 ALA A O 1
ATOM 4426 N N . GLU A 1 559 ? 3.439 -15.220 26.878 1.00 94.81 559 GLU A N 1
ATOM 4427 C CA . GLU A 1 559 ? 3.700 -14.779 28.252 1.00 94.81 559 GLU A CA 1
ATOM 4428 C C . GLU A 1 559 ? 3.007 -13.443 28.549 1.00 94.81 559 GLU A C 1
ATOM 4430 O O . GLU A 1 559 ? 2.351 -13.321 29.587 1.00 94.81 559 GLU A O 1
ATOM 4435 N N . ILE A 1 560 ? 3.068 -12.477 27.620 1.00 94.38 560 ILE A N 1
ATOM 4436 C CA . ILE A 1 560 ? 2.364 -11.187 27.736 1.00 94.38 560 ILE A CA 1
ATOM 4437 C C . ILE A 1 560 ? 0.867 -11.426 27.927 1.00 94.38 560 ILE A C 1
ATOM 4439 O O . ILE A 1 560 ? 0.284 -10.969 28.909 1.00 94.38 560 ILE A O 1
ATOM 4443 N N . LEU A 1 561 ? 0.250 -12.186 27.025 1.00 93.81 561 LEU A N 1
ATOM 4444 C CA . LEU A 1 561 ? -1.185 -12.439 27.042 1.00 93.81 561 LEU A CA 1
ATOM 4445 C C . LEU A 1 561 ? -1.622 -13.207 28.300 1.00 93.81 561 LEU A C 1
ATOM 4447 O O . LEU A 1 561 ? -2.667 -12.912 28.881 1.00 93.81 561 LEU A O 1
ATOM 4451 N N . SER A 1 562 ? -0.805 -14.154 28.769 1.00 93.56 562 SER A N 1
ATOM 4452 C CA . SER A 1 562 ? -1.070 -14.902 30.005 1.00 93.56 562 SER A CA 1
ATOM 4453 C C . SER A 1 562 ? -1.011 -14.039 31.270 1.00 93.56 562 SER A C 1
ATOM 4455 O O . SER A 1 562 ? -1.639 -14.385 32.270 1.00 93.56 562 SER A O 1
ATOM 4457 N N . SER A 1 563 ? -0.279 -12.918 31.224 1.00 93.62 563 SER A N 1
ATOM 4458 C CA . SER A 1 563 ? -0.155 -11.975 32.340 1.00 93.62 563 SER A CA 1
ATOM 4459 C C . SER A 1 563 ? -1.352 -11.030 32.483 1.00 93.62 563 SER A C 1
ATOM 4461 O O . SER A 1 563 ? -1.551 -10.466 33.559 1.00 93.62 563 SER A O 1
ATOM 4463 N N . LEU A 1 564 ? -2.156 -10.884 31.425 1.00 93.62 564 LEU A N 1
ATOM 4464 C CA . LEU A 1 564 ? -3.373 -10.079 31.431 1.00 93.62 564 LEU A CA 1
ATOM 4465 C C . LEU A 1 564 ? -4.507 -10.803 32.166 1.00 93.62 564 LEU A C 1
ATOM 4467 O O . LEU A 1 564 ? -4.685 -12.022 32.048 1.00 93.62 564 LEU A O 1
ATOM 4471 N N . SER A 1 565 ? -5.322 -10.036 32.888 1.00 94.50 565 SER A N 1
ATOM 4472 C CA . SER A 1 565 ? -6.596 -10.521 33.417 1.00 94.50 565 SER A CA 1
ATOM 4473 C C . SER A 1 565 ? -7.556 -10.903 32.288 1.00 94.50 565 SER A C 1
ATOM 4475 O O . SER A 1 565 ? -7.430 -10.453 31.149 1.00 94.50 565 SER A O 1
ATOM 4477 N N . GLU A 1 566 ? -8.562 -11.717 32.603 1.00 92.81 566 GLU A N 1
ATOM 4478 C CA . GLU A 1 566 ? -9.586 -12.122 31.633 1.00 92.81 566 GLU A CA 1
ATOM 4479 C C . GLU A 1 566 ? -10.320 -10.917 31.024 1.00 92.81 566 GLU A C 1
ATOM 4481 O O . GLU A 1 566 ? -10.530 -10.870 29.815 1.00 92.81 566 GLU A O 1
ATOM 4486 N N . THR A 1 567 ? -10.607 -9.898 31.838 1.00 92.00 567 THR A N 1
ATOM 4487 C CA . THR A 1 567 ? -11.221 -8.640 31.394 1.00 92.00 567 THR A CA 1
ATOM 4488 C C . THR A 1 567 ? -10.315 -7.825 30.475 1.00 92.00 567 THR A C 1
ATOM 4490 O O . THR A 1 567 ? -10.795 -7.231 29.516 1.00 92.00 567 THR A O 1
ATOM 4493 N N . GLU A 1 568 ? -9.006 -7.799 30.737 1.00 92.06 568 GLU A N 1
ATOM 4494 C CA . GLU A 1 568 ? -8.051 -7.109 29.862 1.00 92.06 568 GLU A CA 1
ATOM 4495 C C . GLU A 1 568 ? -7.911 -7.834 28.523 1.00 92.06 568 GLU A C 1
ATOM 4497 O O . GLU A 1 568 ? -7.916 -7.182 27.483 1.00 92.06 568 GLU A O 1
ATOM 4502 N N . ARG A 1 569 ? -7.850 -9.173 28.522 1.00 93.12 569 ARG A N 1
ATOM 4503 C CA . ARG A 1 569 ? -7.832 -9.957 27.277 1.00 93.12 569 ARG A CA 1
ATOM 4504 C C . ARG A 1 569 ? -9.090 -9.730 26.443 1.00 93.12 569 ARG A C 1
ATOM 4506 O O . ARG A 1 569 ? -8.973 -9.436 25.258 1.00 93.12 569 ARG A O 1
ATOM 4513 N N . ALA A 1 570 ? -10.265 -9.781 27.073 1.00 92.62 570 ALA A N 1
ATOM 4514 C CA . ALA A 1 570 ? -11.540 -9.524 26.406 1.00 92.62 570 ALA A CA 1
ATOM 4515 C C . ALA A 1 570 ? -11.582 -8.141 25.733 1.00 92.62 570 ALA A C 1
ATOM 4517 O O . ALA A 1 570 ? -12.069 -8.018 24.613 1.00 92.62 570 ALA A O 1
ATOM 4518 N N . ALA A 1 571 ? -10.995 -7.113 26.356 1.00 93.19 571 ALA A N 1
ATOM 4519 C CA . ALA A 1 571 ? -10.905 -5.786 25.749 1.00 93.19 571 ALA A CA 1
ATOM 4520 C C . ALA A 1 571 ? -10.102 -5.782 24.434 1.00 93.19 571 ALA A C 1
ATOM 4522 O O . ALA A 1 571 ? -10.464 -5.062 23.506 1.00 93.19 571 ALA A O 1
ATOM 4523 N N . TYR A 1 572 ? -9.045 -6.594 24.315 1.00 94.88 572 TYR A N 1
ATOM 4524 C CA . TYR A 1 572 ? -8.279 -6.715 23.069 1.00 94.88 572 TYR A CA 1
ATOM 4525 C C . TYR A 1 572 ? -9.009 -7.517 21.986 1.00 94.88 572 TYR A C 1
ATOM 4527 O O . TYR A 1 572 ? -8.841 -7.203 20.808 1.00 94.88 572 TYR A O 1
ATOM 4535 N N . TYR A 1 573 ? -9.828 -8.501 22.367 1.00 94.38 573 TYR A N 1
ATOM 4536 C CA . TYR A 1 573 ? -10.707 -9.214 21.432 1.00 94.38 573 TYR A CA 1
ATOM 4537 C C . TYR A 1 573 ? -11.783 -8.273 20.874 1.00 94.38 573 TYR A C 1
ATOM 4539 O O . TYR A 1 573 ? -11.930 -8.152 19.661 1.00 94.38 573 TYR A O 1
ATOM 4547 N N . ASN A 1 574 ? -12.439 -7.499 21.744 1.00 93.50 574 ASN A N 1
ATOM 4548 C CA . ASN A 1 574 ? -13.414 -6.483 21.336 1.00 93.50 574 ASN A CA 1
ATOM 4549 C C . ASN A 1 574 ? -12.776 -5.410 20.444 1.00 93.50 574 ASN A C 1
ATOM 4551 O O . ASN A 1 574 ? -13.355 -5.022 19.430 1.00 93.50 574 ASN A O 1
ATOM 4555 N N . LEU A 1 575 ? -11.555 -4.982 20.775 1.00 94.12 575 LEU A N 1
ATOM 4556 C CA . LEU A 1 575 ? -10.803 -4.022 19.973 1.00 94.12 575 LEU A CA 1
ATOM 4557 C C . LEU A 1 575 ? -10.516 -4.532 18.549 1.00 94.12 575 LEU A C 1
ATOM 4559 O O . LEU A 1 575 ? -10.515 -3.735 17.609 1.00 94.12 575 LEU A O 1
ATOM 4563 N N . GLU A 1 576 ? -10.244 -5.829 18.369 1.00 95.38 576 GLU A N 1
ATOM 4564 C CA . GLU A 1 576 ? -10.035 -6.394 17.031 1.00 95.38 576 GLU A CA 1
ATOM 4565 C C . GLU A 1 576 ? -11.287 -6.254 16.165 1.00 95.38 576 GLU A C 1
ATOM 4567 O O . GLU A 1 576 ? -11.191 -5.787 15.025 1.00 95.38 576 GLU A O 1
ATOM 4572 N N . HIS A 1 577 ? -12.456 -6.564 16.725 1.00 94.94 577 HIS A N 1
ATOM 4573 C CA . HIS A 1 577 ? -13.715 -6.427 16.002 1.00 94.94 577 HIS A CA 1
ATOM 4574 C C . HIS A 1 577 ? -14.081 -4.965 15.736 1.00 94.94 577 HIS A C 1
ATOM 4576 O O . HIS A 1 577 ? -14.515 -4.620 14.638 1.00 94.94 577 HIS A O 1
ATOM 4582 N N . GLU A 1 578 ? -13.846 -4.056 16.689 1.00 93.69 578 GLU A N 1
ATOM 4583 C CA . GLU A 1 578 ? -14.032 -2.612 16.473 1.00 93.69 578 GLU A CA 1
ATOM 4584 C C . GLU A 1 578 ? -13.161 -2.092 15.324 1.00 93.69 578 GLU A C 1
ATOM 4586 O O . GLU A 1 578 ? -13.643 -1.371 14.441 1.00 93.69 578 GLU A O 1
ATOM 4591 N N . ARG A 1 579 ? -11.899 -2.529 15.269 1.00 94.69 579 ARG A N 1
ATOM 4592 C CA . ARG A 1 579 ? -11.004 -2.275 14.137 1.00 94.69 579 ARG A CA 1
ATOM 4593 C C . ARG A 1 579 ? -11.523 -2.887 12.845 1.00 94.69 579 ARG A C 1
ATOM 4595 O O . ARG A 1 579 ? -11.446 -2.230 11.801 1.00 94.69 579 ARG A O 1
ATOM 4602 N N . TRP A 1 580 ? -12.060 -4.103 12.882 1.00 95.06 580 TRP A N 1
ATOM 4603 C CA . TRP A 1 580 ? -12.644 -4.755 11.711 1.00 95.06 580 TRP A CA 1
ATOM 4604 C C . TRP A 1 580 ? -13.827 -3.974 11.156 1.00 95.06 580 TRP A C 1
ATOM 4606 O O . TRP A 1 580 ? -13.808 -3.610 9.978 1.00 95.06 580 TRP A O 1
ATOM 4616 N N . MET A 1 581 ? -14.788 -3.620 12.006 1.00 94.38 581 MET A N 1
ATOM 4617 C CA . MET A 1 581 ? -15.942 -2.815 11.621 1.00 94.38 581 MET A CA 1
ATOM 4618 C C . MET A 1 581 ? -15.513 -1.464 11.041 1.00 94.38 581 MET A C 1
ATOM 4620 O O . MET A 1 581 ? -16.015 -1.056 9.993 1.00 94.38 581 MET A O 1
ATOM 4624 N N . ALA A 1 582 ? -14.558 -0.782 11.681 1.00 95.19 582 ALA A N 1
ATOM 4625 C CA . ALA A 1 582 ? -14.026 0.491 11.204 1.00 95.19 582 ALA A CA 1
ATOM 4626 C C . ALA A 1 582 ? -13.406 0.360 9.802 1.00 95.19 582 ALA A C 1
ATOM 4628 O O . ALA A 1 582 ? -13.728 1.148 8.914 1.00 95.19 582 ALA A O 1
ATOM 4629 N N . TYR A 1 583 ? -12.582 -0.667 9.571 1.00 95.75 583 TYR A N 1
ATOM 4630 C CA . TYR A 1 583 ? -11.968 -0.924 8.266 1.00 95.75 583 TYR A CA 1
ATOM 4631 C C . TYR A 1 583 ? -13.031 -1.201 7.196 1.00 95.75 583 TYR A C 1
ATOM 4633 O O . TYR A 1 583 ? -13.050 -0.567 6.143 1.00 95.75 583 TYR A O 1
ATOM 4641 N N . VAL A 1 584 ? -13.976 -2.091 7.487 1.00 94.56 584 VAL A N 1
ATOM 4642 C CA . VAL A 1 584 ? -15.016 -2.509 6.541 1.00 94.56 584 VAL A CA 1
ATOM 4643 C C . VAL A 1 584 ? -15.926 -1.336 6.141 1.00 94.56 584 VAL A C 1
ATOM 4645 O O . VAL A 1 584 ? -16.237 -1.185 4.958 1.00 94.56 584 VAL A O 1
ATOM 4648 N N . ARG A 1 585 ? -16.248 -0.422 7.066 1.00 94.75 585 ARG A N 1
ATOM 4649 C CA . ARG A 1 585 ? -16.971 0.828 6.755 1.00 94.75 585 ARG A CA 1
ATOM 4650 C C . ARG A 1 585 ? -16.188 1.754 5.823 1.00 94.75 585 ARG A C 1
ATOM 4652 O O . ARG A 1 585 ? -16.775 2.331 4.911 1.00 94.75 585 ARG A O 1
ATOM 4659 N N . THR A 1 586 ? -14.867 1.861 5.994 1.00 94.88 586 THR A N 1
ATOM 4660 C CA . THR A 1 586 ? -14.014 2.671 5.096 1.00 94.88 586 THR A CA 1
ATOM 4661 C C . THR A 1 586 ? -13.908 2.101 3.678 1.00 94.88 586 THR A C 1
ATOM 4663 O O . THR A 1 586 ? -13.588 2.829 2.740 1.00 94.88 586 THR A O 1
ATOM 4666 N N . GLU A 1 587 ? -14.224 0.816 3.510 1.00 93.31 587 GLU A N 1
ATOM 4667 C CA . GLU A 1 587 ? -14.272 0.110 2.225 1.00 93.31 587 GLU A CA 1
ATOM 4668 C C . GLU A 1 587 ? -15.669 0.171 1.566 1.00 93.31 587 GLU A C 1
ATOM 4670 O O . GLU A 1 587 ? -15.906 -0.445 0.519 1.00 93.31 587 GLU A O 1
ATOM 4675 N N . GLY A 1 588 ? -16.606 0.916 2.163 1.00 93.56 588 GLY A N 1
ATOM 4676 C CA . GLY A 1 588 ? -17.947 1.148 1.624 1.00 93.56 588 GLY A CA 1
ATOM 4677 C C . GLY A 1 588 ? -18.979 0.082 1.969 1.00 93.56 588 GLY A C 1
ATOM 4678 O O . GLY A 1 588 ? -20.019 0.008 1.319 1.00 93.56 588 GLY A O 1
ATOM 4679 N N . TRP A 1 589 ? -18.696 -0.772 2.951 1.00 94.12 589 TRP A N 1
ATOM 4680 C CA . TRP A 1 589 ? -19.660 -1.762 3.415 1.00 94.12 589 TRP A CA 1
ATOM 4681 C C . TRP A 1 589 ? -20.607 -1.181 4.459 1.00 94.12 589 TRP A C 1
ATOM 4683 O O . TRP A 1 589 ? -20.238 -0.304 5.240 1.00 94.12 589 TRP A O 1
ATOM 4693 N N . ARG A 1 590 ? -21.820 -1.729 4.489 1.00 93.88 590 ARG A N 1
ATOM 4694 C CA . ARG A 1 590 ? -22.878 -1.367 5.435 1.00 93.88 590 ARG A CA 1
ATOM 4695 C C . ARG A 1 590 ? -23.487 -2.589 6.104 1.00 93.88 590 ARG A C 1
ATOM 4697 O O . ARG A 1 590 ? -23.403 -3.705 5.577 1.00 93.88 590 ARG A O 1
ATOM 4704 N N . LEU A 1 591 ? -24.123 -2.383 7.249 1.00 94.94 591 LEU A N 1
ATOM 4705 C CA . LEU A 1 591 ? -24.885 -3.409 7.935 1.00 94.94 591 LEU A CA 1
ATOM 4706 C C . LEU A 1 591 ? -25.954 -3.971 6.994 1.00 94.94 591 LEU A C 1
ATOM 4708 O O . LEU A 1 591 ? -26.603 -3.249 6.237 1.00 94.94 591 LEU A O 1
ATOM 4712 N N . SER A 1 592 ? -26.130 -5.291 7.026 1.00 94.75 592 SER A N 1
ATOM 4713 C CA . SER A 1 592 ? -27.214 -5.954 6.297 1.00 94.75 592 SER A CA 1
ATOM 4714 C C . SER A 1 592 ? -28.552 -5.666 6.969 1.00 94.75 592 SER A C 1
ATOM 4716 O O . SER A 1 592 ? -29.085 -6.537 7.634 1.00 94.75 592 SER A O 1
ATOM 4718 N N . SER A 1 593 ? -29.087 -4.455 6.843 1.00 92.69 593 SER A N 1
ATOM 4719 C CA . SER A 1 593 ? -30.385 -4.081 7.403 1.00 92.69 593 SER A CA 1
ATOM 4720 C C . SER A 1 593 ? -31.061 -2.977 6.586 1.00 92.69 593 SER A C 1
ATOM 4722 O O . SER A 1 593 ? -30.450 -2.343 5.728 1.00 92.69 593 SER A O 1
ATOM 4724 N N . ASN A 1 594 ? -32.340 -2.719 6.874 1.00 85.12 594 ASN A N 1
ATOM 4725 C CA . ASN A 1 594 ? -33.095 -1.600 6.294 1.00 85.12 594 ASN A CA 1
ATOM 4726 C C . ASN A 1 594 ? -32.961 -0.305 7.124 1.00 85.12 594 ASN A C 1
ATOM 4728 O O . ASN A 1 594 ? -33.895 0.492 7.182 1.00 85.12 594 ASN A O 1
ATOM 4732 N N . GLY A 1 595 ? -31.818 -0.108 7.789 1.00 81.44 595 GLY A N 1
ATOM 4733 C CA . GLY A 1 595 ? -31.502 1.088 8.581 1.00 81.44 595 GLY A CA 1
ATOM 4734 C C . GLY A 1 595 ? -31.594 0.905 10.098 1.00 81.44 595 GLY A C 1
ATOM 4735 O O . GLY A 1 595 ? -31.034 1.713 10.835 1.00 81.44 595 GLY A O 1
ATOM 4736 N N . GLY A 1 596 ? -32.240 -0.158 10.582 1.00 86.44 596 GLY A N 1
ATOM 4737 C CA . GLY A 1 596 ? -32.218 -0.516 12.000 1.00 86.44 596 GLY A CA 1
ATOM 4738 C C . GLY A 1 596 ? -31.084 -1.484 12.361 1.00 86.44 596 GLY A C 1
ATOM 4739 O O . GLY A 1 596 ? -30.408 -2.035 11.490 1.00 86.44 596 GLY A O 1
ATOM 4740 N N . ARG A 1 597 ? -30.826 -1.656 13.661 1.00 91.31 597 ARG A N 1
ATOM 4741 C CA . ARG A 1 597 ? -29.719 -2.477 14.195 1.00 91.31 597 ARG A CA 1
ATOM 4742 C C . ARG A 1 597 ? -30.205 -3.726 14.931 1.00 91.31 597 ARG A C 1
ATOM 4744 O O . ARG A 1 597 ? -29.409 -4.408 15.572 1.00 91.31 597 ARG A O 1
ATOM 4751 N N . THR A 1 598 ? -31.496 -4.040 14.841 1.00 95.25 598 THR A N 1
ATOM 4752 C CA . THR A 1 598 ? -32.080 -5.183 15.548 1.00 95.25 598 THR A CA 1
ATOM 4753 C C . THR A 1 598 ? -31.775 -6.498 14.834 1.00 95.25 598 THR A C 1
ATOM 4755 O O . THR A 1 598 ? -31.673 -6.553 13.606 1.00 95.25 598 THR A O 1
ATOM 4758 N N . LEU A 1 599 ? -31.712 -7.600 15.588 1.00 96.25 599 LEU A N 1
ATOM 4759 C CA . LEU A 1 599 ? -31.451 -8.925 15.016 1.00 96.25 599 LEU A CA 1
ATOM 4760 C C . LEU A 1 599 ? -32.499 -9.329 13.964 1.00 96.25 599 LEU A C 1
ATOM 4762 O O . LEU A 1 599 ? -32.166 -9.968 12.970 1.00 96.25 599 LEU A O 1
ATOM 4766 N N . ALA A 1 600 ? -33.761 -8.936 14.162 1.00 95.50 600 ALA A N 1
ATOM 4767 C CA . ALA A 1 600 ? -34.856 -9.257 13.249 1.00 95.50 600 ALA A CA 1
ATOM 4768 C C . ALA A 1 600 ? -34.697 -8.579 11.879 1.00 95.50 600 ALA A C 1
ATOM 4770 O O . ALA A 1 600 ? -34.930 -9.211 10.849 1.00 95.50 600 ALA A O 1
ATOM 4771 N N . GLU A 1 601 ? -34.275 -7.315 11.852 1.00 95.56 601 GLU A N 1
ATOM 4772 C CA . GLU A 1 601 ? -34.022 -6.593 10.601 1.00 95.56 601 GLU A CA 1
ATOM 4773 C C . GLU A 1 601 ? -32.799 -7.146 9.876 1.00 95.56 601 GLU A C 1
ATOM 4775 O O . GLU A 1 601 ? -32.831 -7.291 8.652 1.00 95.56 601 GLU A O 1
ATOM 4780 N N . ILE A 1 602 ? -31.752 -7.501 10.632 1.00 96.88 602 ILE A N 1
ATOM 4781 C CA . ILE A 1 602 ? -30.550 -8.113 10.064 1.00 96.88 602 ILE A CA 1
ATOM 4782 C C . ILE A 1 602 ? -30.892 -9.456 9.425 1.00 96.88 602 ILE A C 1
ATOM 4784 O O . ILE A 1 602 ? -30.550 -9.710 8.269 1.00 96.88 602 ILE A O 1
ATOM 4788 N N . ARG A 1 603 ? -31.638 -10.292 10.152 1.00 96.19 603 ARG A N 1
ATOM 4789 C CA . ARG A 1 603 ? -32.128 -11.581 9.666 1.00 96.19 603 ARG A CA 1
ATOM 4790 C C . ARG A 1 603 ? -32.953 -11.433 8.392 1.00 96.19 603 ARG A C 1
ATOM 4792 O O . ARG A 1 603 ? -32.685 -12.133 7.421 1.00 96.19 603 ARG A O 1
ATOM 4799 N N . ALA A 1 604 ? -33.916 -10.510 8.380 1.00 95.50 604 ALA A N 1
ATOM 4800 C CA . ALA A 1 604 ? -34.769 -10.280 7.219 1.00 95.50 604 ALA A CA 1
ATOM 4801 C C . ALA A 1 604 ? -33.954 -9.895 5.976 1.00 95.50 604 ALA A C 1
ATOM 4803 O O . ALA A 1 604 ? -34.276 -10.335 4.878 1.00 95.50 604 ALA A O 1
ATOM 4804 N N . CYS A 1 605 ? -32.887 -9.107 6.135 1.00 95.75 605 CYS A N 1
ATOM 4805 C CA . CYS A 1 605 ? -31.995 -8.760 5.032 1.00 95.75 605 CYS A CA 1
ATOM 4806 C C . CYS A 1 605 ? -31.121 -9.948 4.597 1.00 95.75 605 CYS A C 1
ATOM 4808 O O . CYS A 1 605 ? -31.010 -10.216 3.403 1.00 95.75 605 CYS A O 1
ATOM 4810 N N . TYR A 1 606 ? -30.535 -10.683 5.548 1.00 94.94 606 TYR A N 1
ATOM 4811 C CA . TYR A 1 606 ? -29.705 -11.861 5.274 1.00 94.94 606 TYR A CA 1
ATOM 4812 C C . TYR A 1 606 ? -30.479 -12.951 4.516 1.00 94.94 606 TYR A C 1
ATOM 4814 O O . TYR A 1 606 ? -29.994 -13.493 3.522 1.00 94.94 606 TYR A O 1
ATOM 4822 N N . GLU A 1 607 ? -31.725 -13.217 4.915 1.00 95.00 607 GLU A N 1
ATOM 4823 C CA . GLU A 1 607 ? -32.594 -14.206 4.268 1.00 95.00 607 GLU A CA 1
ATOM 4824 C C . GLU A 1 607 ? -32.841 -13.918 2.775 1.00 95.00 607 GLU A C 1
ATOM 4826 O O . GLU A 1 607 ? -33.090 -14.866 2.025 1.00 95.00 607 GLU A O 1
ATOM 4831 N N . LEU A 1 608 ? -32.728 -12.657 2.329 1.00 94.06 608 LEU A N 1
ATOM 4832 C CA . LEU A 1 608 ? -32.907 -12.259 0.925 1.00 94.06 608 LEU A CA 1
ATOM 4833 C C . LEU A 1 608 ? -31.749 -12.659 0.009 1.00 94.06 608 LEU A C 1
ATOM 4835 O O . LEU A 1 608 ? -31.948 -12.674 -1.201 1.00 94.06 608 LEU A O 1
ATOM 4839 N N . TYR A 1 609 ? -30.555 -12.910 0.551 1.00 94.12 609 TYR A N 1
ATOM 4840 C CA . TYR A 1 609 ? -29.362 -13.179 -0.262 1.00 94.12 609 TYR A CA 1
ATOM 4841 C C . TYR A 1 609 ? -28.571 -14.420 0.166 1.00 94.12 609 TYR A C 1
ATOM 4843 O O . TYR A 1 609 ? -27.593 -14.776 -0.490 1.00 94.12 609 TYR A O 1
ATOM 4851 N N . CYS A 1 610 ? -28.946 -15.063 1.275 1.00 92.62 610 CYS A N 1
ATOM 4852 C CA . CYS A 1 610 ? -28.239 -16.225 1.820 1.00 92.62 610 CYS A CA 1
ATOM 4853 C C . CYS A 1 610 ? -28.208 -17.449 0.884 1.00 92.62 610 CYS A C 1
ATOM 4855 O O . CYS A 1 610 ? -27.341 -18.306 1.030 1.00 92.62 610 CYS A O 1
ATOM 4857 N N . GLU A 1 611 ? -29.125 -17.534 -0.085 1.00 91.69 611 GLU A N 1
ATOM 4858 C CA . GLU A 1 611 ? -29.148 -18.612 -1.083 1.00 91.69 611 GLU A CA 1
ATOM 4859 C C . GLU A 1 611 ? -28.019 -18.451 -2.114 1.00 91.69 611 GLU A C 1
ATOM 4861 O O . GLU A 1 611 ? -27.458 -19.441 -2.586 1.00 91.69 611 GLU A O 1
ATOM 4866 N N . GLU A 1 612 ? -27.637 -17.211 -2.428 1.00 92.19 612 GLU A N 1
ATOM 4867 C CA . GLU A 1 612 ? -26.553 -16.880 -3.352 1.00 92.19 612 GLU A CA 1
ATOM 4868 C C . GLU A 1 612 ? -25.206 -16.658 -2.652 1.00 92.19 612 GLU A C 1
ATOM 4870 O O . GLU A 1 612 ? -24.159 -17.032 -3.190 1.00 92.19 612 GLU A O 1
ATOM 4875 N N . PHE A 1 613 ? -25.207 -16.047 -1.464 1.00 89.19 613 PHE A N 1
ATOM 4876 C CA . PHE A 1 613 ? -23.995 -15.699 -0.724 1.00 89.19 613 PHE A CA 1
ATOM 4877 C C . PHE A 1 613 ? -24.011 -16.255 0.697 1.00 89.19 613 PHE A C 1
ATOM 4879 O O . PHE A 1 613 ? -24.946 -16.035 1.456 1.00 89.19 613 PHE A O 1
ATOM 4886 N N . LYS A 1 614 ? -22.909 -16.898 1.100 1.00 83.88 614 LYS A N 1
ATOM 4887 C CA . LYS A 1 614 ? -22.816 -17.585 2.397 1.00 83.88 614 LYS A CA 1
ATOM 4888 C C . LYS A 1 614 ? -22.979 -16.660 3.602 1.00 83.88 614 LYS A C 1
ATOM 4890 O O . LYS A 1 614 ? -23.633 -17.031 4.567 1.00 83.88 614 LYS A O 1
ATOM 4895 N N . ASN A 1 615 ? -22.369 -15.481 3.574 1.00 84.00 615 ASN A N 1
ATOM 4896 C CA . ASN A 1 615 ? -22.226 -14.660 4.778 1.00 84.00 615 ASN A CA 1
ATOM 4897 C C . ASN A 1 615 ? -22.362 -13.153 4.540 1.00 84.00 615 ASN A C 1
ATOM 4899 O O . ASN A 1 615 ? -22.753 -12.433 5.448 1.00 84.00 615 ASN A O 1
ATOM 4903 N N . GLN A 1 616 ? -22.080 -12.669 3.333 1.00 90.50 616 GLN A N 1
ATOM 4904 C CA . GLN A 1 616 ? -22.093 -11.246 3.014 1.00 90.50 616 GLN A CA 1
ATOM 4905 C C . GLN A 1 616 ? -22.502 -11.021 1.561 1.00 90.50 616 GLN A C 1
ATOM 4907 O O . GLN A 1 616 ? -22.137 -11.788 0.669 1.00 90.50 616 GLN A O 1
ATOM 4912 N N . ASN A 1 617 ? -23.234 -9.943 1.305 1.00 92.62 617 ASN A N 1
ATOM 4913 C CA . ASN A 1 617 ? -23.645 -9.583 -0.043 1.00 92.62 617 ASN A CA 1
ATOM 4914 C C . ASN A 1 617 ? -22.572 -8.702 -0.689 1.00 92.62 617 ASN A C 1
ATOM 4916 O O . ASN A 1 617 ? -22.511 -7.500 -0.432 1.00 92.62 617 ASN A O 1
ATOM 4920 N N . TYR A 1 618 ? -21.735 -9.296 -1.540 1.00 85.88 618 TYR A N 1
ATOM 4921 C CA . TYR A 1 618 ? -20.650 -8.579 -2.219 1.00 85.88 618 TYR A CA 1
ATOM 4922 C C . TYR A 1 618 ? -21.147 -7.523 -3.213 1.00 85.88 618 TYR A C 1
ATOM 4924 O O . TYR A 1 618 ? -20.493 -6.498 -3.378 1.00 85.88 618 TYR A O 1
ATOM 4932 N N . LEU A 1 619 ? -22.291 -7.754 -3.866 1.00 87.88 619 LEU A N 1
ATOM 4933 C CA . LEU A 1 619 ? -22.822 -6.843 -4.886 1.00 87.88 619 LEU A CA 1
ATOM 4934 C C . LEU A 1 619 ? -23.344 -5.545 -4.270 1.00 87.88 619 LEU A C 1
ATOM 4936 O O . LEU A 1 619 ? -23.123 -4.470 -4.814 1.00 87.88 619 LEU A O 1
ATOM 4940 N N . ALA A 1 620 ? -24.019 -5.654 -3.127 1.00 89.81 620 ALA A N 1
ATOM 4941 C CA . ALA A 1 620 ? -24.567 -4.516 -2.395 1.00 89.81 620 ALA A CA 1
ATOM 4942 C C . ALA A 1 620 ? -23.651 -4.030 -1.255 1.00 89.81 620 ALA A C 1
ATOM 4944 O O . ALA A 1 620 ? -24.071 -3.168 -0.484 1.00 89.81 620 ALA A O 1
ATOM 4945 N N . LYS A 1 621 ? -22.450 -4.617 -1.117 1.00 92.56 621 LYS A N 1
ATOM 4946 C CA . LYS A 1 621 ? -21.517 -4.429 0.007 1.00 92.56 621 LYS A CA 1
ATOM 4947 C C . LYS A 1 621 ? -22.220 -4.432 1.371 1.00 92.56 621 LYS A C 1
ATOM 4949 O O . LYS A 1 621 ? -22.100 -3.497 2.158 1.00 92.56 621 LYS A O 1
ATOM 4954 N N . MET A 1 622 ? -22.975 -5.491 1.659 1.00 95.25 622 MET A N 1
ATOM 4955 C CA . MET A 1 622 ? -23.667 -5.639 2.944 1.00 95.25 622 MET A CA 1
ATOM 4956 C C . MET A 1 622 ? -23.060 -6.766 3.768 1.00 95.25 622 MET A C 1
ATOM 4958 O O . MET A 1 622 ? -22.842 -7.860 3.243 1.00 95.25 622 MET A O 1
ATOM 4962 N N . HIS A 1 623 ? -22.825 -6.515 5.055 1.00 95.44 623 HIS A N 1
ATOM 4963 C CA . HIS A 1 623 ? -22.278 -7.508 5.976 1.00 95.44 623 HIS A CA 1
ATOM 4964 C C . HIS A 1 623 ? -23.101 -7.563 7.276 1.00 95.44 623 HIS A C 1
ATOM 4966 O O . HIS A 1 623 ? -23.345 -6.517 7.877 1.00 95.44 623 HIS A O 1
ATOM 4972 N N . PRO A 1 624 ? -23.568 -8.743 7.725 1.00 95.56 624 PRO A N 1
ATOM 4973 C CA . PRO A 1 624 ? -24.425 -8.858 8.908 1.00 95.56 624 PRO A CA 1
ATOM 4974 C C . PRO A 1 624 ? -23.651 -8.638 10.217 1.00 95.56 624 PRO A C 1
ATOM 4976 O O . PRO A 1 624 ? -24.208 -8.116 11.171 1.00 95.56 624 PRO A O 1
ATOM 4979 N N . ALA A 1 625 ? -22.353 -8.961 10.240 1.00 95.06 625 ALA A N 1
ATOM 4980 C CA . ALA A 1 625 ? -21.476 -8.791 11.406 1.00 95.06 625 ALA A CA 1
ATOM 4981 C C . ALA A 1 625 ? -21.038 -7.344 11.714 1.00 95.06 625 ALA A C 1
ATOM 4983 O O . ALA A 1 625 ? -20.176 -7.142 12.563 1.00 95.06 625 ALA A O 1
ATOM 4984 N N . LEU A 1 626 ? -21.584 -6.324 11.038 1.00 94.12 626 LEU A N 1
ATOM 4985 C CA . LEU A 1 626 ? -21.304 -4.910 11.348 1.00 94.12 626 LEU A CA 1
ATOM 4986 C C . LEU A 1 626 ? -22.080 -4.439 12.591 1.00 94.12 626 LEU A C 1
ATOM 4988 O O . LEU A 1 626 ? -22.769 -3.419 12.589 1.00 94.12 626 LEU A O 1
ATOM 4992 N N . VAL A 1 627 ? -21.957 -5.225 13.653 1.00 93.50 627 VAL A N 1
ATOM 4993 C CA . VAL A 1 627 ? -22.586 -5.078 14.963 1.00 93.50 627 VAL A CA 1
ATOM 4994 C C . VAL A 1 627 ? -21.522 -5.278 16.042 1.00 93.50 627 VAL A C 1
ATOM 4996 O O . VAL A 1 627 ? -20.567 -6.011 15.799 1.00 93.50 627 VAL A O 1
ATOM 4999 N N . PRO A 1 628 ? -21.632 -4.646 17.219 1.00 92.00 628 PRO A N 1
ATOM 5000 C CA . PRO A 1 628 ? -20.625 -4.796 18.267 1.00 92.00 628 PRO A CA 1
ATOM 5001 C C . PRO A 1 628 ? -20.591 -6.225 18.838 1.00 92.00 628 PRO A C 1
ATOM 5003 O O . PRO A 1 628 ? -21.583 -6.953 18.758 1.00 92.00 628 PRO A O 1
ATOM 5006 N N . ILE A 1 629 ? -19.463 -6.614 19.451 1.00 90.75 629 ILE A N 1
ATOM 5007 C CA . ILE A 1 629 ? -19.369 -7.895 20.178 1.00 90.75 629 ILE A CA 1
ATOM 5008 C C . ILE A 1 629 ? -20.390 -7.922 21.314 1.00 90.75 629 ILE A C 1
ATOM 5010 O O . ILE A 1 629 ? -21.199 -8.843 21.383 1.00 90.75 629 ILE A O 1
ATOM 5014 N N . ASP A 1 630 ? -20.403 -6.862 22.122 1.00 87.00 630 ASP A N 1
ATOM 5015 C CA . ASP A 1 630 ? -21.313 -6.685 23.247 1.00 87.00 630 ASP A CA 1
ATOM 5016 C C . ASP A 1 630 ? -22.108 -5.384 23.096 1.00 87.00 630 ASP A C 1
ATOM 5018 O O . ASP A 1 630 ? -21.598 -4.371 22.610 1.00 87.00 630 ASP A O 1
ATOM 5022 N N . SER A 1 631 ? -23.365 -5.387 23.537 1.00 87.25 631 SER A N 1
ATOM 5023 C CA . SER A 1 631 ? -24.180 -4.177 23.623 1.00 87.25 631 SER A CA 1
ATOM 5024 C C . SER A 1 631 ? -25.130 -4.240 24.811 1.00 87.25 631 SER A C 1
ATOM 5026 O O . SER A 1 631 ? -25.827 -5.235 25.003 1.00 87.25 631 SER A O 1
ATOM 5028 N N . ASP A 1 632 ? -25.189 -3.146 25.569 1.00 85.56 632 ASP A N 1
ATOM 5029 C CA . ASP A 1 632 ? -26.190 -2.946 26.622 1.00 85.56 632 ASP A CA 1
ATOM 5030 C C . ASP A 1 632 ? -27.529 -2.425 26.062 1.00 85.56 632 ASP A C 1
ATOM 5032 O O . ASP A 1 632 ? -28.530 -2.373 26.782 1.00 85.56 632 ASP A O 1
ATOM 5036 N N . ASP A 1 633 ? -27.562 -2.015 24.788 1.00 88.06 633 ASP A N 1
ATOM 5037 C CA . ASP A 1 633 ? -28.767 -1.524 24.123 1.00 88.06 633 ASP A CA 1
ATOM 5038 C C . ASP A 1 633 ? -29.531 -2.698 23.483 1.00 88.06 633 ASP A C 1
ATOM 5040 O O . ASP A 1 633 ? -29.067 -3.267 22.494 1.00 88.06 633 ASP A O 1
ATOM 5044 N N . PRO A 1 634 ? -30.735 -3.053 23.973 1.00 85.62 634 PRO A N 1
ATOM 5045 C CA . PRO A 1 634 ? -31.508 -4.170 23.429 1.00 85.62 634 PRO A CA 1
ATOM 5046 C C . PRO A 1 634 ? -32.000 -3.938 21.990 1.00 85.62 634 PRO A C 1
ATOM 5048 O O . PRO A 1 634 ? -32.507 -4.870 21.364 1.00 85.62 634 PRO A O 1
ATOM 5051 N N . SER A 1 635 ? -31.898 -2.714 21.462 1.00 89.56 635 SER A N 1
ATOM 5052 C CA . SER A 1 635 ? -32.199 -2.397 20.062 1.00 89.56 635 SER A CA 1
ATOM 5053 C C . SER A 1 635 ? -31.029 -2.665 19.104 1.00 89.56 635 SER A C 1
ATOM 5055 O O . SER A 1 635 ? -31.199 -2.566 17.886 1.00 89.56 635 SER A O 1
ATOM 5057 N N . VAL A 1 636 ? -29.866 -3.052 19.633 1.00 92.31 636 VAL A N 1
ATOM 5058 C CA . VAL A 1 636 ? -28.655 -3.369 18.875 1.00 92.31 636 VAL A CA 1
ATOM 5059 C C . VAL A 1 636 ? -28.350 -4.857 19.027 1.00 92.31 636 VAL A C 1
ATOM 5061 O O . VAL A 1 636 ? -28.196 -5.365 20.134 1.00 92.31 636 VAL A O 1
ATOM 5064 N N . ALA A 1 637 ? -28.281 -5.576 17.908 1.00 95.06 637 ALA A N 1
ATOM 5065 C CA . ALA A 1 637 ? -27.867 -6.973 17.913 1.00 95.06 637 ALA A CA 1
ATOM 5066 C C . ALA A 1 637 ? -26.392 -7.099 18.316 1.00 95.06 637 ALA A C 1
ATOM 5068 O O . ALA A 1 637 ? -25.583 -6.228 17.998 1.00 95.06 637 ALA A O 1
ATOM 5069 N N . THR A 1 638 ? -26.041 -8.198 18.974 1.00 95.56 638 THR A N 1
ATOM 5070 C CA . THR A 1 638 ? -24.645 -8.542 19.263 1.00 95.56 638 THR A CA 1
ATOM 5071 C C . THR A 1 638 ? -24.068 -9.466 18.194 1.00 95.56 638 THR A C 1
ATOM 5073 O O . THR A 1 638 ? -24.805 -10.155 17.481 1.00 95.56 638 THR A O 1
ATOM 5076 N N . LEU A 1 639 ? -22.740 -9.515 18.090 1.00 94.88 639 LEU A N 1
ATOM 5077 C CA . LEU A 1 639 ? -22.050 -10.371 17.125 1.00 94.88 639 LEU A CA 1
ATOM 5078 C C . LEU A 1 639 ? -22.414 -11.853 17.303 1.00 94.88 639 LEU A C 1
ATOM 5080 O O . LEU A 1 639 ? -22.753 -12.515 16.326 1.00 94.88 639 LEU A O 1
ATOM 5084 N N . GLN A 1 640 ? -22.456 -12.341 18.548 1.00 94.62 640 GLN A N 1
ATOM 5085 C CA . GLN A 1 640 ? -22.849 -13.725 18.837 1.00 94.62 640 GLN A CA 1
ATOM 5086 C C . GLN A 1 640 ? -24.294 -14.024 18.409 1.00 94.62 640 GLN A C 1
ATOM 5088 O O . GLN A 1 640 ? -24.573 -15.085 17.857 1.00 94.62 640 GLN A O 1
ATOM 5093 N N . GLN A 1 641 ? -25.222 -13.082 18.618 1.00 95.56 641 GLN A N 1
ATOM 5094 C CA . GLN A 1 641 ? -26.605 -13.246 18.160 1.00 95.56 641 GLN A CA 1
ATOM 5095 C C . GLN A 1 641 ? -26.688 -13.351 16.635 1.00 95.56 641 GLN A C 1
ATOM 5097 O O . GLN A 1 641 ? -27.506 -14.109 16.114 1.00 95.56 641 GLN A O 1
ATOM 5102 N N . VAL A 1 642 ? -25.860 -12.586 15.918 1.00 95.62 642 VAL A N 1
ATOM 5103 C CA . VAL A 1 642 ? -25.775 -12.645 14.456 1.00 95.62 642 VAL A CA 1
ATOM 5104 C C . VAL A 1 642 ? -25.182 -13.975 13.987 1.00 95.62 642 VAL A C 1
ATOM 5106 O O . VAL A 1 642 ? -25.737 -14.567 13.062 1.00 95.62 642 VAL A O 1
ATOM 5109 N N . ASP A 1 643 ? -24.127 -14.474 14.636 1.00 94.12 643 ASP A N 1
ATOM 5110 C CA . ASP A 1 643 ? -23.545 -15.794 14.351 1.00 94.12 643 ASP A CA 1
ATOM 5111 C C . ASP A 1 643 ? -24.587 -16.909 14.493 1.00 94.12 643 ASP A C 1
ATOM 5113 O O . ASP A 1 643 ? -24.838 -17.665 13.546 1.00 94.12 643 ASP A O 1
ATOM 5117 N N . ASP A 1 644 ? -25.270 -16.956 15.639 1.00 94.75 644 ASP A N 1
ATOM 5118 C CA . ASP A 1 644 ? -26.313 -17.945 15.922 1.00 94.75 644 ASP A CA 1
ATOM 5119 C C . ASP A 1 644 ? -27.462 -17.856 14.902 1.00 94.75 644 ASP A C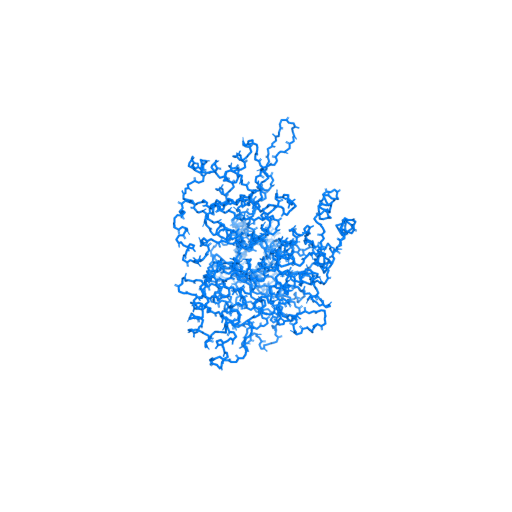 1
ATOM 5121 O O . ASP A 1 644 ? -27.983 -18.873 14.430 1.00 94.75 644 ASP A O 1
ATOM 5125 N N . MET A 1 645 ? -27.838 -16.631 14.520 1.00 95.25 645 MET A N 1
ATOM 5126 C CA . MET A 1 645 ? -28.884 -16.366 13.534 1.00 95.25 645 MET A CA 1
ATOM 5127 C C . MET A 1 645 ? -28.503 -16.865 12.138 1.00 95.25 645 MET A C 1
ATOM 5129 O O . MET A 1 645 ? -29.337 -17.488 11.478 1.00 95.25 645 MET A O 1
ATOM 5133 N N . ILE A 1 646 ? -27.260 -16.668 11.694 1.00 94.50 646 ILE A N 1
ATOM 5134 C CA . ILE A 1 646 ? -26.793 -17.167 10.393 1.00 94.50 646 ILE A CA 1
ATOM 5135 C C . ILE A 1 646 ? -26.834 -18.699 10.359 1.00 94.50 646 ILE A C 1
ATOM 5137 O O . ILE A 1 646 ? -27.359 -19.277 9.401 1.00 94.50 646 ILE A O 1
ATOM 5141 N N . VAL A 1 647 ? -26.346 -19.364 11.412 1.00 93.50 647 VAL A N 1
ATOM 5142 C CA . VAL A 1 647 ? -26.393 -20.832 11.539 1.00 93.50 647 VAL A CA 1
ATOM 5143 C C . VAL A 1 647 ? -27.839 -21.328 11.470 1.00 93.50 647 VAL A C 1
ATOM 5145 O O . VAL A 1 647 ? -28.151 -22.275 10.739 1.00 93.50 647 VAL A O 1
ATOM 5148 N N . GLN A 1 648 ? -28.742 -20.668 12.200 1.00 94.31 648 GLN A N 1
ATOM 5149 C CA . GLN A 1 648 ? -30.161 -21.002 12.215 1.00 94.31 648 GLN A CA 1
ATOM 5150 C C . GLN A 1 648 ? -30.796 -20.862 10.824 1.00 94.31 648 GLN A C 1
ATOM 5152 O O . GLN A 1 648 ? -31.438 -21.805 10.361 1.00 94.31 648 GLN A O 1
ATOM 5157 N N . VAL A 1 649 ? -30.600 -19.729 10.142 1.00 94.19 649 VAL A N 1
ATOM 5158 C CA . VAL A 1 649 ? -31.189 -19.466 8.816 1.00 94.19 649 VAL A CA 1
ATOM 5159 C C . VAL A 1 649 ? -30.710 -20.487 7.783 1.00 94.19 649 VAL A C 1
ATOM 5161 O O . VAL A 1 649 ? -31.526 -21.034 7.040 1.00 94.19 649 VAL A O 1
ATOM 5164 N N . ASN A 1 650 ? -29.413 -20.811 7.758 1.00 93.38 650 ASN A N 1
ATOM 5165 C CA . ASN A 1 650 ? -28.877 -21.812 6.828 1.00 93.38 650 ASN A CA 1
ATOM 5166 C C . ASN A 1 650 ? -29.470 -23.204 7.075 1.00 93.38 650 ASN A C 1
ATOM 5168 O O . ASN A 1 650 ? -29.813 -23.911 6.122 1.00 93.38 650 ASN A O 1
ATOM 5172 N N . ARG A 1 651 ? -29.647 -23.584 8.347 1.00 92.62 651 ARG A N 1
ATOM 5173 C CA . ARG A 1 651 ? -30.296 -24.845 8.722 1.00 92.62 651 ARG A CA 1
ATOM 5174 C C . ARG A 1 651 ? -31.766 -24.870 8.300 1.00 92.62 651 ARG A C 1
ATOM 5176 O O . ARG A 1 651 ? -32.206 -25.867 7.735 1.00 92.62 651 ARG A O 1
ATOM 5183 N N . GLU A 1 652 ? -32.512 -23.797 8.551 1.00 94.19 652 GLU A N 1
ATOM 5184 C CA . GLU A 1 652 ? -33.935 -23.686 8.198 1.00 94.19 652 GLU A CA 1
ATOM 5185 C C . GLU A 1 652 ? -34.167 -23.712 6.683 1.00 94.19 652 GLU A C 1
ATOM 5187 O O . GLU A 1 652 ? -35.117 -24.345 6.220 1.00 94.19 652 GLU A O 1
ATOM 5192 N N . LYS A 1 653 ? -33.275 -23.089 5.905 1.00 92.38 653 LYS A N 1
ATOM 5193 C CA . LYS A 1 653 ? -33.326 -23.089 4.436 1.00 92.38 653 LYS A CA 1
ATOM 5194 C C . LYS A 1 653 ? -32.693 -24.319 3.776 1.00 92.38 653 LYS A C 1
ATOM 5196 O O . LYS A 1 653 ? -32.780 -24.465 2.560 1.00 92.38 653 LYS A O 1
ATOM 5201 N N . GLY A 1 654 ? -32.071 -25.216 4.543 1.00 92.12 654 GLY A N 1
ATOM 5202 C CA . GLY A 1 654 ? -31.433 -26.422 4.008 1.00 92.12 654 GLY A CA 1
ATOM 5203 C C . GLY A 1 654 ? -30.179 -26.150 3.166 1.00 92.12 654 GLY A C 1
ATOM 5204 O O . GLY A 1 654 ? -29.868 -26.935 2.273 1.00 92.12 654 GLY A O 1
ATOM 5205 N N . LEU A 1 655 ? -29.456 -25.060 3.445 1.00 90.06 655 LEU A N 1
ATOM 5206 C CA . LEU A 1 655 ? -28.260 -24.626 2.703 1.00 90.06 655 LEU A CA 1
ATOM 5207 C C . LEU A 1 655 ? -26.960 -25.313 3.168 1.00 90.06 655 LEU A C 1
ATOM 5209 O O . LEU A 1 655 ? -25.896 -25.108 2.585 1.00 90.06 655 LEU A O 1
ATOM 5213 N N . GLY A 1 656 ? -27.052 -26.169 4.189 1.00 85.38 656 GLY A N 1
ATOM 5214 C CA . GLY A 1 656 ? -25.922 -26.847 4.825 1.00 85.38 656 GLY A CA 1
ATOM 5215 C C . GLY A 1 656 ? -25.534 -26.211 6.159 1.00 85.38 656 GLY A C 1
ATOM 5216 O O . GLY A 1 656 ? -26.085 -25.190 6.563 1.00 85.38 656 GLY A O 1
ATOM 5217 N N . GLU A 1 657 ? -24.604 -26.844 6.873 1.00 81.50 657 GLU A N 1
ATOM 5218 C CA . GLU A 1 657 ? -24.051 -26.274 8.103 1.00 81.50 657 GLU A CA 1
ATOM 5219 C C . GLU A 1 657 ? -22.945 -25.276 7.746 1.00 81.50 657 GLU A C 1
ATOM 5221 O O . GLU A 1 657 ? -21.922 -25.641 7.162 1.00 81.50 657 GLU A O 1
ATOM 5226 N N . TYR A 1 658 ? -23.178 -24.006 8.070 1.00 85.25 658 TYR A N 1
ATOM 5227 C CA . TYR A 1 658 ? -22.213 -22.925 7.921 1.00 85.25 658 TYR A CA 1
ATOM 5228 C C . TYR A 1 658 ? -22.092 -22.185 9.250 1.00 85.25 658 TYR A C 1
ATOM 5230 O O . TYR A 1 658 ? -23.091 -21.703 9.777 1.00 85.25 658 TYR A O 1
ATOM 5238 N N . TYR A 1 659 ? -20.866 -22.118 9.763 1.00 87.94 659 TYR A N 1
ATOM 5239 C CA . TYR A 1 659 ? -20.503 -21.445 11.002 1.00 87.94 659 TYR A CA 1
ATOM 5240 C C . TYR A 1 659 ? -19.588 -20.274 10.632 1.00 87.94 659 TYR A C 1
ATOM 5242 O O . TYR A 1 659 ? -18.488 -20.521 10.130 1.00 87.94 659 TYR A O 1
ATOM 5250 N N . PRO A 1 660 ? -20.054 -19.018 10.752 1.00 86.69 660 PRO A N 1
ATOM 5251 C CA . PRO A 1 660 ? -19.217 -17.865 10.434 1.00 86.69 660 PRO A CA 1
ATOM 5252 C C . PRO A 1 660 ? -18.053 -17.707 11.416 1.00 86.69 660 PRO A C 1
ATOM 5254 O O . PRO A 1 660 ? -16.974 -17.301 10.993 1.00 86.69 660 PRO A O 1
ATOM 5257 N N . ASP A 1 661 ? -18.274 -18.074 12.686 1.00 89.75 661 ASP A N 1
ATOM 5258 C CA . ASP A 1 661 ? -17.288 -18.072 13.771 1.00 89.75 661 ASP A CA 1
ATOM 5259 C C . ASP A 1 661 ? -16.565 -16.719 13.925 1.00 89.75 661 ASP A C 1
ATOM 5261 O O . ASP A 1 661 ? -15.358 -16.678 14.176 1.00 89.75 661 ASP A O 1
ATOM 5265 N N . TYR A 1 662 ? -17.288 -15.598 13.777 1.00 89.81 662 TYR A N 1
ATOM 5266 C CA . TYR A 1 662 ? -16.679 -14.263 13.798 1.00 89.81 662 TYR A CA 1
ATOM 5267 C C . TYR A 1 662 ? -15.994 -13.983 15.139 1.00 89.81 662 TYR A C 1
ATOM 5269 O O . TYR A 1 662 ? -14.819 -13.624 15.162 1.00 89.81 662 TYR A O 1
ATOM 5277 N N . VAL A 1 663 ? -16.688 -14.252 16.253 1.00 88.38 663 VAL A N 1
ATOM 5278 C CA . VAL A 1 663 ? -16.139 -14.059 17.609 1.00 88.38 663 VAL A CA 1
ATOM 5279 C C . VAL A 1 663 ? -14.860 -14.880 17.805 1.00 88.38 663 VAL A C 1
ATOM 5281 O O . VAL A 1 663 ? -13.857 -14.379 18.308 1.00 88.38 663 VAL A O 1
ATOM 5284 N N . GLN A 1 664 ? -14.879 -16.147 17.383 1.00 91.06 664 GLN A N 1
ATOM 5285 C CA . GLN A 1 664 ? -13.733 -17.042 17.526 1.00 91.06 664 GLN A CA 1
ATOM 5286 C C . GLN A 1 664 ? -12.553 -16.581 16.659 1.00 91.06 664 GLN A C 1
ATOM 5288 O O . GLN A 1 664 ? -11.412 -16.640 17.111 1.00 91.06 664 GLN A O 1
ATOM 5293 N N . SER A 1 665 ? -12.811 -16.094 15.443 1.00 90.44 665 SER A N 1
ATOM 5294 C CA . SER A 1 665 ? -11.776 -15.560 14.554 1.00 90.44 665 SER A CA 1
ATOM 5295 C C . SER A 1 665 ? -11.040 -14.370 15.178 1.00 90.44 665 SER A C 1
ATOM 5297 O O . SER A 1 665 ? -9.814 -14.304 15.093 1.00 90.44 665 SER A O 1
ATOM 5299 N N . ASP A 1 666 ? -11.758 -13.447 15.821 1.00 92.12 666 ASP A N 1
ATOM 5300 C CA . ASP A 1 666 ? -11.149 -12.272 16.460 1.00 92.12 666 ASP A CA 1
ATOM 5301 C C . ASP A 1 666 ? -10.288 -12.660 17.671 1.00 92.12 666 ASP A C 1
ATOM 5303 O O . ASP A 1 666 ? -9.180 -12.142 17.849 1.00 92.12 666 ASP A O 1
ATOM 5307 N N . VAL A 1 667 ? -10.758 -13.625 18.470 1.00 93.62 667 VAL A N 1
ATOM 5308 C CA . VAL A 1 667 ? -10.001 -14.195 19.596 1.00 93.62 667 VAL A CA 1
ATOM 5309 C C . VAL A 1 667 ? -8.720 -14.868 19.103 1.00 93.62 667 VAL A C 1
ATOM 5311 O O . VAL A 1 667 ? -7.627 -14.544 19.572 1.00 93.62 667 VAL A O 1
ATOM 5314 N N . GLU A 1 668 ? -8.832 -15.771 18.124 1.00 94.19 668 GLU A N 1
ATOM 5315 C CA . GLU A 1 668 ? -7.689 -16.521 17.595 1.00 94.19 668 GLU A CA 1
ATOM 5316 C C . GLU A 1 668 ? -6.635 -15.596 16.981 1.00 94.19 668 GLU A C 1
ATOM 5318 O O . GLU A 1 668 ? -5.439 -15.864 17.099 1.00 94.19 668 GLU A O 1
ATOM 5323 N N . LEU A 1 669 ? -7.043 -14.514 16.317 1.00 94.25 669 LEU A N 1
ATOM 5324 C CA . LEU A 1 669 ? -6.103 -13.565 15.733 1.00 94.25 669 LEU A CA 1
ATOM 5325 C C . LEU A 1 669 ? -5.248 -12.892 16.812 1.00 94.25 669 LEU A C 1
ATOM 5327 O O . LEU A 1 669 ? -4.026 -12.811 16.661 1.00 94.25 669 LEU A O 1
ATOM 5331 N N . VAL A 1 670 ? -5.876 -12.413 17.891 1.00 95.81 670 VAL A N 1
ATOM 5332 C CA . VAL A 1 670 ? -5.164 -11.781 19.010 1.00 95.81 670 VAL A CA 1
ATOM 5333 C C . VAL A 1 670 ? -4.230 -12.788 19.673 1.00 95.81 670 VAL A C 1
ATOM 5335 O O . VAL A 1 670 ? -3.057 -12.474 19.869 1.00 95.81 670 VAL A O 1
ATOM 5338 N N . ASP A 1 671 ? -4.700 -14.008 19.933 1.00 95.44 671 ASP A N 1
ATOM 5339 C CA . ASP A 1 671 ? -3.897 -15.075 20.538 1.00 95.44 671 ASP A CA 1
ATOM 5340 C C . ASP A 1 671 ? -2.683 -15.459 19.665 1.00 95.44 671 ASP A C 1
ATOM 5342 O O . ASP A 1 671 ? -1.610 -15.785 20.180 1.00 95.44 671 ASP A O 1
ATOM 5346 N N . HIS A 1 672 ? -2.808 -15.352 18.339 1.00 95.44 672 HIS A N 1
ATOM 5347 C CA . HIS A 1 672 ? -1.761 -15.701 17.376 1.00 95.44 672 HIS A CA 1
ATOM 5348 C C . HIS A 1 672 ? -0.844 -14.536 16.959 1.00 95.44 672 HIS A C 1
ATOM 5350 O O . HIS A 1 672 ? 0.039 -14.739 16.118 1.00 95.44 672 HIS A O 1
ATOM 5356 N N . ILE A 1 673 ? -0.952 -13.342 17.562 1.00 97.38 673 ILE A N 1
ATOM 5357 C CA . ILE A 1 673 ? -0.057 -12.198 17.269 1.00 97.38 673 ILE A CA 1
ATOM 5358 C C . ILE A 1 673 ? 1.425 -12.602 17.346 1.00 97.38 673 ILE A C 1
ATOM 5360 O O . ILE A 1 673 ? 2.219 -12.231 16.476 1.00 97.38 673 ILE A O 1
ATOM 5364 N N . GLY A 1 674 ? 1.806 -13.407 18.343 1.00 96.44 674 GLY A N 1
ATOM 5365 C CA . GLY A 1 674 ? 3.176 -13.907 18.487 1.00 96.44 674 GLY A CA 1
ATOM 5366 C C . GLY A 1 674 ? 3.658 -14.722 17.282 1.00 96.44 674 GLY A C 1
ATOM 5367 O O . GLY A 1 674 ? 4.786 -14.542 16.818 1.00 96.44 674 GLY A O 1
ATOM 5368 N N . GLU A 1 675 ? 2.809 -15.585 16.725 1.00 94.94 675 GLU A N 1
ATOM 5369 C CA . GLU A 1 675 ? 3.134 -16.416 15.557 1.00 94.94 675 GLU A CA 1
ATOM 5370 C C . GLU A 1 675 ? 3.199 -15.592 14.265 1.00 94.94 675 GLU A C 1
ATOM 5372 O O . GLU A 1 675 ? 4.102 -15.788 13.441 1.00 94.94 675 GLU A O 1
ATOM 5377 N N . ILE A 1 676 ? 2.283 -14.629 14.120 1.00 96.62 676 ILE A N 1
ATOM 5378 C CA . ILE A 1 676 ? 2.237 -13.684 12.998 1.00 96.62 676 ILE A CA 1
ATOM 5379 C C . ILE A 1 676 ? 3.537 -12.877 12.945 1.00 96.62 676 ILE A C 1
ATOM 5381 O O . ILE A 1 676 ? 4.215 -12.871 11.913 1.00 96.62 676 ILE A O 1
ATOM 5385 N N . VAL A 1 677 ? 3.923 -12.247 14.062 1.00 97.19 677 VAL A N 1
ATOM 5386 C CA . VAL A 1 677 ? 5.119 -11.394 14.134 1.00 97.19 677 VAL A CA 1
ATOM 5387 C C . VAL A 1 677 ? 6.401 -12.221 14.035 1.00 97.19 677 VAL A C 1
ATOM 5389 O O . VAL A 1 677 ? 7.310 -11.845 13.294 1.00 97.19 677 VAL A O 1
ATOM 5392 N N . SER A 1 678 ? 6.483 -13.363 14.721 1.00 94.56 678 SER A N 1
ATOM 5393 C CA . SER A 1 678 ? 7.694 -14.196 14.713 1.00 94.56 678 SER A CA 1
ATOM 5394 C C . SER A 1 678 ? 7.987 -14.843 13.362 1.00 94.56 678 SER A C 1
ATOM 5396 O O . SER A 1 678 ? 9.133 -15.208 13.119 1.00 94.56 678 SER A O 1
ATOM 5398 N N . GLY A 1 679 ? 7.010 -14.976 12.461 1.00 94.25 679 GLY A N 1
ATOM 5399 C CA . GLY A 1 679 ? 7.264 -15.499 11.115 1.00 94.25 679 GLY A CA 1
ATOM 5400 C C . GLY A 1 679 ? 7.308 -17.017 11.031 1.00 94.25 679 GLY A C 1
ATOM 5401 O O . GLY A 1 679 ? 7.846 -17.555 10.062 1.00 94.25 679 GLY A O 1
ATOM 5402 N N . VAL A 1 680 ? 6.747 -17.722 12.016 1.00 92.00 680 VAL A N 1
ATOM 5403 C CA . VAL A 1 680 ? 6.618 -19.193 12.031 1.00 92.00 680 VAL A CA 1
ATOM 5404 C C . VAL A 1 680 ? 6.003 -19.730 10.727 1.00 92.00 680 VAL A C 1
ATOM 5406 O O . VAL A 1 680 ? 6.393 -20.781 10.209 1.00 92.00 680 VAL A O 1
ATOM 5409 N N . TRP A 1 681 ? 5.086 -18.965 10.143 1.00 92.44 681 TRP A N 1
ATOM 5410 C CA . TRP A 1 681 ? 4.408 -19.264 8.886 1.00 92.44 681 TRP A CA 1
ATOM 5411 C C . TRP A 1 681 ? 5.331 -19.281 7.652 1.00 92.44 681 TRP A C 1
ATOM 5413 O O . TRP A 1 681 ? 4.996 -19.927 6.658 1.00 92.44 681 TRP A O 1
ATOM 5423 N N . CYS A 1 682 ? 6.519 -18.665 7.703 1.00 91.62 682 CYS A N 1
ATOM 5424 C CA . CYS A 1 682 ? 7.479 -18.659 6.590 1.00 91.62 682 CYS A CA 1
ATOM 5425 C C . CYS A 1 682 ? 8.005 -20.064 6.240 1.00 91.62 682 CYS A C 1
ATOM 5427 O O . CYS A 1 682 ? 8.415 -20.305 5.102 1.00 91.62 682 CYS A O 1
ATOM 5429 N N . GLY A 1 683 ? 8.005 -20.992 7.202 1.00 87.19 683 GLY A N 1
ATOM 5430 C CA . GLY A 1 683 ? 8.562 -22.333 7.030 1.00 87.19 683 GLY A CA 1
ATOM 5431 C C . GLY A 1 683 ? 10.097 -22.366 6.905 1.00 87.19 683 GLY A C 1
ATOM 5432 O O . GLY A 1 683 ? 10.769 -21.333 6.952 1.00 87.19 683 GLY A O 1
ATOM 5433 N N . PRO A 1 684 ? 10.685 -23.565 6.736 1.00 85.69 684 PRO A N 1
ATOM 5434 C CA . PRO A 1 684 ? 12.137 -23.767 6.813 1.00 85.69 684 PRO A CA 1
ATOM 5435 C C . PRO A 1 684 ? 12.920 -23.130 5.655 1.00 85.69 684 PRO A C 1
ATOM 5437 O O . PRO A 1 684 ? 14.067 -22.715 5.830 1.00 85.69 684 PRO A O 1
ATOM 5440 N N . GLU A 1 685 ? 12.316 -23.039 4.468 1.00 84.06 685 GLU A N 1
ATOM 5441 C CA . GLU A 1 685 ? 12.947 -22.424 3.292 1.00 84.06 685 GLU A CA 1
ATOM 5442 C C . GLU A 1 685 ? 12.908 -20.886 3.341 1.00 84.06 685 GLU A C 1
ATOM 5444 O O . GLU A 1 685 ? 13.713 -20.222 2.680 1.00 84.06 685 GLU A O 1
ATOM 5449 N N . GLY A 1 686 ? 12.031 -20.320 4.177 1.00 87.81 686 GLY A N 1
ATOM 5450 C CA . GLY A 1 686 ? 11.710 -18.899 4.198 1.00 87.81 686 GLY A CA 1
ATOM 5451 C C . GLY A 1 686 ? 10.825 -18.468 3.026 1.00 87.81 686 GLY A C 1
ATOM 5452 O O . GLY A 1 686 ? 10.581 -19.216 2.079 1.00 87.81 686 GLY A O 1
ATOM 5453 N N . MET A 1 687 ? 10.368 -17.219 3.068 1.00 85.00 687 MET A N 1
ATOM 5454 C CA . MET A 1 687 ? 9.518 -16.617 2.046 1.00 85.00 687 MET A CA 1
ATOM 5455 C C . MET A 1 687 ? 10.166 -15.367 1.455 1.00 85.00 687 MET A C 1
ATOM 5457 O O . MET A 1 687 ? 10.738 -14.548 2.161 1.00 85.00 687 MET A O 1
ATOM 5461 N N . GLN A 1 688 ? 10.083 -15.203 0.136 1.00 79.81 688 GLN A N 1
ATOM 5462 C CA . GLN A 1 688 ? 10.549 -13.985 -0.528 1.00 79.81 688 GLN A CA 1
ATOM 5463 C C . GLN A 1 688 ? 9.449 -12.922 -0.530 1.00 79.81 688 GLN A C 1
ATOM 5465 O O . GLN A 1 688 ? 8.419 -13.111 -1.177 1.00 79.81 688 GLN A O 1
ATOM 5470 N N . ILE A 1 689 ? 9.713 -11.796 0.129 1.00 80.62 689 ILE A N 1
ATOM 5471 C CA . ILE A 1 689 ? 8.819 -10.641 0.258 1.00 80.62 689 ILE A CA 1
ATOM 5472 C C . ILE A 1 689 ? 9.606 -9.411 -0.174 1.00 80.62 689 ILE A C 1
ATOM 5474 O O . ILE A 1 689 ? 10.688 -9.171 0.358 1.00 80.62 689 ILE A O 1
ATOM 5478 N N . ALA A 1 690 ? 9.113 -8.686 -1.184 1.00 67.50 690 ALA A N 1
ATOM 5479 C CA . ALA A 1 690 ? 9.789 -7.510 -1.745 1.00 67.50 690 ALA A CA 1
ATOM 5480 C C . ALA A 1 690 ? 11.310 -7.730 -1.909 1.00 67.50 690 ALA A C 1
ATOM 5482 O O . ALA A 1 690 ? 12.137 -7.024 -1.344 1.00 67.50 690 ALA A O 1
ATOM 5483 N N . GLY A 1 691 ? 11.692 -8.820 -2.584 1.00 67.44 691 GLY A N 1
ATOM 5484 C CA . GLY A 1 691 ? 13.093 -9.164 -2.846 1.00 67.44 691 GLY A CA 1
ATOM 5485 C C . GLY A 1 691 ? 13.896 -9.728 -1.665 1.00 67.44 691 GLY A C 1
ATOM 5486 O O . GLY A 1 691 ? 14.982 -10.264 -1.907 1.00 67.44 691 GLY A O 1
ATOM 5487 N N . THR A 1 692 ? 13.392 -9.632 -0.437 1.00 75.81 692 THR A N 1
ATOM 5488 C CA . THR A 1 692 ? 14.046 -10.023 0.817 1.00 75.81 692 THR A CA 1
ATOM 5489 C C . THR A 1 692 ? 13.548 -11.378 1.313 1.00 75.81 692 THR A C 1
ATOM 5491 O O . THR A 1 692 ? 12.373 -11.708 1.190 1.00 75.81 692 THR A O 1
ATOM 5494 N N . LEU A 1 693 ? 14.464 -12.194 1.846 1.00 84.31 693 LEU A N 1
ATOM 5495 C CA . LEU A 1 693 ? 14.133 -13.511 2.387 1.00 84.31 693 LEU A CA 1
ATOM 5496 C C . LEU A 1 693 ? 13.681 -13.373 3.844 1.00 84.31 693 LEU A C 1
ATOM 5498 O O . LEU A 1 693 ? 14.518 -13.233 4.729 1.00 84.31 693 LEU A O 1
ATOM 5502 N N . ALA A 1 694 ? 12.378 -13.450 4.077 1.00 89.38 694 ALA A N 1
ATOM 5503 C CA . ALA A 1 694 ? 11.786 -13.562 5.398 1.00 89.38 694 ALA A CA 1
ATOM 5504 C C . ALA A 1 694 ? 11.890 -15.002 5.923 1.00 89.38 694 ALA A C 1
ATOM 5506 O O . ALA A 1 694 ? 11.718 -15.975 5.185 1.00 89.38 694 ALA A O 1
ATOM 5507 N N . LYS A 1 695 ? 12.186 -15.133 7.210 1.00 92.88 695 LYS A N 1
ATOM 5508 C CA . LYS A 1 695 ? 12.247 -16.382 7.978 1.00 92.88 695 LYS A CA 1
ATOM 5509 C C . LYS A 1 695 ? 11.678 -16.165 9.375 1.00 92.88 695 LYS A C 1
ATOM 5511 O O . LYS A 1 695 ? 11.514 -15.026 9.810 1.00 92.88 695 LYS A O 1
ATOM 5516 N N . GLU A 1 696 ? 11.470 -17.256 10.098 1.00 93.75 696 GLU A N 1
ATOM 5517 C CA . GLU A 1 696 ? 11.199 -17.174 11.529 1.00 93.75 696 GLU A CA 1
ATOM 5518 C C . GLU A 1 696 ? 12.296 -16.353 12.245 1.00 93.75 696 GLU A C 1
ATOM 5520 O O . GLU A 1 696 ? 13.490 -16.538 11.994 1.00 93.75 696 GLU A O 1
ATOM 5525 N N . GLY A 1 697 ? 11.880 -15.403 13.082 1.00 92.94 697 GLY A N 1
ATOM 5526 C CA . GLY A 1 697 ? 12.734 -14.439 13.774 1.00 92.94 697 GLY A CA 1
ATOM 5527 C C . GLY A 1 697 ? 13.120 -13.199 12.960 1.00 92.94 697 GLY A C 1
ATOM 5528 O O . GLY A 1 697 ? 13.944 -12.421 13.429 1.00 92.94 697 GLY A O 1
ATOM 5529 N N . THR A 1 698 ? 12.562 -12.987 11.759 1.00 93.62 698 THR A N 1
ATOM 5530 C CA . THR A 1 698 ? 12.839 -11.760 10.975 1.00 93.62 698 THR A CA 1
ATOM 5531 C C . THR A 1 698 ? 12.301 -10.512 11.665 1.00 93.62 698 THR A C 1
ATOM 5533 O O . THR A 1 698 ? 12.949 -9.467 11.647 1.00 93.62 698 THR A O 1
ATOM 5536 N N . CYS A 1 699 ? 11.135 -10.633 12.291 1.00 95.25 699 CYS A N 1
ATOM 5537 C CA . CYS A 1 699 ? 10.560 -9.626 13.166 1.00 95.25 699 CYS A CA 1
ATOM 5538 C C . CYS A 1 699 ? 10.357 -10.232 14.555 1.00 95.25 699 CYS A C 1
ATOM 5540 O O . CYS A 1 699 ? 10.113 -11.432 14.698 1.00 95.25 699 CYS A O 1
ATOM 5542 N N . VAL A 1 700 ? 10.485 -9.398 15.582 1.00 96.38 700 VAL A N 1
ATOM 5543 C CA . VAL A 1 700 ? 10.306 -9.786 16.982 1.00 96.38 700 VAL A CA 1
ATOM 5544 C C . VAL A 1 700 ? 9.445 -8.769 17.712 1.00 96.38 700 VAL A C 1
ATOM 5546 O O . VAL A 1 700 ? 9.398 -7.597 17.335 1.00 96.38 700 VAL A O 1
ATOM 5549 N N . ILE A 1 701 ? 8.812 -9.216 18.793 1.00 97.94 701 ILE A N 1
ATOM 5550 C CA . ILE A 1 701 ? 8.151 -8.341 19.759 1.00 97.94 701 ILE A CA 1
ATOM 5551 C C . ILE A 1 701 ? 9.172 -8.004 20.847 1.00 97.94 701 ILE A C 1
ATOM 5553 O O . ILE A 1 701 ? 9.914 -8.876 21.300 1.00 97.94 701 ILE A O 1
ATOM 5557 N N . CYS A 1 702 ? 9.244 -6.738 21.247 1.00 96.31 702 CYS A N 1
ATOM 5558 C CA . CYS A 1 702 ? 10.131 -6.258 22.310 1.00 96.31 702 CYS A CA 1
ATOM 5559 C C . CYS A 1 702 ? 9.490 -5.088 23.065 1.00 96.31 702 CYS A C 1
ATOM 5561 O O . CYS A 1 702 ? 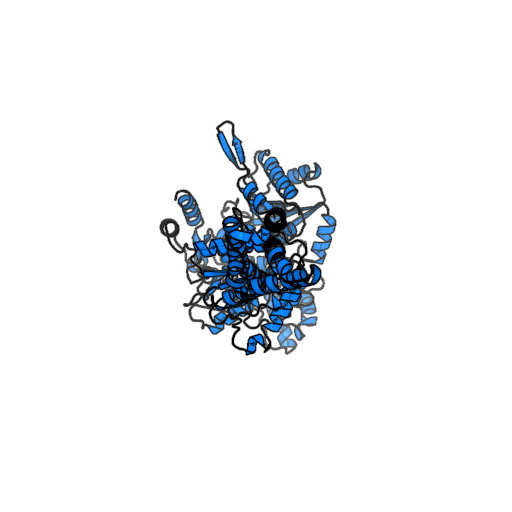8.515 -4.500 22.596 1.00 96.31 702 CYS A O 1
ATOM 5563 N N . SER A 1 703 ? 9.991 -4.778 24.264 1.00 95.56 703 SER A N 1
ATOM 5564 C CA . SER A 1 703 ? 9.460 -3.662 25.056 1.00 95.56 703 SER A CA 1
ATOM 5565 C C . SER A 1 703 ? 9.743 -2.321 24.373 1.00 95.56 703 SER A C 1
ATOM 5567 O O . SER A 1 703 ? 10.770 -2.148 23.710 1.00 95.56 703 SER A O 1
ATOM 5569 N N . LEU A 1 704 ? 8.860 -1.338 24.570 1.00 92.75 704 LEU A N 1
ATOM 5570 C CA . LEU A 1 704 ? 9.087 0.018 24.049 1.00 92.75 704 LEU A CA 1
ATOM 5571 C C . LEU A 1 704 ? 10.379 0.646 24.603 1.00 92.75 704 LEU A C 1
ATOM 5573 O O . LEU A 1 704 ? 11.044 1.405 23.903 1.00 92.75 704 LEU A O 1
ATOM 5577 N N . GLU A 1 705 ? 10.770 0.291 25.831 1.00 93.12 705 GLU A N 1
ATOM 5578 C CA . GLU A 1 705 ? 12.029 0.731 26.443 1.00 93.12 705 GLU A CA 1
ATOM 5579 C C . GLU A 1 705 ? 13.263 0.200 25.704 1.00 93.12 705 GLU A C 1
ATOM 5581 O O . GLU A 1 705 ? 14.226 0.940 25.490 1.00 93.12 705 GLU A O 1
ATOM 5586 N N . ASP A 1 706 ? 13.246 -1.071 25.299 1.00 94.75 706 ASP A N 1
ATOM 5587 C CA . ASP A 1 706 ? 14.340 -1.680 24.542 1.00 94.75 706 ASP A CA 1
ATOM 5588 C C . ASP A 1 706 ? 14.424 -1.095 23.124 1.00 94.75 706 ASP A C 1
ATOM 5590 O O . ASP A 1 706 ? 15.524 -0.805 22.649 1.00 94.75 706 ASP A O 1
ATOM 5594 N N . ILE A 1 707 ? 13.278 -0.846 22.474 1.00 91.50 707 ILE A N 1
ATOM 5595 C CA . ILE A 1 707 ? 13.221 -0.155 21.173 1.00 91.50 707 ILE A CA 1
ATOM 5596 C C . ILE A 1 707 ? 13.819 1.249 21.290 1.00 91.50 707 ILE A C 1
ATOM 5598 O O . ILE A 1 707 ? 14.651 1.633 20.466 1.00 91.50 707 ILE A O 1
ATOM 5602 N N . HIS A 1 708 ? 13.438 2.007 22.319 1.00 90.38 708 HIS A N 1
ATOM 5603 C CA . HIS A 1 708 ? 13.956 3.354 22.537 1.00 90.38 708 HIS A CA 1
ATOM 5604 C C . HIS A 1 708 ? 15.474 3.346 22.753 1.00 90.38 708 HIS A C 1
ATOM 5606 O O . HIS A 1 708 ? 16.199 4.062 22.061 1.00 90.38 708 HIS A O 1
ATOM 5612 N N . ARG A 1 709 ? 15.969 2.463 23.629 1.00 92.19 709 ARG A N 1
ATOM 5613 C CA . ARG A 1 709 ? 17.407 2.291 23.889 1.00 92.19 709 ARG A CA 1
ATOM 5614 C C . ARG A 1 709 ? 18.174 1.932 22.619 1.00 92.19 709 ARG A C 1
ATOM 5616 O O . ARG A 1 709 ? 19.222 2.509 22.346 1.00 92.19 709 ARG A O 1
ATOM 5623 N N . TYR A 1 710 ? 17.631 1.016 21.820 1.00 91.75 710 TYR A N 1
ATOM 5624 C CA . TYR A 1 710 ? 18.216 0.630 20.541 1.00 91.75 710 TYR A CA 1
ATOM 5625 C C . TYR A 1 710 ? 18.311 1.811 19.569 1.00 91.75 710 TYR A C 1
ATOM 5627 O O . TYR A 1 710 ? 19.356 2.019 18.956 1.00 91.75 710 TYR A O 1
ATOM 5635 N N . GLN A 1 711 ? 17.261 2.628 19.459 1.00 87.88 711 GLN A N 1
ATOM 5636 C CA . GLN A 1 711 ? 17.261 3.813 18.597 1.00 87.88 711 GLN A CA 1
ATOM 5637 C C . GLN A 1 711 ? 18.248 4.898 19.060 1.00 87.88 711 GLN A C 1
ATOM 5639 O O . GLN A 1 711 ? 18.823 5.591 18.218 1.00 87.88 711 GLN A O 1
ATOM 5644 N N . GLU A 1 712 ? 18.446 5.071 20.368 1.00 88.75 712 GLU A N 1
ATOM 5645 C CA . GLU A 1 712 ? 19.429 6.013 20.920 1.00 88.75 712 GLU A CA 1
ATOM 5646 C C . GLU A 1 712 ? 20.870 5.553 20.678 1.00 88.75 712 GLU A C 1
ATOM 5648 O O . GLU A 1 712 ? 21.704 6.331 20.205 1.00 88.75 712 GLU A O 1
ATOM 5653 N N . GLU A 1 713 ? 21.161 4.278 20.939 1.00 87.56 713 GLU A N 1
ATOM 5654 C CA . GLU A 1 713 ? 22.492 3.717 20.711 1.00 87.56 713 GLU A CA 1
ATOM 5655 C C . GLU A 1 713 ? 22.837 3.662 19.220 1.00 87.56 713 GLU A C 1
ATOM 5657 O O . GLU A 1 713 ? 23.959 4.004 18.850 1.00 87.56 713 GLU A O 1
ATOM 5662 N N . ARG A 1 714 ? 21.865 3.361 18.346 1.00 81.31 714 ARG A N 1
ATOM 5663 C CA . ARG A 1 714 ? 22.071 3.363 16.889 1.00 81.31 714 ARG A CA 1
ATOM 5664 C C . ARG A 1 714 ? 22.464 4.736 16.342 1.00 81.31 714 ARG A C 1
ATOM 5666 O O . ARG A 1 714 ? 23.139 4.799 15.330 1.00 81.31 714 ARG A O 1
ATOM 5673 N N . LYS A 1 715 ? 22.056 5.839 16.983 1.00 76.25 715 LYS A N 1
ATOM 5674 C CA . LYS A 1 715 ? 22.489 7.200 16.598 1.00 76.25 715 LYS A CA 1
ATOM 5675 C C . LYS A 1 715 ? 23.924 7.519 17.030 1.00 76.25 715 LYS A C 1
ATOM 5677 O O . LYS A 1 715 ? 24.469 8.531 16.595 1.00 76.25 715 LYS A O 1
ATOM 5682 N N . SER A 1 716 ? 24.484 6.717 17.935 1.00 62.47 716 SER A N 1
ATOM 5683 C CA . SER A 1 716 ? 25.822 6.895 18.507 1.00 62.47 716 SER A CA 1
ATOM 5684 C C . SER A 1 716 ? 26.882 6.005 17.842 1.00 62.47 716 SER A C 1
ATOM 5686 O O . SER A 1 716 ? 28.073 6.248 18.043 1.00 62.47 716 SER A O 1
ATOM 5688 N N . CYS A 1 717 ? 26.448 4.993 17.084 1.00 55.25 717 CYS A N 1
ATOM 5689 C CA . CYS A 1 717 ? 27.248 4.213 16.137 1.00 55.25 717 CYS A CA 1
ATOM 5690 C C . CYS A 1 717 ? 27.257 4.914 14.774 1.00 55.25 717 CYS A C 1
ATOM 5692 O O . CYS A 1 717 ? 28.335 4.930 14.140 1.00 55.25 717 CYS A O 1
#